Protein AF-0000000077177949 (afdb_homodimer)

Structure (mmCIF, N/CA/C/O backbone):
data_AF-0000000077177949-model_v1
#
loop_
_entity.id
_entity.type
_entity.pdbx_description
1 polymer GD13583
#
loop_
_atom_site.group_PDB
_atom_site.id
_atom_site.type_symbol
_atom_site.label_atom_id
_atom_site.label_alt_id
_atom_site.label_comp_id
_atom_site.label_asym_id
_atom_site.label_entity_id
_atom_site.label_seq_id
_atom_site.pdbx_PDB_ins_code
_atom_site.Cartn_x
_atom_site.Cartn_y
_atom_site.Cartn_z
_atom_site.occupancy
_atom_site.B_iso_or_equiv
_atom_site.auth_seq_id
_atom_site.auth_comp_id
_atom_site.auth_asym_id
_atom_site.auth_atom_id
_atom_site.pdbx_PDB_model_num
ATOM 1 N N . MET A 1 1 ? 4.441 17.047 -3.992 1 27.92 1 MET A N 1
ATOM 2 C CA . MET A 1 1 ? 3.73 18.125 -3.324 1 27.92 1 MET A CA 1
ATOM 3 C C . MET A 1 1 ? 2.355 17.672 -2.852 1 27.92 1 MET A C 1
ATOM 5 O O . MET A 1 1 ? 1.598 18.453 -2.277 1 27.92 1 MET A O 1
ATOM 9 N N . ARG A 1 2 ? 1.862 16.531 -3.568 1 35.38 2 ARG A N 1
ATOM 10 C CA . ARG A 1 2 ? 0.619 15.953 -3.061 1 35.38 2 ARG A CA 1
ATOM 11 C C . ARG A 1 2 ? 0.777 15.492 -1.616 1 35.38 2 ARG A C 1
ATOM 13 O O . ARG A 1 2 ? -0.204 15.398 -0.876 1 35.38 2 ARG A O 1
ATOM 20 N N . PHE A 1 3 ? 2.057 15.414 -1.321 1 33.28 3 PHE A N 1
ATOM 21 C CA . PHE A 1 3 ? 2.361 14.805 -0.029 1 33.28 3 PHE A CA 1
ATOM 22 C C . PHE A 1 3 ? 2.127 15.805 1.101 1 33.28 3 PHE A C 1
ATOM 24 O O . PHE A 1 3 ? 1.704 15.422 2.193 1 33.28 3 PHE A O 1
ATOM 31 N N . ILE A 1 4 ? 2.438 17.016 0.757 1 35.06 4 ILE A N 1
ATOM 32 C CA . ILE A 1 4 ? 2.32 17.953 1.869 1 35.06 4 ILE A CA 1
ATOM 33 C C . ILE A 1 4 ? 0.85 18.125 2.24 1 35.06 4 ILE A C 1
ATOM 35 O O . ILE A 1 4 ? 0.498 18.141 3.422 1 35.06 4 ILE A O 1
ATOM 39 N N . GLY A 1 5 ? 0.126 18.328 1.273 1 34.91 5 GLY A N 1
ATOM 40 C CA . GLY A 1 5 ? -1.297 18.484 1.533 1 34.91 5 GLY A CA 1
ATOM 41 C C . GLY A 1 5 ? -1.943 17.219 2.086 1 34.91 5 GLY A C 1
ATOM 42 O O . GLY A 1 5 ? -2.803 17.297 2.969 1 34.91 5 GLY A O 1
ATOM 43 N N . CYS A 1 6 ? -1.394 16.172 1.618 1 35.28 6 CYS A N 1
ATOM 44 C CA . CYS A 1 6 ? -1.957 14.891 2.021 1 35.28 6 CYS A CA 1
ATOM 45 C C . CYS A 1 6 ? -1.508 14.516 3.428 1 35.28 6 CYS A C 1
ATOM 47 O O . CYS A 1 6 ? -2.264 13.898 4.184 1 35.28 6 CYS A O 1
ATOM 49 N N . THR A 1 7 ? -0.32 14.898 3.73 1 36.38 7 THR A N 1
ATOM 50 C CA . THR A 1 7 ? 0.072 14.656 5.117 1 36.38 7 THR A CA 1
ATOM 51 C C . THR A 1 7 ? -0.87 15.375 6.078 1 36.38 7 THR A C 1
ATOM 53 O O . THR A 1 7 ? -1.229 14.836 7.125 1 36.38 7 THR A O 1
ATOM 56 N N . PHE A 1 8 ? -1.168 16.547 5.621 1 36.75 8 PHE A N 1
ATOM 57 C CA . PHE A 1 8 ? -2.094 17.266 6.484 1 36.75 8 PHE A CA 1
ATOM 58 C C . PHE A 1 8 ? -3.432 16.531 6.57 1 36.75 8 PHE A C 1
ATOM 60 O O . PHE A 1 8 ? -4.02 16.422 7.648 1 36.75 8 PHE A O 1
ATOM 67 N N . PHE A 1 9 ? -3.824 16.156 5.477 1 37.56 9 PHE A N 1
ATOM 68 C CA . PHE A 1 9 ? -5.145 15.539 5.484 1 37.56 9 PHE A CA 1
ATOM 69 C C . PHE A 1 9 ? -5.082 14.141 6.086 1 37.56 9 PHE A C 1
ATOM 71 O O . PHE A 1 9 ? -5.984 13.734 6.82 1 37.56 9 PHE A O 1
ATOM 78 N N . GLY A 1 10 ? -4.109 13.438 5.832 1 33.47 10 GLY A N 1
ATOM 79 C CA . GLY A 1 10 ? -3.998 12.109 6.418 1 33.47 10 GLY A CA 1
ATOM 80 C C . GLY A 1 10 ? -3.93 12.133 7.934 1 33.47 10 GLY A C 1
ATOM 81 O O . GLY A 1 10 ? -4.559 11.305 8.602 1 33.47 10 GLY A O 1
ATOM 82 N N . VAL A 1 11 ? -3.258 13.062 8.422 1 34.53 11 VAL A N 1
ATOM 83 C CA . VAL A 1 11 ? -3.146 13.172 9.875 1 34.53 11 VAL A CA 1
ATOM 84 C C . VAL A 1 11 ? -4.488 13.594 10.461 1 34.53 11 VAL A C 1
ATOM 86 O O . VAL A 1 11 ? -4.867 13.148 11.547 1 34.53 11 VAL A O 1
ATOM 89 N N . CYS A 1 12 ? -5.113 14.32 9.711 1 30.58 12 CYS A N 1
ATOM 90 C CA . CYS A 1 12 ? -6.328 14.891 10.281 1 30.58 12 CYS A CA 1
ATOM 91 C C . CYS A 1 12 ? -7.387 13.812 10.5 1 30.58 12 CYS A C 1
ATOM 93 O O . CYS A 1 12 ? -8.164 13.883 11.453 1 30.58 12 CYS A O 1
ATOM 95 N N . CYS A 1 13 ? -7.488 12.883 9.727 1 30.5 13 CYS A N 1
ATOM 96 C CA . CYS A 1 13 ? -8.625 11.984 9.875 1 30.5 13 CYS A CA 1
ATOM 97 C C . CYS A 1 13 ? -8.438 11.062 11.078 1 30.5 13 CYS A C 1
ATOM 99 O O . CYS A 1 13 ? -9.367 10.352 11.461 1 30.5 13 CYS A O 1
ATOM 101 N N . LEU A 1 14 ? -7.363 10.844 11.562 1 27.77 14 LEU A N 1
ATOM 102 C CA . LEU A 1 14 ? -7.164 9.773 12.531 1 27.77 14 LEU A CA 1
ATOM 103 C C . LEU A 1 14 ? -7.43 10.258 13.953 1 27.77 14 LEU A C 1
ATOM 105 O O . LEU A 1 14 ? -7.348 9.484 14.906 1 27.77 14 LEU A O 1
ATOM 109 N N . ALA A 1 15 ? -7.699 11.438 14.359 1 27.22 15 ALA A N 1
ATOM 110 C CA . ALA A 1 15 ? -7.535 11.891 15.742 1 27.22 15 ALA A CA 1
ATOM 111 C C . ALA A 1 15 ? -8.852 11.781 16.516 1 27.22 15 ALA A C 1
ATOM 113 O O . ALA A 1 15 ? -9.453 12.797 16.859 1 27.22 15 ALA A O 1
ATOM 114 N N . ALA A 1 16 ? -9.672 10.766 16.469 1 24.75 16 ALA A N 1
ATOM 115 C CA . ALA A 1 16 ? -10.883 10.945 17.25 1 24.75 16 ALA A CA 1
ATOM 116 C C . ALA A 1 16 ? -10.656 10.531 18.703 1 24.75 16 ALA A C 1
ATOM 118 O O . ALA A 1 16 ? -11.609 10.227 19.422 1 24.75 16 ALA A O 1
ATOM 119 N N . PHE A 1 17 ? -9.586 10.391 19.297 1 27.92 17 PHE A N 1
ATOM 120 C CA . PHE A 1 17 ? -9.766 9.703 20.562 1 27.92 17 PHE A CA 1
ATOM 121 C C . PHE A 1 17 ? -10.25 10.664 21.641 1 27.92 17 PHE A C 1
ATOM 123 O O . PHE A 1 17 ? -9.984 11.867 21.562 1 27.92 17 PHE A O 1
ATOM 130 N N . PRO A 1 18 ? -11.094 10.203 22.609 1 26.72 18 PRO A N 1
ATOM 131 C CA . PRO A 1 18 ? -11.531 10.93 23.812 1 26.72 18 PRO A CA 1
ATOM 132 C C . PRO A 1 18 ? -10.375 11.328 24.719 1 26.72 18 PRO A C 1
ATOM 134 O O . PRO A 1 18 ? -9.312 10.695 24.688 1 26.72 18 PRO A O 1
ATOM 137 N N . PRO A 1 19 ? -10.461 12.305 25.625 1 26.45 19 PRO A N 1
ATOM 138 C CA . PRO A 1 19 ? -9.555 13.156 26.406 1 26.45 19 PRO A CA 1
ATOM 139 C C . PRO A 1 19 ? -8.828 12.375 27.5 1 26.45 19 PRO A C 1
ATOM 141 O O . PRO A 1 19 ? -9.445 11.961 28.484 1 26.45 19 PRO A O 1
ATOM 144 N N . ALA A 1 20 ? -8.148 11.25 27.375 1 28.02 20 ALA A N 1
ATOM 145 C CA . A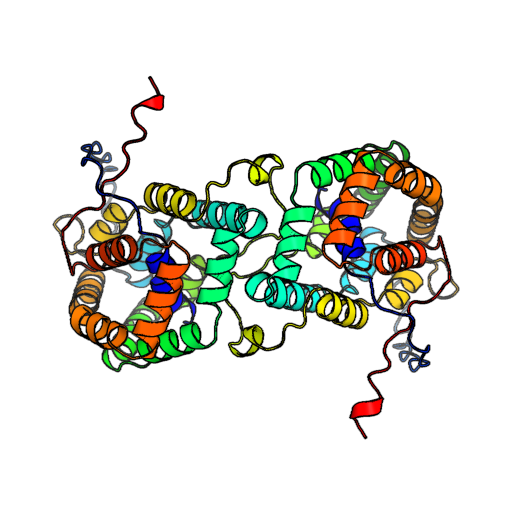LA A 1 20 ? -7.727 10.812 28.703 1 28.02 20 ALA A CA 1
ATOM 146 C C . ALA A 1 20 ? -6.605 11.703 29.234 1 28.02 20 ALA A C 1
ATOM 148 O O . ALA A 1 20 ? -5.953 12.414 28.469 1 28.02 20 ALA A O 1
ATOM 149 N N . THR A 1 21 ? -6.082 11.539 30.562 1 25.91 21 THR A N 1
ATOM 150 C CA . THR A 1 21 ? -5.352 12.32 31.547 1 25.91 21 THR A CA 1
ATOM 151 C C . THR A 1 21 ? -3.873 12.414 31.188 1 25.91 21 THR A C 1
ATOM 153 O O . THR A 1 21 ? -3.277 11.43 30.734 1 25.91 21 THR A O 1
ATOM 156 N N . PRO A 1 22 ? -3.143 13.547 31.25 1 25.78 22 PRO A N 1
ATOM 157 C CA . PRO A 1 22 ? -1.839 14.07 30.828 1 25.78 22 PRO A CA 1
ATOM 158 C C . PRO A 1 22 ? -0.674 13.391 31.547 1 25.78 22 PRO A C 1
ATOM 160 O O . PRO A 1 22 ? -0.585 13.438 32.781 1 25.78 22 PRO A O 1
ATOM 163 N N . ALA A 1 23 ? -0.347 12.07 31.391 1 26.81 23 ALA A N 1
ATOM 164 C CA . ALA A 1 23 ? 0.789 11.68 32.219 1 26.81 23 ALA A CA 1
ATOM 165 C C . ALA A 1 23 ? 2.039 12.477 31.844 1 26.81 23 ALA A C 1
ATOM 167 O O . ALA A 1 23 ? 2.268 12.766 30.672 1 26.81 23 ALA A O 1
ATOM 168 N N . PHE A 1 24 ? 2.857 12.945 32.75 1 26.55 24 PHE A N 1
ATOM 169 C CA . PHE A 1 24 ? 4.047 13.781 32.781 1 26.55 24 PHE A CA 1
ATOM 170 C C . PHE A 1 24 ? 5.258 13.039 32.219 1 26.55 24 PHE A C 1
ATOM 172 O O . PHE A 1 24 ? 5.648 12 32.75 1 26.55 24 PHE A O 1
ATOM 179 N N . LEU A 1 25 ? 5.402 12.867 30.922 1 26.36 25 LEU A N 1
ATOM 180 C CA . LEU A 1 25 ? 6.574 12.266 30.312 1 26.36 25 LEU A CA 1
ATOM 181 C C . LEU A 1 25 ? 7.855 12.875 30.859 1 26.36 25 LEU A C 1
ATOM 183 O O . LEU A 1 25 ? 7.91 14.078 31.125 1 26.36 25 LEU A O 1
ATOM 187 N N . ALA A 1 26 ? 8.789 12.023 31.391 1 27.5 26 ALA A N 1
ATOM 188 C CA . ALA A 1 26 ? 10.102 12.352 31.953 1 27.5 26 ALA A CA 1
ATOM 189 C C . ALA A 1 26 ? 10.945 13.141 30.953 1 27.5 26 ALA A C 1
ATOM 191 O O . ALA A 1 26 ? 10.781 12.984 29.734 1 27.5 26 ALA A O 1
ATOM 192 N N . PRO A 1 27 ? 11.758 14.07 31.438 1 28.88 27 PRO A N 1
ATOM 193 C CA . PRO A 1 27 ? 12.617 14.977 30.672 1 28.88 27 PRO A CA 1
ATOM 194 C C . PRO A 1 27 ? 13.68 14.234 29.859 1 28.88 27 PRO A C 1
ATOM 196 O O . PRO A 1 27 ? 14.234 13.234 30.328 1 28.88 27 PRO A O 1
ATOM 199 N N . ILE A 1 28 ? 13.57 14.117 28.578 1 28.7 28 ILE A N 1
ATOM 200 C CA . ILE A 1 28 ? 14.555 13.602 27.625 1 28.7 28 ILE A CA 1
ATOM 201 C C . ILE A 1 28 ? 15.938 14.156 27.969 1 28.7 28 ILE A C 1
ATOM 203 O O . ILE A 1 28 ? 16.109 15.367 28.156 1 28.7 28 ILE A O 1
ATOM 207 N N . ARG A 1 29 ? 16.844 13.305 28.297 1 31.5 29 ARG A N 1
ATOM 208 C CA . ARG A 1 29 ? 18.25 13.539 28.594 1 31.5 29 ARG A CA 1
ATOM 209 C C . ARG A 1 29 ? 18.906 14.391 27.516 1 31.5 29 ARG A C 1
ATOM 211 O O . ARG A 1 29 ? 18.719 14.148 26.312 1 31.5 29 ARG A O 1
ATOM 218 N N . SER A 1 30 ? 19.422 15.664 27.859 1 25.34 30 SER A N 1
ATOM 219 C CA . SER A 1 30 ? 20.172 16.609 27.062 1 25.34 30 SER A CA 1
ATOM 220 C C . SER A 1 30 ? 21.469 15.992 26.547 1 25.34 30 SER A C 1
ATOM 222 O O . SER A 1 30 ? 22.281 15.5 27.328 1 25.34 30 SER A O 1
ATOM 224 N N . TYR A 1 31 ? 21.578 15.211 25.5 1 28.7 31 TYR A N 1
ATOM 225 C CA . TYR A 1 31 ? 22.859 14.875 24.906 1 28.7 31 TYR A CA 1
ATOM 226 C C . TYR A 1 31 ? 23.812 16.062 24.953 1 28.7 31 TYR A C 1
ATOM 228 O O . TYR A 1 31 ? 23.422 17.203 24.688 1 28.7 31 TYR A O 1
ATOM 236 N N . GLY A 1 32 ? 24.938 16.078 25.734 1 28.12 32 GLY A N 1
ATOM 237 C CA . GLY A 1 32 ? 26.062 16.953 25.969 1 28.12 32 GLY A CA 1
ATOM 238 C C . GLY A 1 32 ? 26.578 17.625 24.719 1 28.12 32 GLY A C 1
ATOM 239 O O . GLY A 1 32 ? 26.281 17.172 23.609 1 28.12 32 GLY A O 1
ATOM 240 N N . GLN A 1 33 ? 27.266 18.938 24.938 1 29.88 33 GLN A N 1
ATOM 241 C CA . GLN A 1 33 ? 27.844 20.047 24.203 1 29.88 33 GLN A CA 1
ATOM 242 C C . GLN A 1 33 ? 29.031 19.594 23.359 1 29.88 33 GLN A C 1
ATOM 244 O O . GLN A 1 33 ? 30.188 19.844 23.719 1 29.88 33 GLN A O 1
ATOM 249 N N . ASN A 1 34 ? 29.422 18.469 23 1 30.06 34 ASN A N 1
ATOM 250 C CA . ASN A 1 34 ? 30.719 18.484 22.328 1 30.06 34 ASN A CA 1
ATOM 251 C C . ASN A 1 34 ? 30.859 19.688 21.406 1 30.06 34 ASN A C 1
ATOM 253 O O . ASN A 1 34 ? 29.859 20.297 21.016 1 30.06 34 ASN A O 1
ATOM 257 N N . GLY A 1 35 ? 32.219 20.156 20.875 1 31.92 35 GLY A N 1
ATOM 258 C CA . GLY A 1 35 ? 32.625 21.328 20.125 1 31.92 35 GLY A CA 1
ATOM 259 C C . GLY A 1 35 ? 31.594 21.797 19.141 1 31.92 35 GLY A C 1
ATOM 260 O O . GLY A 1 35 ? 30.797 21 18.641 1 31.92 35 GLY A O 1
ATOM 261 N N . THR A 1 36 ? 31.172 23.047 19.359 1 31.86 36 THR A N 1
ATOM 262 C CA . THR A 1 36 ? 30.188 23.938 18.734 1 31.86 36 THR A CA 1
ATOM 263 C C . THR A 1 36 ? 30.375 23.953 17.219 1 31.86 36 THR A C 1
ATOM 265 O O . THR A 1 36 ? 31.125 24.781 16.703 1 31.86 36 THR A O 1
ATOM 268 N N . LEU A 1 37 ? 31.172 23.125 16.516 1 32.66 37 LEU A N 1
ATOM 269 C CA . LEU A 1 37 ? 31.031 23.438 15.094 1 32.66 37 LEU A CA 1
ATOM 270 C C . LEU A 1 37 ? 29.641 23.984 14.789 1 32.66 37 LEU A C 1
ATOM 272 O O . LEU A 1 37 ? 28.641 23.359 15.125 1 32.66 37 LEU A O 1
ATOM 276 N N . ALA A 1 38 ? 29.516 25.234 15 1 36.56 38 ALA A N 1
ATOM 277 C CA . ALA A 1 38 ? 28.359 26.062 14.648 1 36.56 38 ALA A CA 1
ATOM 278 C C . ALA A 1 38 ? 27.469 25.344 13.641 1 36.56 38 ALA A C 1
ATOM 280 O O . ALA A 1 38 ? 27.875 25.125 12.492 1 36.56 38 ALA A O 1
ATOM 281 N N . LEU A 1 39 ? 26.922 24.344 13.836 1 43.44 39 LEU A N 1
ATOM 282 C CA . LEU A 1 39 ? 26.016 23.594 12.984 1 43.44 39 LEU A CA 1
ATOM 283 C C . LEU A 1 39 ? 25.234 24.531 12.062 1 43.44 39 LEU A C 1
ATOM 285 O O . LEU A 1 39 ? 24.547 25.438 12.531 1 43.44 39 LEU A O 1
ATOM 289 N N . GLN A 1 40 ? 25.922 25.156 11.094 1 48.38 40 GLN A N 1
ATOM 290 C CA . GLN A 1 40 ? 25.391 26 10.031 1 48.38 40 GLN A CA 1
ATOM 291 C C . GLN A 1 40 ? 23.891 25.766 9.844 1 48.38 40 GLN A C 1
ATOM 293 O O . GLN A 1 40 ? 23.453 24.609 9.75 1 48.38 40 GLN A O 1
ATOM 298 N N . ASN A 1 41 ? 22.938 26.75 10.508 1 66.69 41 ASN A N 1
ATOM 299 C CA . ASN A 1 41 ? 21.5 26.969 10.336 1 66.69 41 ASN A CA 1
ATOM 300 C C . ASN A 1 41 ? 21.047 26.625 8.914 1 66.69 41 ASN A C 1
ATOM 302 O O . ASN A 1 41 ? 21.047 27.484 8.039 1 66.69 41 ASN A O 1
ATOM 306 N N . ASN A 1 42 ? 21.219 25.5 8.594 1 89.56 42 ASN A N 1
ATOM 307 C CA . ASN A 1 42 ? 20.766 25.016 7.289 1 89.56 42 ASN A CA 1
ATOM 308 C C . ASN A 1 42 ? 19.328 24.531 7.34 1 89.56 42 ASN A C 1
ATOM 310 O O . ASN A 1 42 ? 19.031 23.5 7.945 1 89.56 42 ASN A O 1
ATOM 314 N N . PHE A 1 43 ? 18.516 25.281 6.766 1 95.12 43 PHE A N 1
ATOM 315 C CA . PHE A 1 43 ? 17.078 25.016 6.805 1 95.12 43 PHE A CA 1
ATOM 316 C C . PHE A 1 43 ? 16.781 23.594 6.355 1 95.12 43 PHE A C 1
ATOM 318 O O . PHE A 1 43 ? 15.969 22.906 6.977 1 95.12 43 PHE A O 1
ATOM 325 N N . ALA A 1 44 ? 17.438 23.188 5.277 1 94.69 44 ALA A N 1
ATOM 326 C CA . ALA A 1 44 ? 17.172 21.859 4.742 1 94.69 44 ALA A CA 1
ATOM 327 C C . ALA A 1 44 ? 17.5 20.766 5.766 1 94.69 44 ALA A C 1
ATOM 329 O O . ALA A 1 44 ? 16.734 19.828 5.957 1 94.69 44 ALA A O 1
ATOM 330 N N . LEU A 1 45 ? 18.562 20.922 6.426 1 94.06 45 LEU A N 1
ATOM 331 C CA . LEU A 1 45 ? 18.984 19.938 7.422 1 94.06 45 LEU A CA 1
ATOM 332 C C . LEU A 1 45 ? 18.078 20 8.648 1 94.06 45 LEU A C 1
ATOM 334 O O . LEU A 1 45 ? 17.719 18.953 9.211 1 94.06 45 LEU A O 1
ATOM 338 N N . GLU A 1 46 ? 17.734 21.172 9.047 1 94.5 46 GLU A N 1
ATOM 339 C CA . GLU A 1 46 ? 16.859 21.344 10.211 1 94.5 46 GLU A CA 1
ATOM 340 C C . GLU A 1 46 ? 15.477 20.75 9.961 1 94.5 46 GLU A C 1
ATOM 342 O O . GLU A 1 46 ? 14.953 20.031 10.805 1 94.5 46 GLU A O 1
ATOM 347 N N . LEU A 1 47 ? 14.984 21.062 8.844 1 95.06 47 LEU A N 1
ATOM 348 C CA . LEU A 1 47 ? 13.656 20.531 8.508 1 95.06 47 LEU A CA 1
ATOM 349 C C . LEU A 1 47 ? 13.695 19.016 8.367 1 95.06 47 LEU A C 1
ATOM 351 O O . LEU A 1 47 ? 12.773 18.328 8.812 1 95.06 47 LEU A O 1
ATOM 355 N N . LYS A 1 48 ? 14.711 18.547 7.75 1 94.69 48 LYS A N 1
ATOM 356 C CA . LYS A 1 48 ? 14.883 17.094 7.633 1 94.69 48 LYS A CA 1
ATOM 357 C C . LYS A 1 48 ? 14.93 16.438 9.008 1 94.69 48 LYS A C 1
ATOM 359 O O . LYS A 1 48 ? 14.359 15.359 9.203 1 94.69 48 LYS A O 1
ATOM 364 N N . ALA A 1 49 ? 15.578 17.078 9.93 1 93.19 49 ALA A N 1
ATOM 365 C CA . ALA A 1 49 ? 15.672 16.562 11.289 1 93.19 49 ALA A CA 1
ATOM 366 C C . ALA A 1 49 ? 14.305 16.5 11.953 1 93.19 49 ALA A C 1
ATOM 368 O O . ALA A 1 49 ? 14 15.555 12.688 1 93.19 49 ALA A O 1
ATOM 369 N N . VAL A 1 50 ? 13.508 17.469 11.703 1 93.56 50 VAL A N 1
ATOM 370 C CA . VAL A 1 50 ? 12.148 17.484 12.227 1 93.56 50 VAL A CA 1
ATOM 371 C C . VAL A 1 50 ? 11.336 16.359 11.609 1 93.56 50 VAL A C 1
ATOM 373 O O . VAL A 1 50 ? 10.68 15.594 12.328 1 93.56 50 VAL A O 1
ATOM 376 N N . ILE A 1 51 ? 11.453 16.203 10.312 1 94.5 51 ILE A N 1
ATOM 377 C CA . ILE A 1 51 ? 10.672 15.211 9.578 1 94.5 51 ILE A CA 1
ATOM 378 C C . ILE A 1 51 ? 11.07 13.805 10.016 1 94.5 51 ILE A C 1
ATOM 380 O O . ILE A 1 51 ? 10.219 12.914 10.117 1 94.5 51 ILE A O 1
ATOM 384 N N . ARG A 1 52 ? 12.242 13.648 10.305 1 94.69 52 ARG A N 1
ATOM 385 C CA . ARG A 1 52 ? 12.766 12.336 10.672 1 94.69 52 ARG A CA 1
ATOM 386 C C . ARG A 1 52 ? 12.25 11.906 12.039 1 94.69 52 ARG A C 1
ATOM 388 O O . ARG A 1 52 ? 12.367 10.734 12.406 1 94.69 52 ARG A O 1
ATOM 395 N N . GLN A 1 53 ? 11.727 12.852 12.75 1 93.88 53 GLN A N 1
ATOM 396 C CA . GLN A 1 53 ? 11.148 12.5 14.047 1 93.88 53 GLN A CA 1
ATOM 397 C C . GLN A 1 53 ? 9.812 11.789 13.883 1 93.88 53 GLN A C 1
ATOM 399 O O . GLN A 1 53 ? 9.297 11.195 14.828 1 93.88 53 GLN A O 1
ATOM 404 N N . ILE A 1 54 ? 9.211 11.891 12.75 1 93.94 54 ILE A N 1
ATOM 405 C CA . ILE A 1 54 ? 7.977 11.172 12.469 1 93.94 54 ILE A CA 1
ATOM 406 C C . ILE A 1 54 ? 8.281 9.695 12.211 1 93.94 54 ILE A C 1
ATOM 408 O O . ILE A 1 54 ? 9.047 9.367 11.305 1 93.94 54 ILE A O 1
ATOM 412 N N . PRO A 1 55 ? 7.719 8.805 13.031 1 96.12 55 PRO A N 1
ATOM 413 C CA . PRO A 1 55 ? 7.984 7.379 12.844 1 96.12 55 PRO A CA 1
ATOM 414 C C . PRO A 1 55 ? 7.203 6.781 11.68 1 96.12 55 PRO A C 1
ATOM 416 O O . PRO A 1 55 ? 6.289 5.977 11.891 1 96.12 55 PRO A O 1
ATOM 419 N N . VAL A 1 56 ? 7.656 7.012 10.539 1 95.06 56 VAL A N 1
ATOM 420 C CA . VAL A 1 56 ? 6.945 6.668 9.312 1 95.06 56 VAL A CA 1
ATOM 421 C C . VAL A 1 56 ? 6.809 5.148 9.211 1 95.06 56 VAL A C 1
ATOM 423 O O . VAL A 1 56 ? 5.766 4.645 8.781 1 95.06 56 VAL A O 1
ATOM 426 N N . ASP A 1 57 ? 7.801 4.434 9.617 1 94.56 57 ASP A N 1
ATOM 427 C CA . ASP A 1 57 ? 7.754 2.979 9.539 1 94.56 57 ASP A CA 1
ATOM 428 C C . ASP A 1 57 ? 6.625 2.42 10.406 1 94.56 57 ASP A C 1
ATOM 430 O O . ASP A 1 57 ? 5.906 1.514 9.977 1 94.56 57 ASP A O 1
ATOM 434 N N . ASN A 1 58 ? 6.562 2.955 11.602 1 95.69 58 ASN A N 1
ATOM 435 C CA . ASN A 1 58 ? 5.496 2.52 12.5 1 95.69 58 ASN A CA 1
ATOM 436 C C . ASN A 1 58 ? 4.121 2.883 11.953 1 95.69 58 ASN A C 1
ATOM 438 O O . ASN A 1 58 ? 3.18 2.09 12.047 1 95.69 58 ASN A O 1
ATOM 442 N N . ILE A 1 59 ? 4.039 4.035 11.367 1 95.75 59 ILE A N 1
ATOM 443 C CA . ILE A 1 59 ? 2.773 4.492 10.805 1 95.75 59 ILE A CA 1
ATOM 444 C C . ILE A 1 59 ? 2.402 3.623 9.602 1 95.75 59 ILE A C 1
ATOM 446 O O . ILE A 1 59 ? 1.244 3.232 9.445 1 95.75 59 ILE A O 1
ATOM 450 N N . GLU A 1 60 ? 3.354 3.354 8.836 1 95.75 60 GLU A N 1
ATOM 451 C CA . GLU A 1 60 ? 3.148 2.494 7.672 1 95.75 60 GLU A CA 1
ATOM 452 C C . GLU A 1 60 ? 2.623 1.122 8.086 1 95.75 60 GLU A C 1
ATOM 454 O O . GLU A 1 60 ? 1.687 0.602 7.477 1 95.75 60 GLU A O 1
ATOM 459 N N . LYS A 1 61 ? 3.207 0.571 9.062 1 95.75 61 LYS A N 1
ATOM 460 C CA . LYS A 1 61 ? 2.768 -0.732 9.555 1 95.75 61 LYS A CA 1
ATOM 461 C C . LYS A 1 61 ? 1.336 -0.668 10.078 1 95.75 61 LYS A C 1
ATOM 463 O O . LYS A 1 61 ? 0.54 -1.577 9.836 1 95.75 61 LYS A O 1
ATOM 468 N N . LEU A 1 62 ? 1.095 0.35 10.781 1 96.62 62 LEU A N 1
ATOM 469 C CA . LEU A 1 62 ? -0.252 0.537 11.312 1 96.62 62 LEU A CA 1
ATOM 470 C C . LEU A 1 62 ? -1.271 0.637 10.188 1 96.62 62 LEU A C 1
ATOM 472 O O . LEU A 1 62 ? -2.285 -0.065 10.195 1 96.62 62 LEU A O 1
ATOM 476 N N . VAL A 1 63 ? -0.975 1.479 9.195 1 97 63 VAL A N 1
ATOM 477 C CA . VAL A 1 63 ? -1.876 1.687 8.07 1 97 63 VAL A CA 1
ATOM 478 C C . VAL A 1 63 ? -2.035 0.385 7.289 1 97 63 VAL A C 1
ATOM 480 O O . VAL A 1 63 ? -3.146 0.018 6.898 1 97 63 VAL A O 1
ATOM 483 N N . GLN A 1 64 ? -0.967 -0.244 7.133 1 97.31 64 GLN A N 1
ATOM 484 C CA . GLN A 1 64 ? -1.003 -1.512 6.41 1 97.31 64 GLN A CA 1
ATOM 485 C C . GLN A 1 64 ? -1.893 -2.525 7.125 1 97.31 64 GLN A C 1
ATOM 487 O O . GLN A 1 64 ? -2.736 -3.17 6.496 1 97.31 64 GLN A O 1
ATOM 492 N N . THR A 1 65 ? -1.689 -2.672 8.406 1 97.81 65 THR A N 1
ATOM 493 C CA . THR A 1 65 ? -2.445 -3.631 9.203 1 97.81 65 THR A CA 1
ATOM 494 C C . THR A 1 65 ? -3.943 -3.369 9.086 1 97.81 65 THR A C 1
ATOM 496 O O . THR A 1 65 ? -4.723 -4.293 8.844 1 97.81 65 THR A O 1
ATOM 499 N N . TYR A 1 66 ? -4.285 -2.164 9.188 1 97.94 66 TYR A N 1
ATOM 500 C CA . TYR A 1 66 ? -5.707 -1.841 9.18 1 97.94 66 TYR A CA 1
ATOM 501 C C . TYR A 1 66 ? -6.266 -1.872 7.758 1 97.94 66 TYR A C 1
ATOM 503 O O . TYR A 1 66 ? -7.391 -2.324 7.535 1 97.94 66 TYR A O 1
ATOM 511 N N . LEU A 1 67 ? -5.531 -1.394 6.777 1 97.88 67 LEU A N 1
ATOM 512 C CA . LEU A 1 67 ? -6.012 -1.358 5.402 1 97.88 67 LEU A CA 1
ATOM 513 C C . LEU A 1 67 ? -6.27 -2.768 4.879 1 97.88 67 LEU A C 1
ATOM 515 O O . LEU A 1 67 ? -7.211 -2.99 4.117 1 97.88 67 LEU A O 1
ATOM 519 N N . LEU A 1 68 ? -5.465 -3.68 5.336 1 97.56 68 LEU A N 1
ATOM 520 C CA . LEU A 1 68 ? -5.559 -5.035 4.801 1 97.56 68 LEU A CA 1
ATOM 521 C C . LEU A 1 68 ? -6.605 -5.848 5.555 1 97.56 68 LEU A C 1
ATOM 523 O O . LEU A 1 68 ? -7.051 -6.891 5.078 1 97.56 68 LEU A O 1
ATOM 527 N N . ASN A 1 69 ? -7.035 -5.344 6.73 1 97.62 69 ASN A N 1
ATOM 528 C CA . ASN A 1 69 ? -7.75 -6.293 7.574 1 97.62 69 ASN A CA 1
ATOM 529 C C . ASN A 1 69 ? -9.023 -5.676 8.156 1 97.62 69 ASN A C 1
ATOM 531 O O . ASN A 1 69 ? -9.867 -6.387 8.703 1 97.62 69 ASN A O 1
ATOM 535 N N . ASP A 1 70 ? -9.211 -4.367 8.047 1 98 70 ASP A N 1
ATOM 536 C CA . ASP A 1 70 ? -10.305 -3.73 8.758 1 98 70 ASP A CA 1
ATOM 537 C C . ASP A 1 70 ? -11.297 -3.082 7.793 1 98 70 ASP A C 1
ATOM 539 O O . ASP A 1 70 ? -10.93 -2.176 7.039 1 98 70 ASP A O 1
ATOM 543 N N . ILE A 1 71 ? -12.492 -3.461 7.914 1 97.06 71 ILE A N 1
ATOM 544 C CA . ILE A 1 71 ? -13.516 -3.035 6.973 1 97.06 71 ILE A CA 1
ATOM 545 C C . ILE A 1 71 ? -13.812 -1.549 7.164 1 97.06 71 ILE A C 1
ATOM 547 O O . ILE A 1 71 ? -14.016 -0.818 6.191 1 97.06 71 ILE A O 1
ATOM 551 N N . GLU A 1 72 ? -13.883 -1.081 8.391 1 97.62 72 GLU A N 1
ATOM 552 C CA . GLU A 1 72 ? -14.18 0.326 8.648 1 97.62 72 GLU A CA 1
ATOM 553 C C . GLU A 1 72 ? -13.07 1.227 8.117 1 97.62 72 GLU A C 1
ATOM 555 O O . GLU A 1 72 ? -13.344 2.246 7.477 1 97.62 72 GLU A O 1
ATOM 560 N N . PHE A 1 73 ? -11.883 0.763 8.406 1 97.94 73 PHE A N 1
ATOM 561 C CA . PHE A 1 73 ? -10.742 1.547 7.941 1 97.94 73 PHE A CA 1
ATOM 562 C C . PHE A 1 73 ? -10.703 1.592 6.422 1 97.94 73 PHE A C 1
ATOM 564 O O . PHE A 1 73 ? -10.367 2.621 5.832 1 97.94 73 PHE A O 1
ATOM 571 N N . GLN A 1 74 ? -11.023 0.531 5.789 1 97.88 74 GLN A N 1
ATOM 572 C CA . GLN A 1 74 ? -11.102 0.5 4.332 1 97.88 74 GLN A CA 1
ATOM 573 C C . GLN A 1 74 ? -12.133 1.506 3.818 1 97.88 74 GLN A C 1
ATOM 575 O O . GLN A 1 74 ? -11.938 2.119 2.768 1 97.88 74 GLN A O 1
ATOM 580 N N . GLY A 1 75 ? -13.188 1.616 4.543 1 97.69 75 GLY A N 1
ATOM 581 C CA . GLY A 1 75 ? -14.164 2.635 4.195 1 97.69 75 GLY A CA 1
ATOM 582 C C . GLY A 1 75 ? -13.602 4.043 4.246 1 97.69 75 GLY A C 1
ATOM 583 O O . GLY A 1 75 ? -13.883 4.859 3.367 1 97.69 75 GLY A O 1
ATOM 584 N N . VAL A 1 76 ? -12.859 4.289 5.211 1 97.56 76 VAL A N 1
ATOM 585 C CA . VAL A 1 76 ? -12.227 5.594 5.355 1 97.56 76 VAL A CA 1
ATOM 586 C C . VAL A 1 76 ? -11.266 5.832 4.199 1 97.56 76 VAL A C 1
ATOM 588 O O . VAL A 1 76 ? -11.203 6.93 3.645 1 97.56 76 VAL A O 1
ATOM 591 N N . ILE A 1 77 ? -10.523 4.801 3.83 1 97.56 77 ILE A N 1
ATOM 592 C CA . ILE A 1 77 ? -9.57 4.91 2.729 1 97.56 77 ILE A CA 1
ATOM 593 C C . ILE A 1 77 ? -10.32 5.246 1.438 1 97.56 77 ILE A C 1
ATOM 595 O O . ILE A 1 77 ? -9.867 6.082 0.653 1 97.56 77 ILE A O 1
ATOM 599 N N . ARG A 1 78 ? -11.406 4.656 1.215 1 97 78 ARG A N 1
ATOM 600 C CA . ARG A 1 78 ? -12.203 4.98 0.032 1 97 78 ARG A CA 1
ATOM 601 C C . ARG A 1 78 ? -12.688 6.426 0.077 1 97 78 ARG A C 1
ATOM 603 O O . ARG A 1 78 ? -12.656 7.129 -0.936 1 97 78 ARG A O 1
ATOM 610 N N . ALA A 1 79 ? -13.07 6.852 1.23 1 96.31 79 ALA A N 1
ATOM 611 C CA . ALA A 1 79 ? -13.594 8.203 1.382 1 96.31 79 ALA A CA 1
ATOM 612 C C . ALA A 1 79 ? -12.516 9.25 1.104 1 96.31 79 ALA A C 1
ATOM 614 O O . ALA A 1 79 ? -12.758 10.234 0.41 1 96.31 79 ALA A O 1
ATOM 615 N N . ILE A 1 80 ? -11.367 8.977 1.565 1 95.62 80 ILE A N 1
ATOM 616 C CA . ILE A 1 80 ? -10.32 9.977 1.438 1 95.62 80 ILE A CA 1
ATOM 617 C C . ILE A 1 80 ? -9.766 9.969 0.015 1 95.62 80 ILE A C 1
ATOM 619 O O . ILE A 1 80 ? -9.078 10.906 -0.396 1 95.62 80 ILE A O 1
ATOM 623 N N . ASN A 1 81 ? -10 8.961 -0.691 1 96 81 ASN A N 1
ATOM 624 C CA . ASN A 1 81 ? -9.555 8.867 -2.078 1 96 81 ASN A CA 1
ATOM 625 C C . ASN A 1 81 ? -10.68 9.195 -3.051 1 96 81 ASN A C 1
ATOM 627 O O . ASN A 1 81 ? -10.508 9.102 -4.266 1 96 81 ASN A O 1
ATOM 631 N N . SER A 1 82 ? -11.773 9.641 -2.498 1 94.62 82 SER A N 1
ATOM 632 C CA . SER A 1 82 ? -12.945 9.938 -3.314 1 94.62 82 SER A CA 1
ATOM 633 C C . SER A 1 82 ? -12.797 11.281 -4.02 1 94.62 82 SER A C 1
ATOM 635 O O . SER A 1 82 ? -11.891 12.062 -3.709 1 94.62 82 SER A O 1
ATOM 637 N N . LEU A 1 83 ? -13.688 11.508 -4.969 1 92.81 83 LEU A N 1
ATOM 638 C CA . LEU A 1 83 ? -13.672 12.758 -5.727 1 92.81 83 LEU A CA 1
ATOM 639 C C . LEU A 1 83 ? -13.945 13.945 -4.816 1 92.81 83 LEU A C 1
ATOM 641 O O . LEU A 1 83 ? -13.266 14.969 -4.902 1 92.81 83 LEU A O 1
ATOM 645 N N . PRO A 1 84 ? -14.914 13.836 -3.938 1 92.06 84 PRO A N 1
ATOM 646 C CA . PRO A 1 84 ? -15.117 14.961 -3.014 1 92.06 84 PRO A CA 1
ATOM 647 C C . PRO A 1 84 ? -13.875 15.266 -2.182 1 92.06 84 PRO A C 1
ATOM 649 O O . PRO A 1 84 ? -13.555 16.438 -1.962 1 92.06 84 PRO A O 1
ATOM 652 N N . ALA A 1 85 ? -13.25 14.234 -1.787 1 94.06 85 ALA A N 1
ATOM 653 C CA . ALA A 1 85 ? -12.031 14.445 -1.015 1 94.06 85 ALA A CA 1
ATOM 654 C C . ALA A 1 85 ? -10.961 15.141 -1.855 1 94.06 85 ALA A C 1
ATOM 656 O O . ALA A 1 85 ? -10.25 16.016 -1.367 1 94.06 85 ALA A O 1
ATOM 657 N N . TYR A 1 86 ? -10.898 14.734 -3.049 1 93.62 86 TYR A N 1
ATOM 658 C CA . TYR A 1 86 ? -9.945 15.367 -3.965 1 93.62 86 TYR A CA 1
ATOM 659 C C . TYR A 1 86 ? -10.273 16.844 -4.156 1 93.62 86 TYR A C 1
ATOM 661 O O . TYR A 1 86 ? -9.375 17.688 -4.172 1 93.62 86 TYR A O 1
ATOM 669 N N . ARG A 1 87 ? -11.438 17.125 -4.32 1 92.81 87 ARG A N 1
ATOM 670 C CA . ARG A 1 87 ? -11.867 18.516 -4.484 1 92.81 87 ARG A CA 1
ATOM 671 C C . ARG A 1 87 ? -11.531 19.344 -3.246 1 92.81 87 ARG A C 1
ATOM 673 O O . ARG A 1 87 ? -11.07 20.484 -3.359 1 92.81 87 ARG A O 1
ATOM 680 N N . PHE A 1 88 ? -11.828 18.797 -2.203 1 93.88 88 PHE A N 1
ATOM 681 C CA . PHE A 1 88 ? -11.5 19.453 -0.943 1 93.88 88 PHE A CA 1
ATOM 682 C C . PHE A 1 88 ? -10.008 19.75 -0.861 1 93.88 88 PHE A C 1
ATOM 684 O O . PHE A 1 88 ? -9.602 20.859 -0.528 1 93.88 88 PHE A O 1
ATOM 691 N N . TYR A 1 89 ? -9.281 18.766 -1.22 1 93.19 89 TYR A N 1
ATOM 692 C CA . TYR A 1 89 ? -7.828 18.906 -1.214 1 93.19 89 TYR A CA 1
ATOM 693 C C . TYR A 1 89 ? -7.387 20.016 -2.17 1 93.19 89 TYR A C 1
ATOM 695 O O . TYR A 1 89 ? -6.531 20.828 -1.827 1 93.19 89 TYR A O 1
ATOM 703 N N . ARG A 1 90 ? -7.887 19.969 -3.256 1 92.81 90 ARG A N 1
ATOM 704 C CA . ARG A 1 90 ? -7.539 20.984 -4.258 1 92.81 90 ARG A CA 1
ATOM 705 C C . ARG A 1 90 ? -7.91 22.375 -3.781 1 92.81 90 ARG A C 1
ATOM 707 O O . ARG A 1 90 ? -7.172 23.344 -4.023 1 92.81 90 ARG A O 1
ATOM 714 N N . GLN A 1 91 ? -8.961 22.453 -3.18 1 94.12 91 GLN A N 1
ATOM 715 C CA . GLN A 1 91 ? -9.375 23.75 -2.643 1 94.12 91 GLN A CA 1
ATOM 716 C C . GLN A 1 91 ? -8.398 24.25 -1.588 1 94.12 91 GLN A C 1
ATOM 718 O O . GLN A 1 91 ? -8.078 25.438 -1.543 1 94.12 91 GLN A O 1
ATOM 723 N N . LEU A 1 92 ? -7.988 23.359 -0.812 1 93.69 92 LEU A N 1
ATOM 724 C CA . LEU A 1 92 ? -7.051 23.719 0.245 1 93.69 92 LEU A CA 1
ATOM 725 C C . LEU A 1 92 ? -5.719 24.188 -0.342 1 93.69 92 LEU A C 1
ATOM 727 O O . LEU A 1 92 ? -5.234 25.266 -0.019 1 93.69 92 LEU A O 1
ATOM 731 N N . ILE A 1 93 ? -5.203 23.422 -1.268 1 93.75 93 ILE A N 1
ATOM 732 C CA . ILE A 1 93 ? -3.85 23.672 -1.756 1 93.75 93 ILE A CA 1
ATOM 733 C C . ILE A 1 93 ? -3.846 24.875 -2.68 1 93.75 93 ILE A C 1
ATOM 735 O O . ILE A 1 93 ? -2.803 25.5 -2.891 1 93.75 93 ILE A O 1
ATOM 739 N N . ASN A 1 94 ? -4.973 25.25 -3.158 1 94.31 94 ASN A N 1
ATOM 740 C CA . ASN A 1 94 ? -5.047 26.375 -4.094 1 94.31 94 ASN A CA 1
ATOM 741 C C . ASN A 1 94 ? -5.324 27.688 -3.377 1 94.31 94 ASN A C 1
ATOM 743 O O . ASN A 1 94 ? -5.367 28.75 -4.008 1 94.31 94 ASN A O 1
ATOM 747 N N . GLN A 1 95 ? -5.457 27.625 -2.102 1 95.62 95 GLN A N 1
ATOM 748 C CA . GLN A 1 95 ? -5.543 28.875 -1.358 1 95.62 95 GLN A CA 1
ATOM 749 C C . GLN A 1 95 ? -4.258 29.688 -1.498 1 95.62 95 GLN A C 1
ATOM 751 O O . GLN A 1 95 ? -3.156 29.141 -1.404 1 95.62 95 GLN A O 1
ATOM 756 N N . PRO A 1 96 ? -4.398 30.953 -1.748 1 96.81 96 PRO A N 1
ATOM 757 C CA . PRO A 1 96 ? -3.201 31.766 -1.944 1 96.81 96 PRO A CA 1
ATOM 758 C C . PRO A 1 96 ? -2.211 31.656 -0.786 1 96.81 96 PRO A C 1
ATOM 760 O O . PRO A 1 96 ? -1 31.594 -1.009 1 96.81 96 PRO A O 1
ATOM 763 N N . GLU A 1 97 ? -2.742 31.672 0.436 1 96.94 97 GLU A N 1
ATOM 764 C CA . GLU A 1 97 ? -1.888 31.594 1.617 1 96.94 97 GLU A CA 1
ATOM 765 C C . GLU A 1 97 ? -1.105 30.281 1.642 1 96.94 97 GLU A C 1
ATOM 767 O O . GLU A 1 97 ? 0.074 30.266 2 1 96.94 97 GLU A O 1
ATOM 772 N N . VAL A 1 98 ? -1.748 29.297 1.213 1 95.69 98 VAL A N 1
ATOM 773 C CA . VAL A 1 98 ? -1.114 27.984 1.201 1 95.69 98 VAL A CA 1
ATOM 774 C C . VAL A 1 98 ? -0.069 27.922 0.089 1 95.69 98 VAL A C 1
ATOM 776 O O . VAL A 1 98 ? 1.034 27.406 0.293 1 95.69 98 VAL A O 1
ATOM 779 N N . ARG A 1 99 ? -0.34 28.406 -1.045 1 96.5 99 ARG A N 1
ATOM 780 C CA . ARG A 1 99 ? 0.602 28.438 -2.158 1 96.5 99 ARG A CA 1
ATOM 781 C C . ARG A 1 99 ? 1.85 29.234 -1.792 1 96.5 99 ARG A C 1
ATOM 783 O O . ARG A 1 99 ? 2.967 28.844 -2.135 1 96.5 99 ARG A O 1
ATOM 790 N N . GLN A 1 100 ? 1.61 30.281 -1.146 1 97.19 100 GLN A N 1
ATOM 791 C CA . GLN A 1 100 ? 2.729 31.109 -0.725 1 97.19 100 GLN A CA 1
ATOM 792 C C . GLN A 1 100 ? 3.629 30.375 0.262 1 97.19 100 GLN A C 1
ATOM 794 O O . GLN A 1 100 ? 4.855 30.484 0.196 1 97.19 100 GLN A O 1
ATOM 799 N N . LEU A 1 101 ? 3.004 29.719 1.155 1 96.38 101 LEU A N 1
ATOM 800 C CA . LEU A 1 101 ? 3.787 28.922 2.098 1 96.38 101 LEU A CA 1
ATOM 801 C C . LEU A 1 101 ? 4.613 27.859 1.367 1 96.38 101 LEU A C 1
ATOM 803 O O . LEU A 1 101 ? 5.805 27.703 1.637 1 96.38 101 LEU A O 1
ATOM 807 N N . GLN A 1 102 ? 3.996 27.188 0.467 1 95.69 102 GLN A N 1
ATOM 808 C CA . GLN A 1 102 ? 4.684 26.141 -0.287 1 95.69 102 GLN A CA 1
ATOM 809 C C . GLN A 1 102 ? 5.855 26.719 -1.077 1 95.69 102 GLN A C 1
ATOM 811 O O . GLN A 1 102 ? 6.934 26.109 -1.117 1 95.69 102 GLN A O 1
ATOM 816 N N . GLN A 1 103 ? 5.613 27.766 -1.649 1 95.88 103 GLN A N 1
ATOM 817 C CA . GLN A 1 103 ? 6.668 28.422 -2.412 1 95.88 103 GLN A CA 1
ATOM 818 C C . GLN A 1 103 ? 7.828 28.828 -1.51 1 95.88 103 GLN A C 1
ATOM 820 O O . GLN A 1 103 ? 8.992 28.625 -1.852 1 95.88 103 GLN A O 1
ATOM 825 N N . TRP A 1 104 ? 7.473 29.422 -0.466 1 97.12 104 TRP A N 1
ATOM 826 C CA . TRP A 1 104 ? 8.492 29.875 0.477 1 97.12 104 TRP A CA 1
ATOM 827 C C . TRP A 1 104 ? 9.328 28.688 0.967 1 97.12 104 TRP A C 1
ATOM 829 O O . TRP A 1 104 ? 10.562 28.75 0.98 1 97.12 104 TRP A O 1
ATOM 839 N N . VAL A 1 105 ? 8.711 27.641 1.361 1 96.38 105 VAL A N 1
ATOM 840 C CA . VAL A 1 105 ? 9.398 26.453 1.866 1 96.38 105 VAL A CA 1
ATOM 841 C C . VAL A 1 105 ? 10.328 25.906 0.791 1 96.38 105 VAL A C 1
ATOM 843 O O . VAL A 1 105 ? 11.492 25.594 1.064 1 96.38 105 VAL A O 1
ATOM 846 N N . THR A 1 106 ? 9.82 25.781 -0.387 1 95.75 106 THR A N 1
ATOM 847 C CA . THR A 1 106 ? 10.609 25.25 -1.489 1 95.75 106 THR A CA 1
ATOM 848 C C . THR A 1 106 ? 11.828 26.141 -1.757 1 95.75 106 THR A C 1
ATOM 850 O O . THR A 1 106 ? 12.938 25.625 -1.939 1 95.75 106 THR A O 1
ATOM 853 N N . GLN A 1 107 ? 11.578 27.344 -1.735 1 96.62 107 GLN A N 1
ATOM 854 C CA . GLN A 1 107 ? 12.664 28.297 -1.966 1 96.62 107 GLN A CA 1
ATOM 855 C C . GLN A 1 107 ? 13.734 28.188 -0.885 1 96.62 107 GLN A C 1
ATOM 857 O O . GLN A 1 107 ? 14.93 28.141 -1.189 1 96.62 107 GLN A O 1
ATOM 862 N N . GLN A 1 108 ? 13.312 28.125 0.322 1 95.94 108 GLN A N 1
ATOM 863 C CA . GLN A 1 108 ? 14.258 28.031 1.428 1 95.94 108 GLN A CA 1
ATOM 864 C C . GLN A 1 108 ? 15.031 26.719 1.377 1 95.94 108 GLN A C 1
ATOM 866 O O . GLN A 1 108 ? 16.219 26.672 1.72 1 95.94 108 GLN A O 1
ATOM 871 N N . LEU A 1 109 ? 14.375 25.703 0.977 1 95.38 109 LEU A N 1
ATOM 872 C CA . LEU A 1 109 ? 15.039 24.406 0.843 1 95.38 109 LEU A CA 1
ATOM 873 C C . LEU A 1 109 ? 16.109 24.453 -0.236 1 95.38 109 LEU A C 1
ATOM 875 O O . LEU A 1 109 ? 17.234 24 -0.017 1 95.38 109 LEU A O 1
ATOM 879 N N . ILE A 1 110 ? 15.75 24.984 -1.326 1 95.12 110 ILE A N 1
ATOM 880 C CA . ILE A 1 110 ? 16.688 25.078 -2.438 1 95.12 110 ILE A CA 1
ATOM 881 C C . ILE A 1 110 ? 17.891 25.938 -2.033 1 95.12 110 ILE A C 1
ATOM 883 O O . ILE A 1 110 ? 19.031 25.562 -2.258 1 95.12 110 ILE A O 1
ATOM 887 N N . LEU A 1 111 ? 17.641 27.047 -1.357 1 95 111 LEU A N 1
ATOM 888 C CA . LEU A 1 111 ? 18.688 27.969 -0.933 1 95 111 LEU A CA 1
ATOM 889 C C . LEU A 1 111 ? 19.609 27.312 0.072 1 95 111 LEU A C 1
ATOM 891 O O . LEU A 1 111 ? 20.797 27.656 0.143 1 95 111 LEU A O 1
ATOM 895 N N . SER A 1 112 ? 19.125 26.391 0.771 1 94.25 112 SER A N 1
ATOM 896 C CA . SER A 1 112 ? 19.922 25.734 1.803 1 94.25 112 SER A CA 1
ATOM 897 C C . SER A 1 112 ? 20.562 24.453 1.273 1 94.25 112 SER A C 1
ATOM 899 O O . SER A 1 112 ? 21.078 23.641 2.047 1 94.25 112 SER A O 1
ATOM 901 N N . GLY A 1 113 ? 20.453 24.172 -0 1 92.31 113 GLY A N 1
ATOM 902 C CA . GLY A 1 113 ? 21.125 23.047 -0.613 1 92.31 113 GLY A CA 1
ATOM 903 C C . GLY A 1 113 ? 20.281 21.781 -0.624 1 92.31 113 GLY A C 1
ATOM 904 O O . GLY A 1 113 ? 20.781 20.688 -0.892 1 92.31 113 GLY A O 1
ATOM 905 N N . GLY A 1 114 ? 19.094 21.953 -0.325 1 93.25 114 GLY A N 1
ATOM 906 C CA . GLY A 1 114 ? 18.188 20.828 -0.358 1 93.25 114 GLY A CA 1
ATOM 907 C C . GLY A 1 114 ? 17.109 20.938 -1.421 1 93.25 114 GLY A C 1
ATOM 908 O O . GLY A 1 114 ? 17.328 21.562 -2.465 1 93.25 114 GLY A O 1
ATOM 909 N N . GLY A 1 115 ? 16.109 20.141 -1.313 1 91.81 115 GLY A N 1
ATOM 910 C CA . GLY A 1 115 ? 14.984 20.156 -2.229 1 91.81 115 GLY A CA 1
ATOM 911 C C . GLY A 1 115 ? 13.75 19.469 -1.67 1 91.81 115 GLY A C 1
ATOM 912 O O . GLY A 1 115 ? 13.781 18.938 -0.562 1 91.81 115 GLY A O 1
ATOM 913 N N . PRO A 1 116 ? 12.727 19.562 -2.463 1 90.19 116 PRO A N 1
ATOM 914 C CA . PRO A 1 116 ? 11.445 19.031 -1.994 1 90.19 116 PRO A CA 1
ATOM 915 C C . PRO A 1 116 ? 11.484 17.516 -1.78 1 90.19 116 PRO A C 1
ATOM 917 O O . PRO A 1 116 ? 10.562 16.953 -1.194 1 90.19 116 PRO A O 1
ATOM 920 N N . LYS A 1 117 ? 12.531 16.875 -2.15 1 90.62 117 LYS A N 1
ATOM 921 C CA . LYS A 1 117 ? 12.664 15.43 -2.02 1 90.62 117 LYS A CA 1
ATOM 922 C C . LYS A 1 117 ? 12.672 15.008 -0.554 1 90.62 117 LYS A C 1
ATOM 924 O O . LYS A 1 117 ? 12.438 13.844 -0.237 1 90.62 117 LYS A O 1
ATOM 929 N N . ILE A 1 118 ? 12.93 15.945 0.321 1 89.56 118 ILE A N 1
ATOM 930 C CA . ILE A 1 118 ? 12.961 15.633 1.744 1 89.56 118 ILE A CA 1
ATOM 931 C C . ILE A 1 118 ? 11.594 15.141 2.197 1 89.56 118 ILE A C 1
ATOM 933 O O . ILE A 1 118 ? 11.484 14.375 3.16 1 89.56 118 ILE A O 1
ATOM 937 N N . PHE A 1 119 ? 10.562 15.523 1.468 1 90.38 119 PHE A N 1
ATOM 938 C CA . PHE A 1 119 ? 9.203 15.18 1.863 1 90.38 119 PHE A CA 1
ATOM 939 C C . PHE A 1 119 ? 8.852 13.773 1.414 1 90.38 119 PHE A C 1
ATOM 941 O O . PHE A 1 119 ? 7.859 13.195 1.874 1 90.38 119 PHE A O 1
ATOM 948 N N . GLU A 1 120 ? 9.641 13.164 0.55 1 87.94 120 GLU A N 1
ATOM 949 C CA . GLU A 1 120 ? 9.406 11.797 0.102 1 87.94 120 GLU A CA 1
ATOM 950 C C . GLU A 1 120 ? 9.477 10.812 1.267 1 87.94 120 GLU A C 1
ATOM 952 O O . GLU A 1 120 ? 8.859 9.742 1.225 1 87.94 120 GLU A O 1
ATOM 957 N N . TYR A 1 121 ? 10.156 11.25 2.23 1 88.44 121 TYR A N 1
ATOM 958 C CA . TYR A 1 121 ? 10.281 10.461 3.449 1 88.44 121 TYR A CA 1
ATOM 959 C C . TYR A 1 121 ? 8.914 10.195 4.07 1 88.44 121 TYR A C 1
ATOM 961 O O . TYR A 1 121 ? 8.711 9.18 4.738 1 88.44 121 TYR A O 1
ATOM 969 N N . LEU A 1 122 ? 7.961 11 3.85 1 90.88 122 LEU A N 1
ATOM 970 C CA . LEU A 1 122 ? 6.664 10.93 4.508 1 90.88 122 LEU A CA 1
ATOM 971 C C . LEU A 1 122 ? 5.68 10.102 3.688 1 90.88 122 LEU A C 1
ATOM 973 O O . LEU A 1 122 ? 4.562 9.836 4.133 1 90.88 122 LEU A O 1
ATOM 977 N N . GLU A 1 123 ? 6.07 9.672 2.555 1 89.06 123 GLU A N 1
ATOM 978 C CA . GLU A 1 123 ? 5.176 8.867 1.723 1 89.06 123 GLU A CA 1
ATOM 979 C C . GLU A 1 123 ? 5.023 7.453 2.279 1 89.06 123 GLU A C 1
ATOM 981 O O . GLU A 1 123 ? 6.008 6.828 2.678 1 89.06 123 GLU A O 1
ATOM 986 N N . LEU A 1 124 ? 3.785 7.066 2.314 1 91.75 124 LEU A N 1
ATOM 987 C CA . LEU A 1 124 ? 3.498 5.727 2.811 1 91.75 124 LEU A CA 1
ATOM 988 C C . LEU A 1 124 ? 3.373 4.734 1.658 1 91.75 124 LEU A C 1
ATOM 990 O O . LEU A 1 124 ? 2.639 4.984 0.698 1 91.75 124 LEU A O 1
ATOM 994 N N . GLU A 1 125 ? 4.121 3.732 1.806 1 92.19 125 GLU A N 1
ATOM 995 C CA . GLU A 1 125 ? 4.043 2.607 0.879 1 92.19 125 GLU A CA 1
ATOM 996 C C . GLU A 1 125 ? 3.801 1.296 1.621 1 92.19 125 GLU A C 1
ATOM 998 O O . GLU A 1 125 ? 4.559 0.938 2.527 1 92.19 125 GLU A O 1
ATOM 1003 N N . ILE A 1 126 ? 2.764 0.635 1.182 1 94.5 126 ILE A N 1
ATOM 1004 C CA . ILE A 1 126 ? 2.406 -0.557 1.943 1 94.5 126 ILE A CA 1
ATOM 1005 C C . ILE A 1 126 ? 2.436 -1.78 1.031 1 94.5 126 ILE A C 1
ATOM 1007 O O . ILE A 1 126 ? 2.205 -1.669 -0.175 1 94.5 126 ILE A O 1
ATOM 1011 N N . LYS A 1 127 ? 2.75 -2.859 1.707 1 93.19 127 LYS A N 1
ATOM 1012 C CA . LYS A 1 127 ? 2.633 -4.148 1.031 1 93.19 127 LYS A CA 1
ATOM 1013 C C . LYS A 1 127 ? 1.217 -4.703 1.145 1 93.19 127 LYS A C 1
ATOM 1015 O O . LYS A 1 127 ? 0.473 -4.34 2.059 1 93.19 127 LYS A O 1
ATOM 1020 N N . ILE A 1 128 ? 0.84 -5.555 0.26 1 93.88 128 ILE A N 1
ATOM 1021 C CA . ILE A 1 128 ? -0.557 -5.965 0.158 1 93.88 128 ILE A CA 1
ATOM 1022 C C . ILE A 1 128 ? -0.784 -7.238 0.967 1 93.88 128 ILE A C 1
ATOM 1024 O O . ILE A 1 128 ? -1.907 -7.742 1.041 1 93.88 128 ILE A O 1
ATOM 1028 N N . PHE A 1 129 ? 0.226 -7.773 1.548 1 93.44 129 PHE A N 1
ATOM 1029 C CA . PHE A 1 129 ? 0.094 -8.938 2.412 1 93.44 129 PHE A CA 1
ATOM 1030 C C . PHE A 1 129 ? 0.526 -8.609 3.836 1 93.44 129 PHE A C 1
ATOM 1032 O O . PHE A 1 129 ? 1.472 -7.848 4.043 1 93.44 129 PHE A O 1
ATOM 1039 N N . ASN A 1 130 ? -0.147 -9.32 4.684 1 93 130 ASN A N 1
ATOM 1040 C CA . ASN A 1 130 ? 0.237 -9.164 6.082 1 93 130 ASN A CA 1
ATOM 1041 C C . ASN A 1 130 ? 1.671 -9.625 6.328 1 93 130 ASN A C 1
ATOM 1043 O O . ASN A 1 130 ? 2.098 -10.648 5.789 1 93 130 ASN A O 1
ATOM 1047 N N . LYS A 1 131 ? 2.289 -8.82 7.105 1 87.38 131 LYS A N 1
ATOM 1048 C CA . LYS A 1 131 ? 3.609 -9.258 7.547 1 87.38 131 LYS A CA 1
ATOM 1049 C C . LYS A 1 131 ? 3.502 -10.438 8.508 1 87.38 131 LYS A C 1
ATOM 1051 O O . LYS A 1 131 ? 4.297 -11.375 8.438 1 87.38 131 LYS A O 1
ATOM 1056 N N . TYR A 1 132 ? 2.508 -10.289 9.328 1 88.56 132 TYR A N 1
ATOM 1057 C CA . TYR A 1 132 ? 2.242 -11.336 10.312 1 88.56 132 TYR A CA 1
ATOM 1058 C C . TYR A 1 132 ? 0.794 -11.805 10.234 1 88.56 132 TYR A C 1
ATOM 1060 O O . TYR A 1 132 ? -0.117 -10.992 10.047 1 88.56 132 TYR A O 1
ATOM 1068 N N . PRO A 1 133 ? 0.622 -13.055 10.508 1 87.06 133 PRO A N 1
ATOM 1069 C CA . PRO A 1 133 ? -0.737 -13.578 10.367 1 87.06 133 PRO A CA 1
ATOM 1070 C C . PRO A 1 133 ? -1.707 -12.992 11.391 1 87.06 133 PRO A C 1
ATOM 1072 O O . PRO A 1 133 ? -2.898 -12.852 11.102 1 87.06 133 PRO A O 1
ATOM 1075 N N . TYR A 1 134 ? -1.223 -12.688 12.469 1 88.19 134 TYR A N 1
ATOM 1076 C CA . TYR A 1 134 ? -2.113 -12.258 13.539 1 88.19 134 TYR A CA 1
ATOM 1077 C C . TYR A 1 134 ? -2.648 -10.859 13.281 1 88.19 134 TYR A C 1
ATOM 1079 O O . TYR A 1 134 ? -3.58 -10.406 13.953 1 88.19 134 TYR A O 1
ATOM 1087 N N . TRP A 1 135 ? -2.072 -10.156 12.32 1 88.06 135 TRP A N 1
ATOM 1088 C CA . TRP A 1 135 ? -2.547 -8.812 12 1 88.06 135 TRP A CA 1
ATOM 1089 C C . TRP A 1 135 ? -4.039 -8.828 11.688 1 88.06 135 TRP A C 1
ATOM 1091 O O . TRP A 1 135 ? -4.734 -7.832 11.906 1 88.06 135 TRP A O 1
ATOM 1101 N N . SER A 1 136 ? -4.523 -9.867 11.234 1 87.69 136 SER A N 1
ATOM 1102 C CA . SER A 1 136 ? -5.922 -9.977 10.844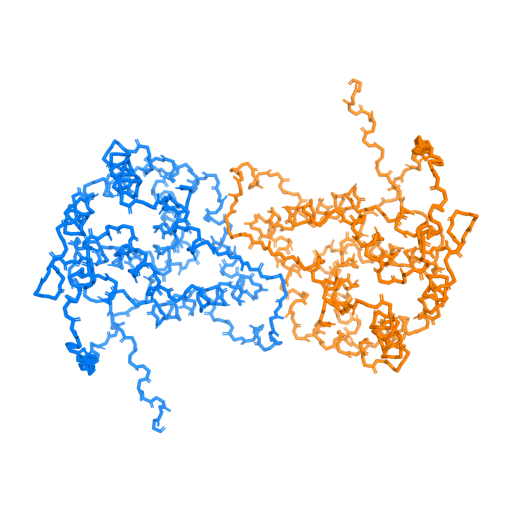 1 87.69 136 SER A CA 1
ATOM 1103 C C . SER A 1 136 ? -6.836 -10.055 12.062 1 87.69 136 SER A C 1
ATOM 1105 O O . SER A 1 136 ? -8.055 -9.898 11.945 1 87.69 136 SER A O 1
ATOM 1107 N N . GLN A 1 137 ? -6.188 -10.156 13.18 1 88.81 137 GLN A N 1
ATOM 1108 C CA . GLN A 1 137 ? -6.992 -10.406 14.375 1 88.81 137 GLN A CA 1
ATOM 1109 C C . GLN A 1 137 ? -6.871 -9.258 15.367 1 88.81 137 GLN A C 1
ATOM 1111 O O . GLN A 1 137 ? -7.559 -9.242 16.391 1 88.81 137 GLN A O 1
ATOM 1116 N N . ILE A 1 138 ? -6.094 -8.297 15.07 1 90.31 138 ILE A N 1
ATOM 1117 C CA . ILE A 1 138 ? -5.797 -7.324 16.109 1 90.31 138 ILE A CA 1
ATOM 1118 C C . ILE A 1 138 ? -6.371 -5.961 15.734 1 90.31 138 ILE A C 1
ATOM 1120 O O . ILE A 1 138 ? -6.199 -4.98 16.453 1 90.31 138 ILE A O 1
ATOM 1124 N N . VAL A 1 139 ? -6.988 -5.867 14.664 1 94.44 139 VAL A N 1
ATOM 1125 C CA . VAL A 1 139 ? -7.566 -4.598 14.242 1 94.44 139 VAL A CA 1
ATOM 1126 C C . VAL A 1 139 ? -8.883 -4.355 14.977 1 94.44 139 VAL A C 1
ATOM 1128 O O . VAL A 1 139 ? -9.648 -5.293 15.211 1 94.44 139 VAL A O 1
ATOM 1131 N N . SER A 1 140 ? -9.07 -3.129 15.43 1 94.81 140 SER A N 1
ATOM 1132 C CA . SER A 1 140 ? -10.203 -2.803 16.281 1 94.81 140 SER A CA 1
ATOM 1133 C C . SER A 1 140 ? -10.992 -1.617 15.727 1 94.81 140 SER A C 1
ATOM 1135 O O . SER A 1 140 ? -11.398 -0.73 16.484 1 94.81 140 SER A O 1
ATOM 1137 N N . GLY A 1 141 ? -11.211 -1.559 14.43 1 95.31 141 GLY A N 1
ATOM 1138 C CA . GLY A 1 141 ? -12.008 -0.502 13.82 1 95.31 141 GLY A CA 1
ATOM 1139 C C . GLY A 1 141 ? -11.281 0.828 13.758 1 95.31 141 GLY A C 1
ATOM 1140 O O . GLY A 1 141 ? -10.086 0.905 14.062 1 95.31 141 GLY A O 1
ATOM 1141 N N . ILE A 1 142 ? -12.039 1.772 13.328 1 95.62 142 ILE A N 1
ATOM 1142 C CA . ILE A 1 142 ? -11.469 3.1 13.125 1 95.62 142 ILE A CA 1
ATOM 1143 C C . ILE A 1 142 ? -11.039 3.693 14.461 1 95.62 142 ILE A C 1
ATOM 1145 O O . ILE A 1 142 ? -10.023 4.387 14.539 1 95.62 142 ILE A O 1
ATOM 1149 N N . GLN A 1 143 ? -11.812 3.416 15.445 1 93.25 143 GLN A N 1
ATOM 1150 C CA . GLN A 1 143 ? -11.469 3.918 16.781 1 93.25 143 GLN A CA 1
ATOM 1151 C C . GLN A 1 143 ? -10.156 3.316 17.266 1 93.25 143 GLN A C 1
ATOM 1153 O O . GLN A 1 143 ? -9.32 4.016 17.844 1 93.25 143 GLN A O 1
ATOM 1158 N N . GLY A 1 144 ? -10.016 2.014 17.031 1 95.5 144 GLY A N 1
ATOM 1159 C CA . GLY A 1 144 ? -8.75 1.383 17.359 1 95.5 144 GLY A CA 1
ATOM 1160 C C . GLY A 1 144 ? -7.574 1.978 16.594 1 95.5 144 GLY A C 1
ATOM 1161 O O . GLY A 1 144 ? -6.523 2.246 17.188 1 95.5 144 GLY A O 1
ATOM 1162 N N . PHE A 1 145 ? -7.754 2.211 15.383 1 96.94 145 PHE A N 1
ATOM 1163 C CA . PHE A 1 145 ? -6.711 2.809 14.562 1 96.94 145 PHE A CA 1
ATOM 1164 C C . PHE A 1 145 ? -6.309 4.176 15.109 1 96.94 145 PHE A C 1
ATOM 1166 O O . PHE A 1 145 ? -5.117 4.465 15.25 1 96.94 145 PHE A O 1
ATOM 1173 N N . GLN A 1 146 ? -7.34 5.02 15.336 1 94.06 146 GLN A N 1
ATOM 1174 C CA . GLN A 1 146 ? -7.074 6.371 15.812 1 94.06 146 GLN A CA 1
ATOM 1175 C C . GLN A 1 146 ? -6.332 6.352 17.141 1 94.06 146 GLN A C 1
ATOM 1177 O O . GLN A 1 146 ? -5.391 7.117 17.359 1 94.06 146 GLN A O 1
ATOM 1182 N N . ALA A 1 147 ? -6.699 5.449 17.984 1 92 147 ALA A N 1
ATOM 1183 C CA . ALA A 1 147 ? -6.047 5.328 19.281 1 92 147 ALA A CA 1
ATOM 1184 C C . ALA A 1 147 ? -4.586 4.918 19.141 1 92 147 ALA A C 1
ATOM 1186 O O . ALA A 1 147 ? -3.705 5.492 19.781 1 92 147 ALA A O 1
ATOM 1187 N N . GLU A 1 148 ? -4.359 3.979 18.297 1 95.19 148 GLU A N 1
ATOM 1188 C CA . GLU A 1 148 ? -2.994 3.512 18.078 1 95.19 148 GLU A CA 1
ATOM 1189 C C . GLU A 1 148 ? -2.152 4.574 17.375 1 95.19 148 GLU A C 1
ATOM 1191 O O . GLU A 1 148 ? -0.969 4.738 17.688 1 95.19 148 GLU A O 1
ATOM 1196 N N . PHE A 1 149 ? -2.746 5.262 16.547 1 95.25 149 PHE A N 1
ATOM 1197 C CA . PHE A 1 149 ? -2.029 6.305 15.812 1 95.25 149 PHE A CA 1
ATOM 1198 C C . PHE A 1 149 ? -1.545 7.391 16.766 1 95.25 149 PHE A C 1
ATOM 1200 O O . PHE A 1 149 ? -0.396 7.832 16.688 1 95.25 149 PHE A O 1
ATOM 1207 N N . VAL A 1 150 ? -2.41 7.805 17.562 1 91.31 150 VAL A N 1
ATOM 1208 C CA . VAL A 1 150 ? -2.086 8.891 18.484 1 91.31 150 VAL A CA 1
ATOM 1209 C C . VAL A 1 150 ? -0.951 8.461 19.422 1 91.31 150 VAL A C 1
ATOM 1211 O O . VAL A 1 150 ? -0.127 9.281 19.828 1 91.31 150 VAL A O 1
ATOM 1214 N N . GLN A 1 151 ? -0.852 7.195 19.625 1 91.5 151 GLN A N 1
ATOM 1215 C CA . GLN A 1 151 ? 0.218 6.68 20.469 1 91.5 151 GLN A CA 1
ATOM 1216 C C . GLN A 1 151 ? 1.553 6.676 19.734 1 91.5 151 GLN A C 1
ATOM 1218 O O . GLN A 1 151 ? 2.611 6.797 20.344 1 91.5 151 GLN A O 1
ATOM 1223 N N . ILE A 1 152 ? 1.425 6.641 18.484 1 94.56 152 ILE A N 1
ATOM 1224 C CA . ILE A 1 152 ? 2.627 6.504 17.672 1 94.56 152 ILE A CA 1
ATOM 1225 C C . ILE A 1 152 ? 3.127 7.883 17.25 1 94.56 152 ILE A C 1
ATOM 1227 O O . ILE A 1 152 ? 4.332 8.133 17.234 1 94.56 152 ILE A O 1
ATOM 1231 N N . TYR A 1 153 ? 2.203 8.727 16.953 1 93.38 153 TYR A N 1
ATOM 1232 C CA . TYR A 1 153 ? 2.562 10.023 16.406 1 93.38 153 TYR A CA 1
ATOM 1233 C C . TYR A 1 153 ? 2.98 10.984 17.516 1 93.38 153 TYR A C 1
ATOM 1235 O O . TYR A 1 153 ? 2.162 11.375 18.344 1 93.38 153 TYR A O 1
ATOM 1243 N N . PRO A 1 154 ? 4.191 11.453 17.422 1 93.38 154 PRO A N 1
ATOM 1244 C CA . PRO A 1 154 ? 4.695 12.312 18.484 1 93.38 154 PRO A CA 1
ATOM 1245 C C . PRO A 1 154 ? 4.379 13.789 18.266 1 93.38 154 PRO A C 1
ATOM 1247 O O . PRO A 1 154 ? 5.293 14.594 18.078 1 93.38 154 PRO A O 1
ATOM 1250 N N . VAL A 1 155 ? 3.221 14.156 18.484 1 91.19 155 VAL A N 1
ATOM 1251 C CA . VAL A 1 155 ? 2.721 15.484 18.125 1 91.19 155 VAL A CA 1
ATOM 1252 C C . VAL A 1 155 ? 3.398 16.547 18.984 1 91.19 155 VAL A C 1
ATOM 1254 O O . VAL A 1 155 ? 3.756 17.609 18.5 1 91.19 155 VAL A O 1
ATOM 1257 N N . GLN A 1 156 ? 3.592 16.312 20.203 1 90.06 156 GLN A N 1
ATOM 1258 C CA . GLN A 1 156 ? 4.211 17.281 21.094 1 90.06 156 GLN A CA 1
ATOM 1259 C C . GLN A 1 156 ? 5.672 17.531 20.734 1 90.06 156 GLN A C 1
ATOM 1261 O O . GLN A 1 156 ? 6.133 18.672 20.719 1 90.06 156 GLN A O 1
ATOM 1266 N N . LEU A 1 157 ? 6.27 16.438 20.453 1 91.75 157 LEU A N 1
ATOM 1267 C CA . LEU A 1 157 ? 7.672 16.547 20.062 1 91.75 157 LEU A CA 1
ATOM 1268 C C . LEU A 1 157 ? 7.816 17.359 18.781 1 91.75 157 LEU A C 1
ATOM 1270 O O . LEU A 1 157 ? 8.641 18.281 18.703 1 91.75 157 LEU A O 1
ATOM 1274 N N . ILE A 1 158 ? 7.02 17.047 17.797 1 92.19 158 ILE A N 1
ATOM 1275 C CA . ILE A 1 158 ? 7.105 17.719 16.516 1 92.19 158 ILE A CA 1
ATOM 1276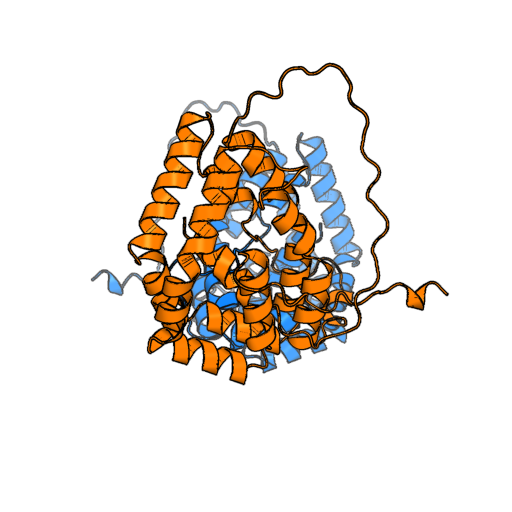 C C . ILE A 1 158 ? 6.816 19.219 16.703 1 92.19 158 ILE A C 1
ATOM 1278 O O . ILE A 1 158 ? 7.531 20.062 16.156 1 92.19 158 ILE A O 1
ATOM 1282 N N . ARG A 1 159 ? 5.828 19.484 17.422 1 91.69 159 ARG A N 1
ATOM 1283 C CA . ARG A 1 159 ? 5.504 20.875 17.688 1 91.69 159 ARG A CA 1
ATOM 1284 C C . ARG A 1 159 ? 6.664 21.594 18.375 1 91.69 159 ARG A C 1
ATOM 1286 O O . ARG A 1 159 ? 7.02 22.719 18.016 1 91.69 159 ARG A O 1
ATOM 1293 N N . SER A 1 160 ? 7.246 20.984 19.359 1 91.31 160 SER A N 1
ATOM 1294 C CA . SER A 1 160 ? 8.328 21.594 20.141 1 91.31 160 SER A CA 1
ATOM 1295 C C . SER A 1 160 ? 9.539 21.875 19.25 1 91.31 160 SER A C 1
ATOM 1297 O O . SER A 1 160 ? 10.297 22.812 19.516 1 91.31 160 SER A O 1
ATOM 1299 N N . LEU A 1 161 ? 9.695 21.109 18.203 1 92.69 161 LEU A N 1
ATOM 1300 C CA . LEU A 1 161 ? 10.828 21.297 17.312 1 92.69 161 LEU A CA 1
ATOM 1301 C C . LEU A 1 161 ? 10.578 22.438 16.328 1 92.69 161 LEU A C 1
ATOM 1303 O O . LEU A 1 161 ? 11.516 22.984 15.75 1 92.69 161 LEU A O 1
ATOM 1307 N N . LEU A 1 162 ? 9.336 22.75 16.172 1 93 162 LEU A N 1
ATOM 1308 C CA . LEU A 1 162 ? 8.984 23.797 15.227 1 93 162 LEU A CA 1
ATOM 1309 C C . LEU A 1 162 ? 8.742 25.125 15.938 1 93 162 LEU A C 1
ATOM 1311 O O . LEU A 1 162 ? 9.125 26.172 15.438 1 93 162 LEU A O 1
ATOM 1315 N N . GLU A 1 163 ? 8.141 25.031 17.031 1 92.75 163 GLU A N 1
ATOM 1316 C CA . GLU A 1 163 ? 7.77 26.219 17.797 1 92.75 163 GLU A CA 1
ATOM 1317 C C . GLU A 1 163 ? 8.992 26.906 18.406 1 92.75 163 GLU A C 1
ATOM 1319 O O . GLU A 1 163 ? 9.812 26.25 19.047 1 92.75 163 GLU A O 1
ATOM 1324 N N . PRO A 1 164 ? 9.023 28.172 18.094 1 88.44 164 PRO A N 1
ATOM 1325 C CA . PRO A 1 164 ? 10.133 28.891 18.734 1 88.44 164 PRO A CA 1
ATOM 1326 C C . PRO A 1 164 ? 10.117 28.781 20.25 1 88.44 164 PRO A C 1
ATOM 1328 O O . PRO A 1 164 ? 9.062 28.938 20.875 1 88.44 164 PRO A O 1
ATOM 1331 N N . SER A 1 165 ? 11.234 28.391 20.688 1 87.06 165 SER A N 1
ATOM 1332 C CA . SER A 1 165 ? 11.438 28.25 22.125 1 87.06 165 SER A CA 1
ATOM 1333 C C . SER A 1 165 ? 12.898 28.453 22.5 1 87.06 165 SER A C 1
ATOM 1335 O O . SER A 1 165 ? 13.703 28.891 21.672 1 87.06 165 SER A O 1
ATOM 1337 N N . ALA A 1 166 ? 13.055 28.188 23.797 1 77.25 166 ALA A N 1
ATOM 1338 C CA . ALA A 1 166 ? 14.43 28.297 24.266 1 77.25 166 ALA A CA 1
ATOM 1339 C C . ALA A 1 166 ? 15.328 27.266 23.594 1 77.25 166 ALA A C 1
ATOM 1341 O O . ALA A 1 166 ? 16.516 27.531 23.359 1 77.25 166 ALA A O 1
ATOM 1342 N N . THR A 1 167 ? 14.734 26.234 23.203 1 79.62 167 THR A N 1
ATOM 1343 C CA . THR A 1 167 ? 15.508 25.141 22.625 1 79.62 167 THR A CA 1
ATOM 1344 C C . THR A 1 167 ? 15.484 25.219 21.094 1 79.62 167 THR A C 1
ATOM 1346 O O . THR A 1 167 ? 16.438 24.812 20.438 1 79.62 167 THR A O 1
ATOM 1349 N N . GLN A 1 168 ? 14.484 25.75 20.625 1 83.75 168 GLN A N 1
ATOM 1350 C CA . GLN A 1 168 ? 14.375 25.953 19.188 1 83.75 168 GLN A CA 1
ATOM 1351 C C . GLN A 1 168 ? 14.602 27.406 18.812 1 83.75 168 GLN A C 1
ATOM 1353 O O . GLN A 1 168 ? 13.703 28.234 18.953 1 83.75 168 GLN A O 1
ATOM 1358 N N . THR A 1 169 ? 15.797 27.578 18.203 1 84.5 169 THR A N 1
ATOM 1359 C CA . THR A 1 169 ? 16.156 28.969 17.984 1 84.5 169 THR A CA 1
ATOM 1360 C C . THR A 1 169 ? 16.438 29.219 16.5 1 84.5 169 THR A C 1
ATOM 1362 O O . THR A 1 169 ? 16.922 30.297 16.125 1 84.5 169 THR A O 1
ATOM 1365 N N . SER A 1 170 ? 16.156 28.312 15.656 1 90.31 170 SER A N 1
ATOM 1366 C CA . SER A 1 170 ? 16.391 28.484 14.234 1 90.31 170 SER A CA 1
ATOM 1367 C C . SER A 1 170 ? 15.477 29.562 13.648 1 90.31 170 SER A C 1
ATOM 1369 O O . SER A 1 170 ? 14.25 29.453 13.727 1 90.31 170 SER A O 1
ATOM 1371 N N . PRO A 1 171 ? 16.094 30.562 13.047 1 92.5 171 PRO A N 1
ATOM 1372 C CA . PRO A 1 171 ? 15.258 31.641 12.5 1 92.5 171 PRO A CA 1
ATOM 1373 C C . PRO A 1 171 ? 14.32 31.156 11.398 1 92.5 171 PRO A C 1
ATOM 1375 O O . PRO A 1 171 ? 13.172 31.594 11.32 1 92.5 171 PRO A O 1
ATOM 1378 N N . LEU A 1 172 ? 14.797 30.328 10.562 1 94.44 172 LEU A N 1
ATOM 1379 C CA . LEU A 1 172 ? 13.984 29.875 9.445 1 94.44 172 LEU A CA 1
ATOM 1380 C C . LEU A 1 172 ? 12.891 28.922 9.906 1 94.44 172 LEU A C 1
ATOM 1382 O O . LEU A 1 172 ? 11.789 28.922 9.367 1 94.44 172 LEU A O 1
ATOM 1386 N N . LEU A 1 173 ? 13.18 28.156 10.914 1 95.25 173 LEU A N 1
ATOM 1387 C CA . LEU A 1 173 ? 12.133 27.312 11.477 1 95.25 173 LEU A CA 1
ATOM 1388 C C . LEU A 1 173 ? 11.094 28.156 12.203 1 95.25 173 LEU A C 1
ATOM 1390 O O . LEU A 1 173 ? 9.898 27.859 12.156 1 95.25 173 LEU A O 1
ATOM 1394 N N . SER A 1 174 ? 11.594 29.141 12.836 1 94.94 174 SER A N 1
ATOM 1395 C CA . SER A 1 174 ? 10.664 30.062 13.484 1 94.94 174 SER A CA 1
ATOM 1396 C C . SER A 1 174 ? 9.758 30.75 12.477 1 94.94 174 SER A C 1
ATOM 1398 O O . SER A 1 174 ? 8.57 30.953 12.734 1 94.94 174 SER A O 1
ATOM 1400 N N . GLU A 1 175 ? 10.367 31.141 11.383 1 96.19 175 GLU A N 1
ATOM 1401 C CA . GLU A 1 175 ? 9.57 31.75 10.32 1 96.19 175 GLU A CA 1
ATOM 1402 C C . GLU A 1 175 ? 8.555 30.75 9.766 1 96.19 175 GLU A C 1
ATOM 1404 O O . GLU A 1 175 ? 7.41 31.109 9.477 1 96.19 175 GLU A O 1
ATOM 1409 N N . LEU A 1 176 ? 8.961 29.516 9.586 1 96.06 176 LEU A N 1
ATOM 1410 C CA . LEU A 1 176 ? 8.031 28.484 9.164 1 96.06 176 LEU A CA 1
ATOM 1411 C C . LEU A 1 176 ? 6.863 28.375 10.141 1 96.06 176 LEU A C 1
ATOM 1413 O O . LEU A 1 176 ? 5.703 28.312 9.719 1 96.06 176 LEU A O 1
ATOM 1417 N N . TRP A 1 177 ? 7.238 28.344 11.398 1 95.94 177 TRP A N 1
ATOM 1418 C CA . TRP A 1 177 ? 6.215 28.25 12.43 1 95.94 177 TRP A CA 1
ATOM 1419 C C . TRP A 1 177 ? 5.227 29.406 12.336 1 95.94 177 TRP A C 1
ATOM 1421 O O . TRP A 1 177 ? 4.012 29.203 12.352 1 95.94 177 TRP A O 1
ATOM 1431 N N . ARG A 1 178 ? 5.691 30.562 12.156 1 97 178 ARG A N 1
ATOM 1432 C CA . ARG A 1 178 ? 4.848 31.75 12.047 1 97 178 ARG A CA 1
ATOM 1433 C C . ARG A 1 178 ? 3.898 31.641 10.859 1 97 178 ARG A C 1
ATOM 1435 O O . ARG A 1 178 ? 2.717 31.969 10.961 1 97 178 ARG A O 1
ATOM 1442 N N . ARG A 1 179 ? 4.375 31.203 9.797 1 96.62 179 ARG A N 1
ATOM 1443 C CA . ARG A 1 179 ? 3.568 31.062 8.594 1 96.62 179 ARG A CA 1
ATOM 1444 C C . ARG A 1 179 ? 2.512 29.969 8.766 1 96.62 179 ARG A C 1
ATOM 1446 O O . ARG A 1 179 ? 1.396 30.094 8.25 1 96.62 179 ARG A O 1
ATOM 1453 N N . LEU A 1 180 ? 2.881 28.906 9.461 1 96 180 LEU A N 1
ATOM 1454 C CA . LEU A 1 180 ? 1.924 27.844 9.727 1 96 180 LEU A CA 1
ATOM 1455 C C . LEU A 1 180 ? 0.8 28.328 10.633 1 96 180 LEU A C 1
ATOM 1457 O O . LEU A 1 180 ? -0.374 28.047 10.383 1 96 180 LEU A O 1
ATOM 1461 N N . VAL A 1 181 ? 1.195 29.031 11.656 1 96 181 VAL A N 1
ATOM 1462 C CA . VAL A 1 181 ? 0.209 29.578 12.586 1 96 181 VAL A CA 1
ATOM 1463 C C . VAL A 1 181 ? -0.74 30.516 11.844 1 96 181 VAL A C 1
ATOM 1465 O O . VAL A 1 181 ? -1.944 30.516 12.109 1 96 181 VAL A O 1
ATOM 1468 N N . ALA A 1 182 ? -0.287 31.172 10.859 1 97.19 182 ALA A N 1
ATOM 1469 C CA . ALA A 1 182 ? -1.054 32.188 10.125 1 97.19 182 ALA A CA 1
ATOM 1470 C C . ALA A 1 182 ? -2.07 31.516 9.195 1 97.19 182 ALA A C 1
ATOM 1472 O O . ALA A 1 182 ? -2.963 32.188 8.672 1 97.19 182 ALA A O 1
ATOM 1473 N N . LEU A 1 183 ? -2.051 30.219 9.07 1 96.88 183 LEU A N 1
ATOM 1474 C CA . LEU A 1 183 ? -2.932 29.531 8.141 1 96.88 183 LEU A CA 1
ATOM 1475 C C . LEU A 1 183 ? -4.266 29.188 8.797 1 96.88 183 LEU A C 1
ATOM 1477 O O . LEU A 1 183 ? -5.164 28.656 8.148 1 96.88 183 LEU A O 1
ATOM 1481 N N . ARG A 1 184 ? -4.453 29.5 10.055 1 96.06 184 ARG A N 1
ATOM 1482 C CA . ARG A 1 184 ? -5.664 29.141 10.781 1 96.06 184 ARG A CA 1
ATOM 1483 C C . ARG A 1 184 ? -6.91 29.625 10.055 1 96.06 184 ARG A C 1
ATOM 1485 O O . ARG A 1 184 ? -7.848 28.859 9.828 1 96.06 184 ARG A O 1
ATOM 1492 N N . PRO A 1 185 ? -6.93 30.859 9.57 1 97 185 PRO A N 1
ATOM 1493 C CA . PRO A 1 185 ? -8.133 31.312 8.875 1 97 185 PRO A CA 1
ATOM 1494 C C . PRO A 1 185 ? -8.406 30.531 7.59 1 97 185 PRO A C 1
ATOM 1496 O O . PRO A 1 185 ? -9.562 30.312 7.223 1 97 185 PRO A O 1
ATOM 1499 N N . VAL A 1 186 ? -7.41 30.172 6.891 1 96.44 186 VAL A N 1
ATOM 1500 C CA . VAL A 1 186 ? -7.562 29.391 5.672 1 96.44 186 VAL A CA 1
ATOM 1501 C C . VAL A 1 186 ? -8.188 28.031 6 1 96.44 186 VAL A C 1
ATOM 1503 O O . VAL A 1 186 ? -9.094 27.578 5.297 1 96.44 186 VAL A O 1
ATOM 1506 N N . TYR A 1 187 ? -7.699 27.453 7.059 1 94.69 187 TYR A N 1
ATOM 1507 C CA . TYR A 1 187 ? -8.211 26.156 7.508 1 94.69 187 TYR A CA 1
ATOM 1508 C C . TYR A 1 187 ? -9.703 26.25 7.82 1 94.69 187 TYR A C 1
ATOM 1510 O O . TYR A 1 187 ? -10.484 25.422 7.355 1 94.69 187 TYR A O 1
ATOM 1518 N N . GLU A 1 188 ? -10.031 27.234 8.492 1 95.81 188 GLU A N 1
ATOM 1519 C CA . GLU A 1 188 ? -11.43 27.422 8.867 1 95.81 188 GLU A CA 1
ATOM 1520 C C . GLU A 1 188 ? -12.297 27.719 7.641 1 95.81 188 GLU A C 1
ATOM 1522 O O . GLU A 1 188 ? -13.398 27.188 7.516 1 95.81 188 GLU A O 1
ATOM 1527 N N . ARG A 1 189 ? -11.773 28.453 6.762 1 96.44 189 ARG A N 1
ATOM 1528 C CA . ARG A 1 189 ? -12.492 28.812 5.543 1 96.44 189 ARG A CA 1
ATOM 1529 C C . ARG A 1 189 ? -12.734 27.578 4.676 1 96.44 189 ARG A C 1
ATOM 1531 O O . ARG A 1 189 ? -13.844 27.375 4.176 1 96.44 189 ARG A O 1
ATOM 1538 N N . VAL A 1 190 ? -11.75 26.797 4.543 1 94.62 190 VAL A N 1
ATOM 1539 C CA . VAL A 1 190 ? -11.844 25.641 3.654 1 94.62 190 VAL A CA 1
ATOM 1540 C C . VAL A 1 190 ? -12.789 24.594 4.258 1 94.62 190 VAL A C 1
ATOM 1542 O O . VAL A 1 190 ? -13.562 23.953 3.541 1 94.62 190 VAL A O 1
ATOM 1545 N N . LEU A 1 191 ? -12.758 24.422 5.578 1 94.31 191 LEU A N 1
ATOM 1546 C CA . LEU A 1 191 ? -13.633 23.469 6.254 1 94.31 191 LEU A CA 1
ATOM 1547 C C . LEU A 1 191 ? -15.094 23.875 6.105 1 94.31 191 LEU A C 1
ATOM 1549 O O . LEU A 1 191 ? -15.984 23.031 6.094 1 94.31 191 LEU A O 1
ATOM 1553 N N . ALA A 1 192 ? -15.266 25.109 5.91 1 95.19 192 ALA A N 1
ATOM 1554 C CA . ALA A 1 192 ? -16.625 25.641 5.844 1 95.19 192 ALA A CA 1
ATOM 1555 C C . ALA A 1 192 ? -17.188 25.547 4.422 1 95.19 192 ALA A C 1
ATOM 1557 O O . ALA A 1 192 ? -18.375 25.719 4.207 1 95.19 192 ALA A O 1
ATOM 1558 N N . THR A 1 193 ? -16.391 25.266 3.439 1 94.5 193 THR A N 1
ATOM 1559 C CA . THR A 1 193 ? -16.859 25.125 2.066 1 94.5 193 THR A CA 1
ATOM 1560 C C . THR A 1 193 ? -17.734 23.891 1.917 1 94.5 193 THR A C 1
ATOM 1562 O O . THR A 1 193 ? -17.672 22.969 2.74 1 94.5 193 THR A O 1
ATOM 1565 N N . PRO A 1 194 ? -18.484 23.812 0.86 1 94.62 194 PRO A N 1
ATOM 1566 C CA . PRO A 1 194 ? -19.328 22.656 0.641 1 94.62 194 PRO A CA 1
ATOM 1567 C C . PRO A 1 194 ? -18.531 21.344 0.552 1 94.62 194 PRO A C 1
ATOM 1569 O O . PRO A 1 194 ? -18.859 20.375 1.235 1 94.62 194 PRO A O 1
ATOM 1572 N N . PRO A 1 195 ? -17.422 21.328 -0.163 1 93.5 195 PRO A N 1
ATOM 1573 C CA . PRO A 1 195 ? -16.641 20.094 -0.17 1 93.5 195 PRO A CA 1
ATOM 1574 C C . PRO A 1 195 ? -16.094 19.734 1.21 1 93.5 195 PRO A C 1
ATOM 1576 O O . PRO A 1 195 ? -16.047 18.562 1.567 1 93.5 195 PRO A O 1
ATOM 1579 N N . GLY A 1 196 ? -15.711 20.766 1.89 1 94.12 196 GLY A N 1
ATOM 1580 C CA . GLY A 1 196 ? -15.234 20.531 3.246 1 94.12 196 GLY A CA 1
ATOM 1581 C C . GLY A 1 196 ? -16.297 19.922 4.148 1 94.12 196 GLY A C 1
ATOM 1582 O O . GLY A 1 196 ? -16.016 18.953 4.871 1 94.12 196 GLY A O 1
ATOM 1583 N N . LYS A 1 197 ? -17.422 20.359 4.027 1 95.44 197 LYS A N 1
ATOM 1584 C CA . LYS A 1 197 ? -18.516 19.844 4.836 1 95.44 197 LYS A CA 1
ATOM 1585 C C . LYS A 1 197 ? -18.891 18.422 4.422 1 95.44 197 LYS A C 1
ATOM 1587 O O . LYS A 1 197 ? -19.172 17.578 5.273 1 95.44 197 LYS A O 1
ATOM 1592 N N . VAL A 1 198 ? -18.828 18.203 3.186 1 95.5 198 VAL A N 1
ATOM 1593 C CA . VAL A 1 198 ? -19.203 16.891 2.66 1 95.5 198 VAL A CA 1
ATOM 1594 C C . VAL A 1 198 ? -18.219 15.844 3.162 1 95.5 198 VAL A C 1
ATOM 1596 O O . VAL A 1 198 ? -18.625 14.789 3.654 1 95.5 198 VAL A O 1
ATOM 1599 N N . ILE A 1 199 ? -16.984 16.141 3.053 1 94.44 199 ILE A N 1
ATOM 1600 C CA . ILE A 1 199 ? -15.984 15.148 3.432 1 94.44 199 ILE A CA 1
ATOM 1601 C C . ILE A 1 199 ? -15.992 14.961 4.945 1 94.44 199 ILE A C 1
ATOM 1603 O O . ILE A 1 199 ? -15.812 13.844 5.441 1 94.44 199 ILE A O 1
ATOM 1607 N N . THR A 1 200 ? -16.188 16.031 5.684 1 95.44 200 THR A N 1
ATOM 1608 C CA . THR A 1 200 ? -16.266 15.938 7.137 1 95.44 200 THR A CA 1
ATOM 1609 C C . THR A 1 200 ? -17.453 15.086 7.559 1 95.44 200 THR A C 1
ATOM 1611 O O . THR A 1 200 ? -17.344 14.234 8.445 1 95.44 200 THR A O 1
ATOM 1614 N N . ALA A 1 201 ? -18.531 15.258 6.941 1 96.75 201 ALA A N 1
ATOM 1615 C CA . ALA A 1 201 ? -19.734 14.492 7.246 1 96.75 201 ALA A CA 1
ATOM 1616 C C . ALA A 1 201 ? -19.547 13.016 6.895 1 96.75 201 ALA A C 1
ATOM 1618 O O . ALA A 1 201 ? -19.984 12.133 7.641 1 96.75 201 ALA A O 1
ATOM 1619 N N . GLU A 1 202 ? -18.938 12.828 5.812 1 96.81 202 GLU A N 1
ATOM 1620 C CA . GLU A 1 202 ? -18.703 11.453 5.375 1 96.81 202 GLU A CA 1
ATOM 1621 C C . GLU A 1 202 ? -17.781 10.719 6.34 1 96.81 202 GLU A C 1
ATOM 1623 O O . GLU A 1 202 ? -18.031 9.562 6.688 1 96.81 202 GLU A O 1
ATOM 1628 N N . LEU A 1 203 ? -16.766 11.359 6.742 1 96.25 203 LEU A N 1
ATOM 1629 C CA . LEU A 1 203 ? -15.836 10.75 7.688 1 96.25 203 LEU A CA 1
ATOM 1630 C C . LEU A 1 203 ? -16.516 10.484 9.023 1 96.25 203 LEU A C 1
ATOM 1632 O O . LEU A 1 203 ? -16.297 9.438 9.641 1 96.25 203 LEU A O 1
ATOM 1636 N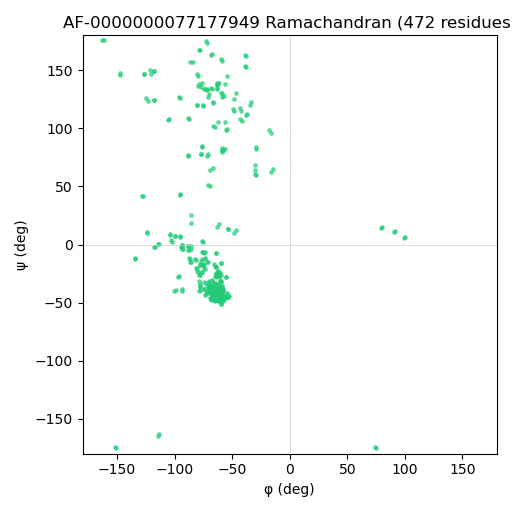 N . GLN A 1 204 ? -17.312 11.391 9.398 1 96.38 204 GLN A N 1
ATOM 1637 C CA . GLN A 1 204 ? -18.078 11.195 10.625 1 96.38 204 GLN A CA 1
ATOM 1638 C C . GLN A 1 204 ? -19.031 10.008 10.508 1 96.38 204 GLN A C 1
ATOM 1640 O O . GLN A 1 204 ? -19.156 9.211 11.445 1 96.38 204 GLN A O 1
ATOM 1645 N N . ARG A 1 205 ? -19.625 9.945 9.461 1 97.06 205 ARG A N 1
ATOM 1646 C CA . ARG A 1 205 ? -20.531 8.836 9.211 1 97.06 205 ARG A CA 1
ATOM 1647 C C . ARG A 1 205 ? -19.797 7.5 9.281 1 97.06 205 ARG A C 1
ATOM 1649 O O . ARG A 1 205 ? -20.359 6.504 9.742 1 97.06 205 ARG A O 1
ATOM 1656 N N . LEU A 1 206 ? -18.562 7.559 8.914 1 96.25 206 LEU A N 1
ATOM 1657 C CA . LEU A 1 206 ? -17.766 6.34 8.891 1 96.25 206 LEU A CA 1
ATOM 1658 C C . LEU A 1 206 ? -17.156 6.055 10.258 1 96.25 206 LEU A C 1
ATOM 1660 O O . LEU A 1 206 ? -16.422 5.086 10.422 1 96.25 206 LEU A O 1
ATOM 1664 N N . GLY A 1 207 ? -17.375 6.895 11.219 1 95.38 207 GLY A N 1
ATOM 1665 C CA . GLY A 1 207 ? -16.953 6.641 12.594 1 95.38 207 GLY A CA 1
ATOM 1666 C C . GLY A 1 207 ? -15.656 7.344 12.961 1 95.38 207 GLY A C 1
ATOM 1667 O O . GLY A 1 207 ? -15.109 7.129 14.039 1 95.38 207 GLY A O 1
ATOM 1668 N N . VAL A 1 208 ? -15.219 8.102 12.102 1 94.62 208 VAL A N 1
ATOM 1669 C CA . VAL A 1 208 ? -14 8.844 12.391 1 94.62 208 VAL A CA 1
ATOM 1670 C C . VAL A 1 208 ? -14.281 9.938 13.414 1 94.62 208 VAL A C 1
ATOM 1672 O O . VAL A 1 208 ? -15.297 10.641 13.32 1 94.62 208 VAL A O 1
ATOM 1675 N N . ASP A 1 209 ? -13.406 10.016 14.398 1 93.94 209 ASP A N 1
ATOM 1676 C CA . ASP A 1 209 ? -13.461 11.133 15.336 1 93.94 209 ASP A CA 1
ATOM 1677 C C . ASP A 1 209 ? -12.891 12.406 14.711 1 93.94 209 ASP A C 1
ATOM 1679 O O . ASP A 1 209 ? -11.758 12.789 14.992 1 93.94 209 ASP A O 1
ATOM 1683 N N . VAL A 1 210 ? -13.75 13.055 13.992 1 92.75 210 VAL A N 1
ATOM 1684 C CA . VAL A 1 210 ? -13.328 14.242 13.25 1 92.75 210 VAL A CA 1
ATOM 1685 C C . VAL A 1 210 ? -12.93 15.344 14.234 1 92.75 210 VAL A C 1
ATOM 1687 O O . VAL A 1 210 ? -11.992 16.109 13.969 1 92.75 210 VAL A O 1
ATOM 1690 N N . GLY A 1 211 ? -13.641 15.469 15.32 1 90.56 211 GLY A N 1
ATOM 1691 C CA . GLY A 1 211 ? -13.266 16.422 16.344 1 90.56 211 GLY A CA 1
ATOM 1692 C C . GLY A 1 211 ? -11.867 16.203 16.891 1 90.56 211 GLY A C 1
ATOM 1693 O O . GLY A 1 211 ? -11.102 17.141 17.062 1 90.56 211 GLY A O 1
ATOM 1694 N N . GLY A 1 212 ? -11.57 14.922 17.125 1 89.62 212 GLY A N 1
ATOM 1695 C CA . GLY A 1 212 ? -10.242 14.578 17.594 1 89.62 212 GLY A CA 1
ATOM 1696 C C . GLY A 1 212 ? -9.156 14.891 16.578 1 89.62 212 GLY A C 1
ATOM 1697 O O . GLY A 1 212 ? -8.094 15.398 16.938 1 89.62 212 GLY A O 1
ATOM 1698 N N . VAL A 1 213 ? -9.461 14.594 15.367 1 91.25 213 VAL A N 1
ATOM 1699 C CA . VAL A 1 213 ? -8.516 14.883 14.297 1 91.25 213 VAL A CA 1
ATOM 1700 C C . VAL A 1 213 ? -8.305 16.391 14.18 1 91.25 213 VAL A C 1
ATOM 1702 O O . VAL A 1 213 ? -7.176 16.859 14.047 1 91.25 213 VAL A O 1
ATOM 1705 N N . ASP A 1 214 ? -9.336 17.109 14.227 1 91.62 214 ASP A N 1
ATOM 1706 C CA . ASP A 1 214 ? -9.281 18.562 14.195 1 91.62 214 ASP A CA 1
ATOM 1707 C C . ASP A 1 214 ? -8.453 19.109 15.352 1 91.62 214 ASP A C 1
ATOM 1709 O O . ASP A 1 214 ? -7.613 19.984 15.156 1 91.62 214 ASP A O 1
ATOM 1713 N N . ALA A 1 215 ? -8.641 18.609 16.469 1 91.19 215 ALA A N 1
ATOM 1714 C CA . ALA A 1 215 ? -7.906 19.047 17.656 1 91.19 215 ALA A CA 1
ATOM 1715 C C . ALA A 1 215 ? -6.41 18.797 17.5 1 91.19 215 ALA A C 1
ATOM 1717 O O . ALA A 1 215 ? -5.586 19.641 17.891 1 91.19 215 ALA A O 1
ATOM 1718 N N . LEU A 1 216 ? -6.105 17.688 16.969 1 90.19 216 LEU A N 1
ATOM 1719 C CA . LEU A 1 216 ? -4.707 17.344 16.719 1 90.19 216 LEU A CA 1
ATOM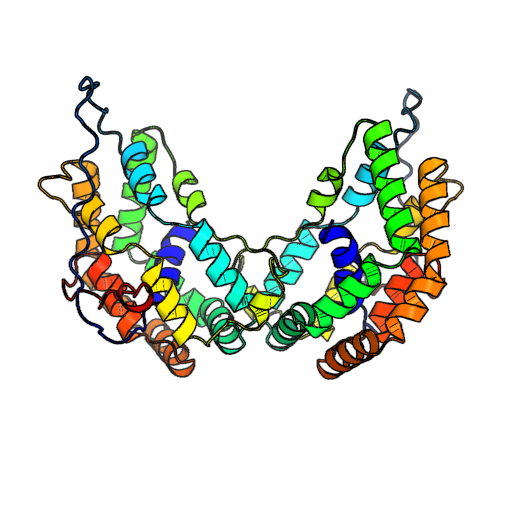 1720 C C . LEU A 1 216 ? -4.062 18.344 15.766 1 90.19 216 LEU A C 1
ATOM 1722 O O . LEU A 1 216 ? -2.939 18.797 15.992 1 90.19 216 LEU A O 1
ATOM 1726 N N . ILE A 1 217 ? -4.809 18.641 14.742 1 92.25 217 ILE A N 1
ATOM 1727 C CA . ILE A 1 217 ? -4.305 19.578 13.734 1 92.25 217 ILE A CA 1
ATOM 1728 C C . ILE A 1 217 ? -4.109 20.953 14.359 1 92.25 217 ILE A C 1
ATOM 1730 O O . ILE A 1 217 ? -3.057 21.578 14.195 1 92.25 217 ILE A O 1
ATOM 1734 N N . ARG A 1 218 ? -5.039 21.359 15.047 1 93.19 218 ARG A N 1
ATOM 1735 C CA . ARG A 1 218 ? -4.977 22.672 15.68 1 93.19 218 ARG A CA 1
ATOM 1736 C C . ARG A 1 218 ? -3.846 22.734 16.703 1 93.19 218 ARG A C 1
ATOM 1738 O O . ARG A 1 218 ? -3.17 23.766 16.828 1 93.19 218 ARG A O 1
ATOM 1745 N N . TYR A 1 219 ? -3.648 21.688 17.359 1 92.19 219 TYR A N 1
ATOM 1746 C CA . TYR A 1 219 ? -2.545 21.641 18.312 1 92.19 219 TYR A CA 1
ATOM 1747 C C . TYR A 1 219 ? -1.201 21.656 17.594 1 92.19 219 TYR A C 1
ATOM 1749 O O . TYR A 1 219 ? -0.305 22.422 17.969 1 92.19 219 TYR A O 1
ATOM 1757 N N . GLN A 1 220 ? -1.08 20.875 16.594 1 91.88 220 GLN A N 1
ATOM 1758 C CA . GLN A 1 220 ? 0.17 20.719 15.852 1 91.88 220 GLN A CA 1
ATOM 1759 C C . GLN A 1 220 ? 0.628 22.062 15.273 1 91.88 220 GLN A C 1
ATOM 1761 O O . GLN A 1 220 ? 1.825 22.344 15.25 1 91.88 220 GLN A O 1
ATOM 1766 N N . PHE A 1 221 ? -0.318 22.859 14.867 1 92.94 221 PHE A N 1
ATOM 1767 C CA . PHE A 1 221 ? 0.044 24.078 14.156 1 92.94 221 PHE A CA 1
ATOM 1768 C C . PHE A 1 221 ? -0.092 25.297 15.062 1 92.94 221 PHE A C 1
ATOM 1770 O O . PHE A 1 221 ? -0.091 26.438 14.586 1 92.94 221 PHE A O 1
ATOM 1777 N N . GLY A 1 222 ? -0.316 25.016 16.312 1 92 222 GLY A N 1
ATOM 1778 C CA . GLY A 1 222 ? -0.31 26.094 17.281 1 92 222 GLY A CA 1
ATOM 1779 C C . GLY A 1 222 ? -1.597 26.891 17.297 1 92 222 GLY A C 1
ATOM 1780 O O . GLY A 1 222 ? -1.62 28.031 17.766 1 92 222 GLY A O 1
ATOM 1781 N N . TRP A 1 223 ? -2.654 26.438 16.719 1 94 223 TRP A N 1
ATOM 1782 C CA . TRP A 1 223 ? -3.938 27.125 16.672 1 94 223 TRP A CA 1
ATOM 1783 C C . TRP A 1 223 ? -4.711 26.938 17.984 1 94 223 TRP A C 1
ATOM 1785 O O . TRP A 1 223 ? -5.641 27.688 18.281 1 94 223 TRP A O 1
ATOM 1795 N N . SER A 1 224 ? -4.332 25.859 18.641 1 91.44 224 SER A N 1
ATOM 1796 C CA . SER A 1 224 ? -4.918 25.547 19.938 1 91.44 224 SER A CA 1
ATOM 1797 C C . SER A 1 224 ? -3.914 24.844 20.844 1 91.44 224 SER A C 1
ATOM 1799 O O . SER A 1 224 ? -3.047 24.109 20.359 1 91.44 224 SER A O 1
ATOM 1801 N N . ASN A 1 225 ? -3.959 25.078 22.125 1 87.19 225 ASN A N 1
ATOM 1802 C CA . ASN A 1 225 ? -3.084 24.422 23.078 1 87.19 225 ASN A CA 1
ATOM 1803 C C . ASN A 1 225 ? -3.809 23.297 23.828 1 87.19 225 ASN A C 1
ATOM 1805 O O . ASN A 1 225 ? -3.242 22.672 24.719 1 87.19 225 ASN A O 1
ATOM 1809 N N . VAL A 1 226 ? -5.012 23.078 23.484 1 70.62 226 VAL A N 1
ATOM 1810 C CA . VAL A 1 226 ? -5.754 22 24.141 1 70.62 226 VAL A CA 1
ATOM 1811 C C . VAL A 1 226 ? -5.117 20.656 23.812 1 70.62 226 VAL A C 1
ATOM 1813 O O . VAL A 1 226 ? -4.875 20.344 22.641 1 70.62 226 VAL A O 1
ATOM 1816 N N . THR A 1 227 ? -4.258 20.016 24.797 1 59.03 227 THR A N 1
ATOM 1817 C CA . THR A 1 227 ? -3.445 18.812 24.625 1 59.03 227 THR A CA 1
ATOM 1818 C C . THR A 1 227 ? -4.332 17.578 24.453 1 59.03 227 THR A C 1
ATOM 1820 O O . THR A 1 227 ? -5.465 17.562 24.938 1 59.03 227 THR A O 1
ATOM 1823 N N . PHE A 1 228 ? -3.994 16.672 23.406 1 54.38 228 PHE A N 1
ATOM 1824 C CA . PHE A 1 228 ? -4.586 15.344 23.266 1 54.38 228 PHE A CA 1
ATOM 1825 C C . PHE A 1 228 ? -4.332 14.5 24.516 1 54.38 228 PHE A C 1
ATOM 1827 O O . PHE A 1 228 ? -3.279 14.617 25.141 1 54.38 228 PHE A O 1
ATOM 1834 N N . PRO A 1 229 ? -5.238 13.898 25.078 1 44.03 229 PRO A N 1
ATOM 1835 C CA . PRO A 1 229 ? -4.934 13.008 26.203 1 44.03 229 PRO A CA 1
ATOM 1836 C C . PRO A 1 229 ? -3.957 11.898 25.828 1 44.03 229 PRO A C 1
ATOM 1838 O O . PRO A 1 229 ? -4.141 11.227 24.812 1 44.03 229 PRO A O 1
ATOM 1841 N N . SER A 1 230 ? -2.68 12.031 25.766 1 40.66 230 SER A N 1
ATOM 1842 C CA . SER A 1 230 ? -1.724 10.945 25.609 1 40.66 230 SER A CA 1
ATO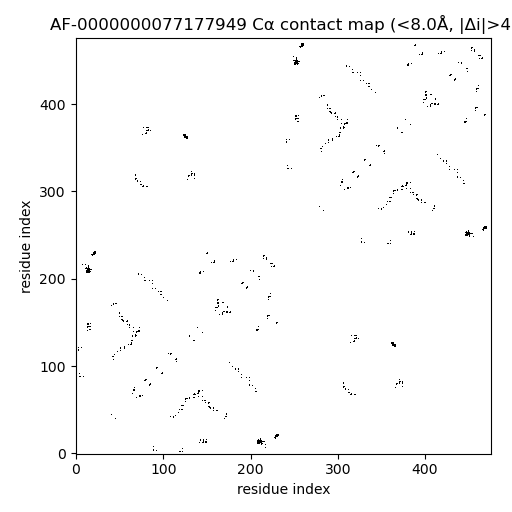M 1843 C C . SER A 1 230 ? -2.104 9.742 26.469 1 40.66 230 SER A C 1
ATOM 1845 O O . SER A 1 230 ? -2.443 9.891 27.641 1 40.66 230 SER A O 1
ATOM 1847 N N . TYR A 1 231 ? -2.619 8.633 25.859 1 34.97 231 TYR A N 1
ATOM 1848 C CA . TYR A 1 231 ? -2.787 7.406 26.641 1 34.97 231 TYR A CA 1
ATOM 1849 C C . TYR A 1 231 ? -1.472 6.98 27.281 1 34.97 231 TYR A C 1
ATOM 1851 O O . TYR A 1 231 ? -0.454 6.848 26.594 1 34.97 231 TYR A O 1
ATOM 1859 N N . ASP A 1 232 ? -1.138 7.188 28.422 1 32.03 232 ASP A N 1
ATOM 1860 C CA . ASP A 1 232 ? -0.031 6.637 29.188 1 32.03 232 ASP A CA 1
ATOM 1861 C C . ASP A 1 232 ? -0.117 5.113 29.266 1 32.03 232 ASP A C 1
ATOM 1863 O O . ASP A 1 232 ? -1.005 4.566 29.922 1 32.03 232 ASP A O 1
ATOM 1867 N N . TYR A 1 233 ? 0.282 4.332 28.25 1 30.98 233 TYR A N 1
ATOM 1868 C CA . TYR A 1 233 ? 0.469 2.893 28.375 1 30.98 233 TYR A CA 1
ATOM 1869 C C . TYR A 1 233 ? 1.405 2.561 29.531 1 30.98 233 TYR A C 1
ATOM 1871 O O . TYR A 1 233 ? 2.432 1.902 29.328 1 30.98 233 TYR A O 1
ATOM 1879 N N . THR A 1 234 ? 1.73 3.395 30.406 1 31.03 234 THR A N 1
ATOM 1880 C CA . THR A 1 234 ? 2.623 2.938 31.453 1 31.03 234 THR A CA 1
ATOM 1881 C C . THR A 1 234 ? 1.958 1.847 32.281 1 31.03 234 THR A C 1
ATOM 1883 O O . THR A 1 234 ? 2.607 1.218 33.125 1 31.03 234 THR A O 1
ATOM 1886 N N . ASP A 1 235 ? 0.627 1.672 32.281 1 30.67 235 ASP A N 1
ATOM 1887 C CA . ASP A 1 235 ? 0.213 0.763 33.344 1 30.67 235 ASP A CA 1
ATOM 1888 C C . ASP A 1 235 ? 0.483 -0.69 32.969 1 30.67 235 ASP A C 1
ATOM 1890 O O . ASP A 1 235 ? 0.251 -1.601 33.75 1 30.67 235 ASP A O 1
ATOM 1894 N N . TYR A 1 236 ? 0.526 -1.092 31.719 1 28.67 236 TYR A N 1
ATOM 1895 C CA . TYR A 1 236 ? 0.576 -2.547 31.625 1 28.67 236 TYR A CA 1
ATOM 1896 C C . TYR A 1 236 ? 1.975 -3.064 31.938 1 28.67 236 TYR A C 1
ATOM 1898 O O . TYR A 1 236 ? 2.25 -4.258 31.797 1 28.67 236 TYR A O 1
ATOM 1906 N N . LEU A 1 237 ? 2.986 -2.209 31.969 1 25.08 237 LEU A N 1
ATOM 1907 C CA . LEU A 1 237 ? 4.223 -2.885 32.344 1 25.08 237 LEU A CA 1
ATOM 1908 C C . LEU A 1 237 ? 4.242 -3.188 33.844 1 25.08 237 LEU A C 1
ATOM 1910 O O . LEU A 1 237 ? 5.25 -3.658 34.375 1 25.08 237 LEU A O 1
ATOM 1914 N N . TYR A 1 238 ? 3.137 -2.869 34.656 1 24.28 238 TYR A N 1
ATOM 1915 C CA . TYR A 1 238 ? 3.338 -3.566 35.906 1 24.28 238 TYR A CA 1
ATOM 1916 C C . TYR A 1 238 ? 2.91 -5.027 35.812 1 24.28 238 TYR A C 1
ATOM 1918 O O . TYR A 1 238 ? 1.93 -5.344 35.125 1 24.28 238 TYR A O 1
ATOM 1926 N N . MET B 1 1 ? 10.672 -15.078 0.874 1 27.95 1 MET B N 1
ATOM 1927 C CA . MET B 1 1 ? 10.156 -16.375 0.481 1 27.95 1 MET B CA 1
ATOM 1928 C C . MET B 1 1 ? 8.633 -16.406 0.544 1 27.95 1 MET B C 1
ATOM 1930 O O . MET B 1 1 ? 8.008 -17.422 0.232 1 27.95 1 MET B O 1
ATOM 1934 N N . ARG B 1 2 ? 8.086 -15.43 1.464 1 35 2 ARG B N 1
ATOM 1935 C CA . ARG B 1 2 ? 6.633 -15.305 1.442 1 35 2 ARG B CA 1
ATOM 1936 C C . ARG B 1 2 ? 6.137 -14.906 0.056 1 35 2 ARG B C 1
ATOM 1938 O O . ARG B 1 2 ? 4.992 -15.195 -0.306 1 35 2 ARG B O 1
ATOM 1945 N N . PHE B 1 3 ? 7.129 -14.445 -0.669 1 33.19 3 PHE B N 1
ATOM 1946 C CA . PHE B 1 3 ? 6.77 -13.867 -1.958 1 33.19 3 PHE B CA 1
ATOM 1947 C C . PHE B 1 3 ? 6.484 -14.953 -2.982 1 33.19 3 PHE B C 1
ATOM 1949 O O . PHE B 1 3 ? 5.609 -14.797 -3.838 1 33.19 3 PHE B O 1
ATOM 1956 N N . ILE B 1 4 ? 7.27 -15.977 -2.846 1 34.91 4 ILE B N 1
ATOM 1957 C CA . ILE B 1 4 ? 7.086 -16.969 -3.891 1 34.91 4 ILE B CA 1
ATOM 1958 C C . ILE B 1 4 ? 5.719 -17.641 -3.732 1 34.91 4 ILE B C 1
ATOM 1960 O O . ILE B 1 4 ? 5 -17.844 -4.715 1 34.91 4 ILE B O 1
ATOM 1964 N N . GLY B 1 5 ? 5.477 -17.984 -2.596 1 34.88 5 GLY B N 1
ATOM 1965 C CA . GLY B 1 5 ? 4.188 -18.609 -2.352 1 34.88 5 GLY B CA 1
ATOM 1966 C C . GLY B 1 5 ? 3.018 -17.672 -2.59 1 34.88 5 GLY B C 1
ATOM 1967 O O . GLY B 1 5 ? 1.983 -18.078 -3.121 1 34.88 5 GLY B O 1
ATOM 1968 N N . CYS B 1 6 ? 3.297 -16.469 -2.285 1 35.12 6 CYS B N 1
ATOM 1969 C CA . CYS B 1 6 ? 2.244 -15.469 -2.402 1 35.12 6 CYS B CA 1
ATOM 1970 C C . CYS B 1 6 ? 2.045 -15.047 -3.855 1 35.12 6 CYS B C 1
ATOM 1972 O O . CYS B 1 6 ? 0.924 -14.758 -4.273 1 35.12 6 CYS B O 1
ATOM 1974 N N . THR B 1 7 ? 3.117 -15.078 -4.57 1 36.5 7 THR B N 1
ATOM 1975 C CA . THR B 1 7 ? 2.912 -14.812 -5.988 1 36.5 7 THR B CA 1
ATOM 1976 C C . THR B 1 7 ? 1.966 -15.844 -6.598 1 36.5 7 THR B C 1
ATOM 1978 O O . THR B 1 7 ? 1.118 -15.5 -7.426 1 36.5 7 THR B O 1
ATOM 1981 N N . PHE B 1 8 ? 2.215 -17.016 -6.129 1 37 8 PHE B N 1
ATOM 1982 C CA . PHE B 1 8 ? 1.308 -18.031 -6.656 1 37 8 PHE B CA 1
ATOM 1983 C C . PHE B 1 8 ? -0.129 -17.734 -6.238 1 37 8 PHE B C 1
ATOM 1985 O O . PHE B 1 8 ? -1.054 -17.875 -7.043 1 37 8 PHE B O 1
ATOM 1992 N N . PHE B 1 9 ? -0.214 -17.438 -5.047 1 37.53 9 PHE B N 1
ATOM 1993 C CA . PHE B 1 9 ? -1.579 -17.25 -4.57 1 37.53 9 PHE B CA 1
ATOM 1994 C C . PHE B 1 9 ? -2.148 -15.93 -5.059 1 37.53 9 PHE B C 1
ATOM 1996 O O . PHE B 1 9 ? -3.33 -15.844 -5.398 1 37.53 9 PHE B O 1
ATOM 2003 N N . GLY B 1 10 ? -1.398 -14.945 -5.094 1 33.62 10 GLY B N 1
ATOM 2004 C CA . GLY B 1 10 ? -1.901 -13.68 -5.594 1 33.62 10 GLY B CA 1
ATOM 2005 C C . GLY B 1 10 ? -2.365 -13.75 -7.035 1 33.62 10 GLY B C 1
ATOM 2006 O O . GLY B 1 10 ? -3.396 -13.172 -7.391 1 33.62 10 GLY B O 1
ATOM 2007 N N . VAL B 1 11 ? -1.663 -14.453 -7.785 1 34.44 11 VAL B N 1
ATOM 2008 C CA . VAL B 1 11 ? -2.049 -14.602 -9.188 1 34.44 11 VAL B CA 1
ATOM 2009 C C . VAL B 1 11 ? -3.318 -15.445 -9.281 1 34.44 11 VAL B C 1
ATOM 2011 O O . VAL B 1 11 ? -4.176 -15.188 -10.133 1 34.44 11 VAL B O 1
ATOM 2014 N N . CYS B 1 12 ? -3.383 -16.266 -8.383 1 30.64 12 CYS B N 1
ATOM 2015 C CA . CYS B 1 12 ? -4.496 -17.188 -8.516 1 30.64 12 CYS B CA 1
ATOM 2016 C C . CYS B 1 12 ? -5.828 -16.5 -8.266 1 30.64 12 CYS B C 1
ATOM 2018 O O . CYS B 1 12 ? -6.836 -16.828 -8.891 1 30.64 12 CYS B O 1
ATOM 2020 N N . CYS B 1 13 ? -5.895 -15.609 -7.43 1 30.66 13 CYS B N 1
ATOM 2021 C CA . CYS B 1 13 ? -7.223 -15.102 -7.09 1 30.66 13 CYS B CA 1
ATOM 2022 C C . CYS B 1 13 ? -7.773 -14.227 -8.211 1 30.66 13 CYS B C 1
ATOM 2024 O O . CYS B 1 13 ? -8.945 -13.859 -8.188 1 30.66 13 CYS B O 1
ATOM 2026 N N . LEU B 1 14 ? -7.059 -13.703 -9.031 1 27.88 14 LEU B N 1
ATOM 2027 C CA . LEU B 1 14 ? -7.57 -12.672 -9.93 1 27.88 14 LEU B CA 1
ATOM 2028 C C . LEU B 1 14 ? -8.164 -13.297 -11.188 1 27.88 14 LEU B C 1
ATOM 2030 O O . LEU B 1 14 ? -8.672 -12.586 -12.055 1 27.88 14 LEU B O 1
ATOM 2034 N N . ALA B 1 15 ? -8.172 -14.516 -11.539 1 27.09 15 ALA B N 1
ATOM 2035 C CA . ALA B 1 15 ? -8.398 -14.961 -12.914 1 27.09 15 ALA B CA 1
ATOM 2036 C C . ALA B 1 15 ? -9.859 -15.312 -13.141 1 27.09 15 ALA B C 1
ATOM 2038 O O . ALA B 1 15 ? -10.188 -16.438 -13.531 1 27.09 15 ALA B O 1
ATOM 2039 N N . ALA B 1 16 ? -10.883 -14.625 -12.703 1 24.8 16 ALA B N 1
ATOM 2040 C CA . ALA B 1 16 ? -12.172 -15.227 -13.023 1 24.8 16 ALA B CA 1
ATOM 2041 C C . ALA B 1 16 ? -12.648 -14.812 -14.414 1 24.8 16 ALA B C 1
ATOM 2043 O O . ALA B 1 16 ? -13.836 -14.555 -14.617 1 24.8 16 ALA B O 1
ATOM 2044 N N . PHE B 1 17 ? -11.984 -14.453 -15.398 1 27.34 17 PHE B N 1
ATOM 2045 C CA . PHE B 1 17 ? -12.797 -13.922 -16.484 1 27.34 17 PHE B CA 1
ATOM 2046 C C . PHE B 1 17 ? -13.422 -15.047 -17.297 1 27.34 17 PHE B C 1
ATOM 2048 O O . PHE B 1 17 ? -12.875 -16.141 -17.359 1 27.34 17 PHE B O 1
ATOM 2055 N N . PRO B 1 18 ? -14.68 -14.867 -17.812 1 26.36 18 PRO B N 1
ATOM 2056 C CA . PRO B 1 18 ? -15.336 -15.742 -18.797 1 26.36 18 PRO B CA 1
ATOM 2057 C C . PRO B 1 18 ? -14.547 -15.859 -20.094 1 26.36 18 PRO B C 1
ATOM 2059 O O . PRO B 1 18 ? -13.773 -14.961 -20.438 1 26.36 18 PRO B O 1
ATOM 2062 N N . PRO B 1 19 ? -14.695 -16.875 -20.938 1 26.23 19 PRO B N 1
ATOM 2063 C CA . PRO B 1 19 ? -13.961 -17.469 -22.062 1 26.23 19 PRO B CA 1
ATOM 2064 C C . PRO B 1 19 ? -13.961 -16.578 -23.297 1 26.23 19 PRO B C 1
ATOM 2066 O O . PRO B 1 19 ? -14.992 -16.406 -23.953 1 26.23 19 PRO B O 1
ATOM 2069 N N . ALA B 1 20 ? -13.641 -15.281 -23.359 1 27.12 20 ALA B N 1
ATOM 2070 C CA . ALA B 1 20 ? -13.859 -14.789 -24.719 1 27.12 20 ALA B CA 1
ATOM 2071 C C . ALA B 1 20 ? -12.805 -15.328 -25.688 1 27.12 20 ALA B C 1
ATOM 2073 O O . ALA B 1 20 ? -11.75 -15.805 -25.25 1 27.12 20 ALA B O 1
ATOM 2074 N N . THR B 1 21 ? -12.891 -15.086 -27.125 1 26.02 21 THR B N 1
ATOM 2075 C CA . THR B 1 21 ? -12.375 -15.672 -28.359 1 26.02 21 THR B CA 1
ATOM 2076 C C . THR B 1 21 ? -10.906 -15.297 -28.562 1 26.02 21 THR B C 1
ATOM 2078 O O . THR B 1 21 ? -10.5 -14.172 -28.266 1 26.02 21 THR B O 1
ATOM 2081 N N . PRO B 1 22 ? -9.969 -16.156 -29.016 1 25.73 22 PRO B N 1
ATOM 2082 C CA . PRO B 1 22 ? -8.516 -16.281 -29.141 1 25.73 22 PRO B CA 1
ATOM 2083 C C . PRO B 1 22 ? -7.941 -15.297 -30.172 1 25.73 22 PRO B C 1
ATOM 2085 O O . PRO B 1 22 ? -8.281 -15.359 -31.344 1 25.73 22 PRO B O 1
ATOM 2088 N N . ALA B 1 23 ? -7.988 -13.906 -30.047 1 25.5 23 ALA B N 1
ATOM 2089 C CA . ALA B 1 23 ? -7.395 -13.242 -31.203 1 25.5 23 ALA B CA 1
ATOM 2090 C C . ALA B 1 23 ? -5.91 -13.578 -31.328 1 25.5 23 ALA B C 1
ATOM 2092 O O . ALA B 1 23 ? -5.211 -13.711 -30.312 1 25.5 23 ALA B O 1
ATOM 2093 N N . PHE B 1 24 ? -5.406 -13.859 -32.5 1 26.38 24 PHE B N 1
ATOM 2094 C CA . PHE B 1 24 ? -4.102 -14.273 -33 1 26.38 24 PHE B CA 1
ATOM 2095 C C . PHE B 1 24 ? -3.102 -13.125 -32.906 1 26.38 24 PHE B C 1
ATOM 2097 O O . PHE B 1 24 ? -3.314 -12.062 -33.5 1 26.38 24 PHE B O 1
ATOM 2104 N N . LEU B 1 25 ? -2.549 -12.812 -31.781 1 27.5 25 LEU B N 1
ATOM 2105 C CA . LEU B 1 25 ? -1.496 -11.812 -31.609 1 27.5 25 LEU B CA 1
ATOM 2106 C C . LEU B 1 25 ? -0.404 -11.992 -32.656 1 27.5 25 LEU B C 1
ATOM 2108 O O . LEU B 1 25 ? -0.088 -13.117 -33.031 1 27.5 25 LEU B O 1
ATOM 2112 N N . ALA B 1 26 ? -0.036 -10.82 -33.344 1 27.33 26 ALA B N 1
ATOM 2113 C CA . ALA B 1 26 ? 1.016 -10.703 -34.344 1 27.33 26 ALA B CA 1
ATOM 2114 C C . ALA B 1 26 ? 2.355 -11.18 -33.781 1 27.33 26 ALA B C 1
ATOM 2116 O O . ALA B 1 26 ? 2.615 -11.078 -32.594 1 27.33 26 ALA B O 1
ATOM 2117 N N . PRO B 1 27 ? 3.146 -11.953 -34.625 1 26.38 27 PRO B N 1
ATOM 2118 C CA . PRO B 1 27 ? 4.461 -12.5 -34.281 1 26.38 27 PRO B CA 1
ATOM 2119 C C . PRO B 1 27 ? 5.453 -11.422 -33.844 1 26.38 27 PRO B C 1
ATOM 2121 O O . PRO B 1 27 ? 5.457 -10.32 -34.375 1 26.38 27 PRO B O 1
ATOM 2124 N N . ILE B 1 28 ? 5.785 -11.281 -32.562 1 28.67 28 ILE B N 1
ATOM 2125 C CA . ILE B 1 28 ? 6.855 -10.445 -32.031 1 28.67 28 ILE B CA 1
ATOM 2126 C C . ILE B 1 28 ? 8.102 -10.57 -32.906 1 28.67 28 ILE B C 1
ATOM 2128 O O . ILE B 1 28 ? 8.531 -11.68 -33.219 1 28.67 28 ILE B O 1
ATOM 2132 N N . ARG B 1 29 ? 8.477 -9.492 -33.531 1 30.3 29 ARG B N 1
ATOM 2133 C CA . ARG B 1 29 ? 9.68 -9.32 -34.344 1 30.3 29 ARG B CA 1
ATOM 2134 C C . ARG B 1 29 ? 10.914 -9.836 -33.625 1 30.3 29 ARG B C 1
ATOM 2136 O O . ARG B 1 29 ? 11.102 -9.57 -32.438 1 30.3 29 ARG B O 1
ATOM 2143 N N . SER B 1 30 ? 11.617 -10.945 -34.156 1 25.67 30 SER B N 1
ATOM 2144 C CA . SER B 1 30 ? 12.883 -11.547 -33.75 1 25.67 30 SER B CA 1
ATOM 2145 C C . SER B 1 30 ? 14.008 -10.523 -33.75 1 25.67 30 SER B C 1
ATOM 2147 O O . SER B 1 30 ? 14.281 -9.883 -34.75 1 25.67 30 SER B O 1
ATOM 2149 N N . TYR B 1 31 ? 14.25 -9.656 -32.75 1 28.67 31 TYR B N 1
ATOM 2150 C CA . TYR B 1 31 ? 15.492 -8.898 -32.656 1 28.67 31 TYR B CA 1
ATOM 2151 C C . TYR B 1 31 ? 16.688 -9.75 -33.094 1 28.67 31 TYR B C 1
ATOM 2153 O O . TYR B 1 31 ? 16.781 -10.922 -32.719 1 28.67 31 TYR B O 1
ATOM 2161 N N . GLY B 1 32 ? 17.375 -9.492 -34.219 1 28.58 32 GLY B N 1
ATOM 2162 C CA . GLY B 1 32 ? 18.562 -10.023 -34.875 1 28.58 32 GLY B CA 1
ATOM 2163 C C . GLY B 1 32 ? 19.672 -10.406 -33.906 1 28.58 32 GLY B C 1
ATOM 2164 O O . GLY B 1 32 ? 19.656 -9.977 -32.75 1 28.58 32 GLY B O 1
ATOM 2165 N N . GLN B 1 33 ? 20.562 -11.484 -34.406 1 30.25 33 GLN B N 1
ATOM 2166 C CA . GLN B 1 33 ? 21.688 -12.32 -33.969 1 30.25 33 GLN B CA 1
ATOM 2167 C C . GLN B 1 33 ? 22.906 -11.477 -33.625 1 30.25 33 GLN B C 1
ATOM 2169 O O . GLN B 1 33 ? 23.844 -11.391 -34.438 1 30.25 33 GLN B O 1
ATOM 2174 N N . ASN B 1 34 ? 23.062 -10.266 -33.375 1 30.12 34 ASN B N 1
ATOM 2175 C CA . ASN B 1 34 ? 24.453 -9.836 -33.219 1 30.12 34 ASN B CA 1
ATOM 2176 C C . ASN B 1 34 ? 25.297 -10.898 -32.5 1 30.12 34 ASN B C 1
ATOM 2178 O O . ASN B 1 34 ? 24.75 -11.789 -31.844 1 30.12 34 ASN B O 1
ATOM 2182 N N . GLY B 1 35 ? 26.828 -10.875 -32.562 1 32.09 35 GLY B N 1
ATOM 2183 C CA . GLY B 1 35 ? 27.844 -11.82 -32.125 1 32.09 35 GLY B CA 1
ATOM 2184 C C . GLY B 1 35 ? 27.438 -12.586 -30.859 1 32.09 35 GLY B C 1
ATOM 2185 O O . GLY B 1 35 ? 26.625 -12.117 -30.078 1 32.09 35 GLY B O 1
ATOM 2186 N N . THR B 1 36 ? 27.438 -13.93 -31.031 1 31.91 36 THR B N 1
ATOM 2187 C CA . THR B 1 36 ? 27.109 -15.047 -30.141 1 31.91 36 THR B CA 1
ATOM 2188 C C . THR B 1 36 ? 27.766 -14.875 -28.781 1 31.91 36 THR B C 1
ATOM 2190 O O . THR B 1 36 ? 28.938 -15.25 -28.594 1 31.91 36 THR B O 1
ATOM 2193 N N . LEU B 1 37 ? 28.344 -13.766 -28.328 1 32.34 37 LEU B N 1
ATOM 2194 C CA . LEU B 1 37 ? 28.781 -13.984 -26.953 1 32.34 37 LEU B CA 1
ATOM 2195 C C . LEU B 1 37 ? 27.875 -15.008 -26.25 1 32.34 37 LEU B C 1
ATOM 2197 O O . LEU B 1 37 ? 26.656 -14.852 -26.234 1 32.34 37 LEU B O 1
ATOM 2201 N N . ALA B 1 38 ? 28.203 -16.25 -26.516 1 35.75 38 ALA B N 1
ATOM 2202 C CA . ALA B 1 38 ? 27.625 -17.391 -25.828 1 35.75 38 ALA B CA 1
ATOM 2203 C C . ALA B 1 38 ? 26.906 -16.969 -24.562 1 35.75 38 ALA B C 1
ATOM 2205 O O . ALA B 1 38 ? 27.531 -16.469 -23.625 1 35.75 38 ALA B O 1
ATOM 2206 N N . LEU B 1 39 ? 25.938 -16.281 -24.562 1 43.47 39 LEU B N 1
ATOM 2207 C CA . LEU B 1 39 ? 25.125 -15.867 -23.422 1 43.47 39 LEU B CA 1
ATOM 2208 C C . LEU B 1 39 ? 25.141 -16.922 -22.328 1 43.47 39 LEU B C 1
ATOM 2210 O O . LEU B 1 39 ? 24.75 -18.062 -22.547 1 43.47 39 LEU B O 1
ATOM 2214 N N . GLN B 1 40 ? 26.344 -17.172 -21.734 1 48.25 40 GLN B N 1
ATOM 2215 C CA . GLN B 1 40 ? 26.547 -18.016 -20.562 1 48.25 40 GLN B CA 1
ATOM 2216 C C . GLN B 1 40 ? 25.25 -18.281 -19.828 1 48.25 40 GLN B C 1
ATOM 2218 O O . GLN B 1 40 ? 24.5 -17.344 -19.516 1 48.25 40 GLN B O 1
ATOM 2223 N N . ASN B 1 41 ? 24.516 -19.578 -20.141 1 67.12 41 ASN B N 1
ATOM 2224 C CA . ASN B 1 41 ? 23.422 -20.25 -19.453 1 67.12 41 ASN B CA 1
ATOM 2225 C C . ASN B 1 41 ? 23.438 -19.953 -17.953 1 67.12 41 ASN B C 1
ATOM 2227 O O . ASN B 1 41 ? 24 -20.734 -17.172 1 67.12 41 ASN B O 1
ATOM 2231 N N . ASN B 1 42 ? 23.344 -18.812 -17.688 1 89.94 42 ASN B N 1
ATOM 2232 C CA . ASN B 1 42 ? 23.281 -18.406 -16.281 1 89.94 42 ASN B CA 1
ATOM 2233 C C . ASN B 1 42 ? 21.844 -18.391 -15.773 1 89.94 42 ASN B C 1
ATOM 2235 O O . ASN B 1 42 ? 21.047 -17.531 -16.172 1 89.94 42 ASN B O 1
ATOM 2239 N N . PHE B 1 43 ? 21.578 -19.297 -14.984 1 95.19 43 PHE B N 1
ATOM 2240 C CA . PHE B 1 43 ? 20.219 -19.5 -14.477 1 95.19 43 PHE B CA 1
ATOM 2241 C C . PHE B 1 43 ? 19.688 -18.203 -13.867 1 95.19 43 PHE B C 1
ATOM 2243 O O . PHE B 1 43 ? 18.531 -17.844 -14.102 1 95.19 43 PHE B O 1
ATOM 2250 N N . ALA B 1 44 ? 20.516 -17.547 -13.078 1 94.69 44 ALA B N 1
ATOM 2251 C CA . ALA B 1 44 ? 20.078 -16.312 -12.406 1 94.69 44 ALA B CA 1
ATOM 2252 C C . ALA B 1 44 ? 19.672 -15.258 -13.422 1 94.69 44 ALA B C 1
ATOM 2254 O O . ALA B 1 44 ? 18.625 -14.609 -13.266 1 94.69 44 ALA B O 1
ATOM 2255 N N . LEU B 1 45 ? 20.406 -15.133 -14.43 1 94.06 45 LEU B N 1
ATOM 2256 C CA . LEU B 1 45 ? 20.109 -14.133 -15.453 1 94.06 45 LEU B CA 1
ATOM 2257 C C . LEU B 1 45 ? 18.875 -14.547 -16.266 1 94.06 45 LEU B C 1
ATOM 2259 O O . LEU B 1 45 ? 18.047 -13.703 -16.594 1 94.06 45 LEU B O 1
ATOM 2263 N N . GLU B 1 46 ? 18.781 -15.797 -16.578 1 94.5 46 GLU B N 1
ATOM 2264 C CA . GLU B 1 46 ? 17.656 -16.297 -17.359 1 94.5 46 GLU B CA 1
ATOM 2265 C C . GLU B 1 46 ? 16.344 -16.141 -16.578 1 94.5 46 GLU B C 1
ATOM 2267 O O . GLU B 1 46 ? 15.344 -15.672 -17.125 1 94.5 46 GLU B O 1
ATOM 2272 N N . LEU B 1 47 ? 16.422 -16.516 -15.375 1 95 47 LEU B N 1
ATOM 2273 C CA . LEU B 1 47 ? 15.227 -16.406 -14.547 1 95 47 LEU B CA 1
ATOM 2274 C C . LEU B 1 47 ? 14.836 -14.945 -14.344 1 95 47 LEU B C 1
ATOM 2276 O O . LEU B 1 47 ? 13.656 -14.602 -14.383 1 95 47 LEU B O 1
ATOM 2280 N N . LYS B 1 48 ? 15.812 -14.133 -14.117 1 94.62 48 LYS B N 1
ATOM 2281 C CA . LYS B 1 48 ? 15.555 -12.703 -13.992 1 94.62 48 LYS B CA 1
ATOM 2282 C C . LYS B 1 48 ? 14.891 -12.148 -15.25 1 94.62 48 LYS B C 1
ATOM 2284 O O . LYS B 1 48 ? 13.984 -11.312 -15.164 1 94.62 48 LYS B O 1
ATOM 2289 N N . ALA B 1 49 ? 15.312 -12.625 -16.375 1 93.06 49 ALA B N 1
ATOM 2290 C CA . ALA B 1 49 ? 14.742 -12.188 -17.656 1 93.06 49 ALA B CA 1
ATOM 2291 C C . ALA B 1 49 ? 13.273 -12.594 -17.766 1 93.06 49 ALA B C 1
ATOM 2293 O O . ALA B 1 49 ? 12.445 -11.836 -18.266 1 93.06 49 ALA B O 1
ATOM 2294 N N . VAL B 1 50 ? 12.969 -13.742 -17.281 1 93.56 50 VAL B N 1
ATOM 2295 C CA . VAL B 1 50 ? 11.586 -14.211 -17.281 1 93.56 50 VAL B CA 1
ATOM 2296 C C . VAL B 1 50 ? 10.75 -13.344 -16.344 1 93.56 50 VAL B C 1
ATOM 2298 O O . VAL B 1 50 ? 9.68 -12.859 -16.719 1 93.56 50 VAL B O 1
ATOM 2301 N N . ILE B 1 51 ? 11.281 -13.078 -15.172 1 94.44 51 ILE B N 1
ATOM 2302 C CA . ILE B 1 51 ? 10.562 -12.328 -14.141 1 94.44 51 ILE B CA 1
ATOM 2303 C C . ILE B 1 51 ? 10.32 -10.898 -14.609 1 94.44 51 ILE B C 1
ATOM 2305 O O . ILE B 1 51 ? 9.266 -10.328 -14.344 1 94.44 51 ILE B O 1
ATOM 2309 N N . ARG B 1 52 ? 11.195 -10.406 -15.32 1 94.38 52 ARG B N 1
ATOM 2310 C CA . ARG B 1 52 ? 11.117 -9.023 -15.773 1 94.38 52 ARG B CA 1
ATOM 2311 C C . ARG B 1 52 ? 10.023 -8.852 -16.828 1 94.38 52 ARG B C 1
ATOM 2313 O O . ARG B 1 52 ? 9.633 -7.73 -17.141 1 94.38 52 ARG B O 1
ATOM 2320 N N . GLN B 1 53 ? 9.594 -9.969 -17.344 1 93.69 53 GLN B N 1
ATOM 2321 C CA . GLN B 1 53 ? 8.508 -9.891 -18.312 1 93.69 53 GLN B CA 1
ATOM 2322 C C . GLN B 1 53 ? 7.176 -9.625 -17.625 1 93.69 53 GLN B C 1
ATOM 2324 O O . GLN B 1 53 ? 6.191 -9.266 -18.281 1 93.69 53 GLN B O 1
ATOM 2329 N N . ILE B 1 54 ? 7.102 -9.836 -16.359 1 93.75 54 ILE B N 1
ATOM 2330 C CA . ILE B 1 54 ? 5.898 -9.516 -15.602 1 93.75 54 ILE B CA 1
ATOM 2331 C C . ILE B 1 54 ? 5.809 -8.008 -15.391 1 93.75 54 ILE B C 1
ATOM 2333 O O . ILE B 1 54 ? 6.715 -7.402 -14.812 1 93.75 54 ILE B O 1
ATOM 2337 N N . PRO B 1 55 ? 4.73 -7.383 -15.891 1 96.12 55 PRO B N 1
ATOM 2338 C CA . PRO B 1 55 ? 4.59 -5.934 -15.727 1 96.12 55 PRO B CA 1
ATOM 2339 C C . PRO B 1 55 ? 4.148 -5.535 -14.32 1 96.12 55 PRO B C 1
ATOM 2341 O O . PRO B 1 55 ? 3.025 -5.059 -14.133 1 96.12 55 PRO B O 1
ATOM 2344 N N . VAL B 1 56 ? 5.039 -5.559 -13.445 1 94.81 56 VAL B N 1
ATOM 2345 C CA . VAL B 1 56 ? 4.762 -5.371 -12.023 1 94.81 56 VAL B CA 1
ATOM 2346 C C . VAL B 1 56 ? 4.211 -3.969 -11.781 1 94.81 56 VAL B C 1
ATOM 2348 O O . VAL B 1 56 ? 3.299 -3.781 -10.977 1 94.81 56 VAL B O 1
ATOM 2351 N N . ASP B 1 57 ? 4.727 -3.004 -12.492 1 94.5 57 ASP B N 1
ATOM 2352 C CA . ASP B 1 57 ? 4.266 -1.629 -12.32 1 94.5 57 ASP B CA 1
ATOM 2353 C C . ASP B 1 57 ? 2.787 -1.496 -12.672 1 94.5 57 ASP B C 1
ATOM 2355 O O . ASP B 1 57 ? 2.031 -0.826 -11.969 1 94.5 57 ASP B O 1
ATOM 2359 N N . ASN B 1 58 ? 2.443 -2.107 -13.789 1 95.56 58 ASN B N 1
ATOM 2360 C CA . ASN B 1 58 ? 1.046 -2.074 -14.203 1 95.56 58 ASN B CA 1
ATOM 2361 C C . ASN B 1 58 ? 0.147 -2.809 -13.211 1 95.56 58 ASN B C 1
ATOM 2363 O O . ASN B 1 58 ? -0.956 -2.35 -12.914 1 95.56 58 ASN B O 1
ATOM 2367 N N . ILE B 1 59 ? 0.646 -3.887 -12.711 1 95.69 59 ILE B N 1
ATOM 2368 C CA . ILE B 1 59 ? -0.119 -4.672 -11.75 1 95.69 59 ILE B CA 1
ATOM 2369 C C . ILE B 1 59 ? -0.269 -3.885 -10.445 1 95.69 59 ILE B C 1
ATOM 2371 O O . ILE B 1 59 ? -1.349 -3.861 -9.852 1 95.69 59 ILE B O 1
ATOM 2375 N N . GLU B 1 60 ? 0.764 -3.295 -10.07 1 95.75 60 GLU B N 1
ATOM 2376 C CA . GLU B 1 60 ? 0.75 -2.471 -8.867 1 95.75 60 GLU B CA 1
ATOM 2377 C C . GLU B 1 60 ? -0.284 -1.353 -8.977 1 95.75 60 GLU B C 1
ATOM 2379 O O . GLU B 1 60 ? -1.043 -1.107 -8.039 1 95.75 60 GLU B O 1
ATOM 2384 N N . LYS B 1 61 ? -0.306 -0.705 -10.055 1 95.81 61 LYS B N 1
ATOM 2385 C CA . LYS B 1 61 ? -1.272 0.367 -10.281 1 95.81 61 LYS B CA 1
ATOM 2386 C C . LYS B 1 61 ? -2.701 -0.165 -10.234 1 95.81 61 LYS B C 1
ATOM 2388 O O . LYS B 1 61 ? -3.59 0.467 -9.656 1 95.81 61 LYS B O 1
ATOM 2393 N N . LEU B 1 62 ? -2.861 -1.252 -10.867 1 96.62 62 LEU B N 1
ATOM 2394 C CA . LEU B 1 62 ? -4.18 -1.875 -10.875 1 96.62 62 LEU B CA 1
ATOM 2395 C C . LEU B 1 62 ? -4.629 -2.215 -9.461 1 96.62 62 LEU B C 1
ATOM 2397 O O . LEU B 1 62 ? -5.734 -1.859 -9.047 1 96.62 62 LEU B O 1
ATOM 2401 N N . VAL B 1 63 ? -3.738 -2.859 -8.703 1 97 63 VAL B N 1
ATOM 2402 C CA . VAL B 1 63 ? -4.051 -3.27 -7.34 1 97 63 VAL B CA 1
ATOM 2403 C C . VAL B 1 63 ? -4.301 -2.035 -6.477 1 97 63 VAL B C 1
ATOM 2405 O O . VAL B 1 63 ? -5.246 -2.008 -5.684 1 97 63 VAL B O 1
ATOM 2408 N N . GLN B 1 64 ? -3.502 -1.094 -6.684 1 97.44 64 GLN B N 1
ATOM 2409 C CA . GLN B 1 64 ? -3.662 0.142 -5.922 1 97.44 64 GLN B CA 1
ATOM 2410 C C . GLN B 1 64 ? -5.016 0.79 -6.199 1 97.44 64 GLN B C 1
ATOM 2412 O O . GLN B 1 64 ? -5.723 1.185 -5.273 1 97.44 64 GLN B O 1
ATOM 2417 N N . THR B 1 65 ? -5.352 0.914 -7.457 1 97.88 65 THR B N 1
ATOM 2418 C CA . THR B 1 65 ? -6.605 1.542 -7.867 1 97.88 65 THR B CA 1
ATOM 2419 C C . THR B 1 65 ? -7.797 0.842 -7.219 1 97.88 65 THR B C 1
ATOM 2421 O O . THR B 1 65 ? -8.672 1.496 -6.656 1 97.88 65 THR B O 1
ATOM 2424 N N . TYR B 1 66 ? -7.762 -0.42 -7.254 1 97.94 66 TYR B N 1
ATOM 2425 C CA . TYR B 1 66 ? -8.906 -1.163 -6.742 1 97.94 66 TYR B CA 1
ATOM 2426 C C . TYR B 1 66 ? -8.883 -1.218 -5.219 1 97.94 66 TYR B C 1
ATOM 2428 O O . TYR B 1 66 ? -9.93 -1.12 -4.57 1 97.94 66 TYR B O 1
ATOM 2436 N N . LEU B 1 67 ? -7.734 -1.39 -4.613 1 97.94 67 LEU B N 1
ATOM 2437 C CA . LEU B 1 67 ? -7.637 -1.487 -3.162 1 97.94 67 LEU B CA 1
ATOM 2438 C C . LEU B 1 67 ? -8.117 -0.2 -2.498 1 97.94 67 LEU B C 1
ATOM 2440 O O . LEU B 1 67 ? -8.742 -0.239 -1.437 1 97.94 67 LEU B O 1
ATOM 2444 N N . LEU B 1 68 ? -7.855 0.893 -3.154 1 97.62 68 LEU B N 1
ATOM 2445 C CA . LEU B 1 68 ? -8.164 2.18 -2.541 1 97.62 68 LEU B CA 1
ATOM 2446 C C . LEU B 1 68 ? -9.609 2.582 -2.811 1 97.62 68 LEU B C 1
ATOM 2448 O O . LEU B 1 68 ? -10.148 3.465 -2.139 1 97.62 68 LEU B O 1
ATOM 2452 N N . ASN B 1 69 ? -10.258 1.904 -3.783 1 97.69 69 ASN B N 1
ATOM 2453 C CA . ASN B 1 69 ? -11.484 2.531 -4.258 1 97.69 69 ASN B CA 1
ATOM 2454 C C . ASN B 1 69 ? -12.625 1.521 -4.367 1 97.69 69 ASN B C 1
ATOM 2456 O O . ASN B 1 69 ? -13.781 1.902 -4.527 1 97.69 69 ASN B O 1
ATOM 2460 N N . ASP B 1 70 ? -12.344 0.222 -4.277 1 98 70 ASP B N 1
ATOM 2461 C CA . ASP B 1 70 ? -13.375 -0.767 -4.578 1 98 70 ASP B CA 1
ATOM 2462 C C . ASP B 1 70 ? -13.688 -1.625 -3.354 1 98 70 ASP B C 1
ATOM 2464 O O . ASP B 1 70 ? -12.812 -2.32 -2.836 1 98 70 ASP B O 1
ATOM 2468 N N . ILE B 1 71 ? -14.898 -1.647 -3.01 1 97.19 71 ILE B N 1
ATOM 2469 C CA . ILE B 1 71 ? -15.336 -2.311 -1.783 1 97.19 71 ILE B CA 1
ATOM 2470 C C . ILE B 1 71 ? -15.203 -3.824 -1.94 1 97.19 71 ILE B C 1
ATOM 2472 O O . ILE B 1 71 ? -14.789 -4.516 -1.007 1 97.19 71 ILE B O 1
ATOM 2476 N N . GLU B 1 72 ? -15.562 -4.367 -3.086 1 97.62 72 GLU B N 1
ATOM 2477 C CA . GLU B 1 72 ? -15.477 -5.809 -3.301 1 97.62 72 GLU B CA 1
ATOM 2478 C C . GLU B 1 72 ? -14.031 -6.285 -3.262 1 97.62 72 GLU B C 1
ATOM 2480 O O . GLU B 1 72 ? -13.719 -7.297 -2.625 1 97.62 72 GLU B O 1
ATOM 2485 N N . PHE B 1 73 ? -13.242 -5.504 -3.945 1 97.88 73 PHE B N 1
ATOM 2486 C CA . PHE B 1 73 ? -11.836 -5.871 -3.977 1 97.88 73 PHE B CA 1
ATOM 2487 C C . PHE B 1 73 ? -11.227 -5.805 -2.58 1 97.88 73 PHE B C 1
ATOM 2489 O O . PHE B 1 73 ? -10.398 -6.645 -2.219 1 97.88 73 PHE B O 1
ATOM 2496 N N . GLN B 1 74 ? -11.594 -4.852 -1.812 1 97.88 74 GLN B N 1
ATOM 2497 C CA . GLN B 1 74 ? -11.148 -4.758 -0.426 1 97.88 74 GLN B CA 1
ATOM 2498 C C . GLN B 1 74 ? -11.547 -6 0.366 1 97.88 74 GLN B C 1
ATOM 2500 O O . GLN B 1 74 ? -10.805 -6.457 1.236 1 97.88 74 GLN B O 1
ATOM 2505 N N . GLY B 1 75 ? -12.703 -6.465 0.072 1 97.69 75 GLY B N 1
ATOM 2506 C CA . GLY B 1 75 ? -13.125 -7.715 0.689 1 97.69 75 GLY B CA 1
ATOM 2507 C C . GLY B 1 75 ? -12.211 -8.883 0.359 1 97.69 75 GLY B C 1
ATOM 2508 O O . GLY B 1 75 ? -11.891 -9.688 1.232 1 97.69 75 GLY B O 1
ATOM 2509 N N . VAL B 1 76 ? -11.852 -8.945 -0.819 1 97.44 76 VAL B N 1
ATOM 2510 C CA . VAL B 1 76 ? -10.945 -10.008 -1.258 1 97.44 76 VAL B CA 1
ATOM 2511 C C . VAL B 1 76 ? -9.602 -9.859 -0.546 1 97.44 76 VAL B C 1
ATOM 2513 O O . VAL B 1 76 ? -9.008 -10.852 -0.113 1 97.44 76 VAL B O 1
ATOM 2516 N N . ILE B 1 77 ? -9.125 -8.633 -0.415 1 97.5 77 ILE B N 1
ATOM 2517 C CA . ILE B 1 77 ? -7.855 -8.383 0.255 1 97.5 77 ILE B CA 1
ATOM 2518 C C . ILE B 1 77 ? -7.938 -8.844 1.708 1 97.5 77 ILE B C 1
ATOM 2520 O O . ILE B 1 77 ? -7 -9.453 2.227 1 97.5 77 ILE B O 1
ATOM 2524 N N . ARG B 1 78 ? -9 -8.609 2.346 1 96.94 78 ARG B N 1
ATOM 2525 C CA . ARG B 1 78 ? -9.164 -9.086 3.715 1 96.94 78 ARG B CA 1
ATOM 2526 C C . ARG B 1 78 ? -9.164 -10.609 3.768 1 96.94 78 ARG B C 1
ATOM 2528 O O . ARG B 1 78 ? -8.555 -11.203 4.656 1 96.94 78 ARG B O 1
ATOM 2535 N N . ALA B 1 79 ? -9.797 -11.195 2.807 1 96.12 79 ALA B N 1
ATOM 2536 C CA . ALA B 1 79 ? -9.891 -12.648 2.779 1 96.12 79 ALA B CA 1
ATOM 2537 C C . ALA B 1 79 ? -8.523 -13.289 2.584 1 96.12 79 ALA B C 1
ATOM 2539 O O . ALA B 1 79 ? -8.18 -14.266 3.262 1 96.12 79 ALA B O 1
ATOM 2540 N N . ILE B 1 80 ? -7.773 -12.711 1.752 1 95.38 80 ILE B N 1
ATOM 2541 C CA . ILE B 1 80 ? -6.496 -13.336 1.43 1 95.38 80 ILE B CA 1
ATOM 2542 C C . ILE B 1 80 ? -5.492 -13.07 2.549 1 95.38 80 ILE B C 1
ATOM 2544 O O . ILE B 1 80 ? -4.445 -13.727 2.621 1 95.38 80 ILE B O 1
ATOM 2548 N N . ASN B 1 81 ? -5.754 -12.148 3.352 1 95.81 81 ASN B N 1
ATOM 2549 C CA . ASN B 1 81 ? -4.887 -11.844 4.484 1 95.81 81 ASN B CA 1
ATOM 2550 C C . ASN B 1 81 ? -5.422 -12.445 5.777 1 95.81 81 ASN B C 1
ATOM 2552 O O . ASN B 1 81 ? -4.852 -12.227 6.852 1 95.81 81 ASN B O 1
ATOM 2556 N N . SER B 1 82 ? -6.445 -13.227 5.633 1 94.5 82 SER B N 1
ATOM 2557 C CA . SER B 1 82 ? -7.086 -13.82 6.801 1 94.5 82 SER B CA 1
ATOM 2558 C C . SER B 1 82 ? -6.285 -15.008 7.324 1 94.5 82 SER B C 1
ATOM 2560 O O . SER B 1 82 ? -5.363 -15.484 6.66 1 94.5 82 SER B O 1
ATOM 2562 N N . LEU B 1 83 ? -6.652 -15.438 8.523 1 92.69 83 LEU B N 1
ATOM 2563 C CA . LEU B 1 83 ? -5.98 -16.578 9.148 1 92.69 83 LEU B CA 1
ATOM 2564 C C . LEU B 1 83 ? -6.184 -17.844 8.328 1 92.69 83 LEU B C 1
ATOM 2566 O O . LEU B 1 83 ? -5.23 -18.594 8.102 1 92.69 83 LEU B O 1
ATOM 2570 N N . PRO B 1 84 ? -7.387 -18.094 7.863 1 91.94 84 PRO B N 1
ATOM 2571 C CA . PRO B 1 84 ? -7.551 -19.266 7.012 1 91.94 84 PRO B CA 1
ATOM 2572 C C . PRO B 1 84 ? -6.668 -19.234 5.766 1 91.94 84 PRO B C 1
ATOM 2574 O O . PRO B 1 84 ? -6.105 -20.25 5.371 1 91.94 84 PRO B O 1
ATOM 2577 N N . ALA B 1 85 ? -6.586 -18.078 5.23 1 93.81 85 ALA B N 1
ATOM 2578 C CA . ALA B 1 85 ? -5.73 -17.953 4.055 1 93.81 85 ALA B CA 1
ATOM 2579 C C . ALA B 1 85 ? -4.27 -18.219 4.406 1 93.81 85 ALA B C 1
ATOM 2581 O O . ALA B 1 85 ? -3.553 -18.875 3.643 1 93.81 85 ALA B O 1
ATOM 2582 N N . TYR B 1 86 ? -3.896 -17.75 5.516 1 93.5 86 TYR B N 1
ATOM 2583 C CA . TYR B 1 86 ? -2.537 -18 5.984 1 93.5 86 TYR B CA 1
ATOM 2584 C C . TYR B 1 86 ? -2.293 -19.484 6.191 1 93.5 86 TYR B C 1
ATOM 2586 O O . TYR B 1 86 ? -1.235 -20.016 5.828 1 93.5 86 TYR B O 1
ATOM 2594 N N . ARG B 1 87 ? -3.17 -20.109 6.75 1 92.81 87 ARG B N 1
ATOM 2595 C CA . ARG B 1 87 ? -3.055 -21.547 6.977 1 92.81 87 ARG B CA 1
ATOM 2596 C C . ARG B 1 87 ? -2.955 -22.297 5.652 1 92.81 87 ARG B C 1
ATOM 2598 O O . ARG B 1 87 ? -2.154 -23.234 5.523 1 92.81 87 ARG B O 1
ATOM 2605 N N . PHE B 1 88 ? -3.781 -21.953 4.82 1 93.56 88 PHE B N 1
ATOM 2606 C CA . PHE B 1 88 ? -3.744 -22.547 3.492 1 93.56 88 PHE B CA 1
ATOM 2607 C C . PHE B 1 88 ? -2.371 -22.359 2.855 1 93.56 88 PHE B C 1
ATOM 2609 O O . PHE B 1 88 ? -1.795 -23.328 2.332 1 93.56 88 PHE B O 1
ATOM 2616 N N . TYR B 1 89 ? -1.905 -21.188 2.988 1 93 89 TYR B N 1
ATOM 2617 C CA . TYR B 1 89 ? -0.589 -20.875 2.441 1 93 89 TYR B CA 1
ATOM 2618 C C . TYR B 1 89 ? 0.491 -21.719 3.105 1 93 89 TYR B C 1
ATOM 2620 O O . TYR B 1 89 ? 1.371 -22.25 2.428 1 93 89 TYR B O 1
ATOM 2628 N N . ARG B 1 90 ? 0.438 -21.781 4.301 1 92.69 90 ARG B N 1
ATOM 2629 C CA . ARG B 1 90 ? 1.421 -22.562 5.043 1 92.69 90 ARG B CA 1
ATOM 2630 C C . ARG B 1 90 ? 1.359 -24.031 4.652 1 92.69 90 ARG B C 1
ATOM 2632 O O . ARG B 1 90 ? 2.393 -24.703 4.547 1 92.69 90 ARG B O 1
ATOM 2639 N N . GLN B 1 91 ? 0.235 -24.469 4.477 1 94.12 91 GLN B N 1
ATOM 2640 C CA . GLN B 1 91 ? 0.075 -25.859 4.059 1 94.12 91 GLN B CA 1
ATOM 2641 C C . GLN B 1 91 ? 0.704 -26.094 2.689 1 94.12 91 GLN B C 1
ATOM 2643 O O . GLN B 1 91 ? 1.337 -27.125 2.461 1 94.12 91 GLN B O 1
ATOM 2648 N N . LEU B 1 92 ? 0.511 -25.188 1.87 1 93.69 92 LEU B N 1
ATOM 2649 C CA . LEU B 1 92 ? 1.059 -25.297 0.523 1 93.69 92 LEU B CA 1
ATOM 2650 C C . LEU B 1 92 ? 2.584 -25.281 0.553 1 93.69 92 LEU B C 1
ATOM 2652 O O . LEU B 1 92 ? 3.229 -26.188 0.011 1 93.69 92 LEU B O 1
ATOM 2656 N N . ILE B 1 93 ? 3.139 -24.359 1.269 1 93.44 93 ILE B N 1
ATOM 2657 C CA . ILE B 1 93 ? 4.582 -24.141 1.213 1 93.44 93 ILE B CA 1
ATOM 2658 C C . ILE B 1 93 ? 5.297 -25.234 2 1 93.44 93 ILE B C 1
ATOM 2660 O O . ILE B 1 93 ? 6.484 -25.484 1.778 1 93.44 93 ILE B O 1
ATOM 2664 N N . ASN B 1 94 ? 4.598 -25.906 2.838 1 94.19 94 ASN B N 1
ATOM 2665 C CA . ASN B 1 94 ? 5.223 -26.922 3.672 1 94.19 94 ASN B CA 1
ATOM 2666 C C . ASN B 1 94 ? 5.125 -28.312 3.031 1 94.19 94 ASN B C 1
ATOM 2668 O O . ASN B 1 94 ? 5.648 -29.281 3.57 1 94.19 94 ASN B O 1
ATOM 2672 N N . GLN B 1 95 ? 4.52 -28.375 1.888 1 95.69 95 GLN B N 1
ATOM 2673 C CA . GLN B 1 95 ? 4.562 -29.625 1.157 1 95.69 95 GLN B CA 1
ATOM 2674 C C . GLN B 1 95 ? 5.996 -29.984 0.769 1 95.69 95 GLN B C 1
ATOM 2676 O O . GLN B 1 95 ? 6.754 -29.125 0.315 1 95.69 95 GLN B O 1
ATOM 2681 N N . PRO B 1 96 ? 6.359 -31.203 0.981 1 96.81 96 PRO B N 1
ATOM 2682 C CA . PRO B 1 96 ? 7.734 -31.594 0.677 1 96.81 96 PRO B CA 1
ATOM 2683 C C . PRO B 1 96 ? 8.141 -31.266 -0.755 1 96.81 96 PRO B C 1
ATOM 2685 O O . PRO B 1 96 ? 9.266 -30.812 -0.991 1 96.81 96 PRO B O 1
ATOM 2688 N N . GLU B 1 97 ? 7.234 -31.516 -1.693 1 96.94 97 GLU B N 1
ATOM 2689 C CA . GLU B 1 97 ? 7.527 -31.25 -3.098 1 96.94 97 GLU B CA 1
ATOM 2690 C C . GLU B 1 97 ? 7.801 -29.766 -3.332 1 96.94 97 GLU B C 1
ATOM 2692 O O . GLU B 1 97 ? 8.703 -29.406 -4.09 1 96.94 97 GLU B O 1
ATOM 2697 N N . VAL B 1 98 ? 7.078 -29 -2.656 1 95.56 98 VAL B N 1
ATOM 2698 C CA . VAL B 1 98 ? 7.234 -27.547 -2.801 1 95.56 98 VAL B CA 1
ATOM 2699 C C . VAL B 1 98 ? 8.539 -27.094 -2.146 1 95.56 98 VAL B C 1
ATOM 2701 O O . VAL B 1 98 ? 9.281 -26.297 -2.711 1 95.56 98 VAL B O 1
ATOM 2704 N N . ARG B 1 99 ? 8.867 -27.578 -1.02 1 96.38 99 ARG B N 1
ATOM 2705 C CA . ARG B 1 99 ? 10.109 -27.25 -0.331 1 96.38 99 ARG B CA 1
ATOM 2706 C C . ARG B 1 99 ? 11.32 -27.641 -1.174 1 96.38 99 ARG B C 1
ATOM 2708 O O . ARG B 1 99 ? 12.305 -26.906 -1.242 1 96.38 99 ARG B O 1
ATOM 2715 N N . GLN B 1 100 ? 11.188 -28.75 -1.742 1 97.12 100 GLN B N 1
ATOM 2716 C CA . GLN B 1 100 ? 12.273 -29.234 -2.59 1 97.12 100 GLN B CA 1
ATOM 2717 C C . GLN B 1 100 ? 12.477 -28.312 -3.791 1 97.12 100 GLN B C 1
ATOM 2719 O O . GLN B 1 100 ? 13.609 -28.031 -4.18 1 97.12 100 GLN B O 1
ATOM 2724 N N . LEU B 1 101 ? 11.398 -27.938 -4.359 1 96.25 101 LEU B N 1
ATOM 2725 C CA . LEU B 1 101 ? 11.5 -27 -5.477 1 96.25 101 LEU B CA 1
ATOM 2726 C C . LEU B 1 101 ? 12.156 -25.703 -5.043 1 96.25 101 LEU B C 1
ATOM 2728 O O . LEU B 1 101 ? 13.062 -25.203 -5.719 1 96.25 101 LEU B O 1
ATOM 2732 N N . GLN B 1 102 ? 11.734 -25.172 -3.949 1 95.62 102 GLN B N 1
ATOM 2733 C CA . GLN B 1 102 ? 12.289 -23.922 -3.443 1 95.62 102 GLN B CA 1
ATOM 2734 C C . GLN B 1 102 ? 13.789 -24.062 -3.168 1 95.62 102 GLN B C 1
ATOM 2736 O O . GLN B 1 102 ? 14.562 -23.156 -3.498 1 95.62 102 GLN B O 1
ATOM 2741 N N . GLN B 1 103 ? 14.117 -25.094 -2.605 1 95.69 103 GLN B N 1
ATOM 2742 C CA . GLN B 1 103 ? 15.523 -25.344 -2.318 1 95.69 103 GLN B CA 1
ATOM 2743 C C . GLN B 1 103 ? 16.344 -25.438 -3.604 1 95.69 103 GLN B C 1
ATOM 2745 O O . GLN B 1 103 ? 17.422 -24.859 -3.703 1 95.69 103 GLN B O 1
ATOM 2750 N N . TRP B 1 104 ? 15.828 -26.188 -4.477 1 97.19 104 TRP B N 1
ATOM 2751 C CA . TRP B 1 104 ? 16.516 -26.344 -5.75 1 97.19 104 TRP B CA 1
ATOM 2752 C C . TRP B 1 104 ? 16.719 -25 -6.445 1 97.19 104 TRP B C 1
ATOM 2754 O O . TRP B 1 104 ? 17.812 -24.688 -6.906 1 97.19 104 TRP B O 1
ATOM 2764 N N . VAL B 1 105 ? 15.695 -24.219 -6.531 1 96.38 105 VAL B N 1
ATOM 2765 C CA . VAL B 1 105 ? 15.75 -22.922 -7.188 1 96.38 105 VAL B CA 1
ATOM 2766 C C . VAL B 1 105 ? 16.781 -22.031 -6.496 1 96.38 105 VAL B C 1
ATOM 2768 O O . VAL B 1 105 ? 17.609 -21.406 -7.16 1 96.38 105 VAL B O 1
ATOM 2771 N N . THR B 1 106 ? 16.719 -22 -5.203 1 95.56 106 THR B N 1
ATOM 2772 C CA . THR B 1 106 ? 17.656 -21.188 -4.438 1 95.56 106 THR B CA 1
ATOM 2773 C C . THR B 1 106 ? 19.094 -21.625 -4.684 1 95.56 106 THR B C 1
ATOM 2775 O O . THR B 1 106 ? 19.969 -20.781 -4.891 1 95.56 106 THR B O 1
ATOM 2778 N N . GLN B 1 107 ? 19.234 -22.859 -4.68 1 96.69 107 GLN B N 1
ATOM 2779 C CA . GLN B 1 107 ? 20.562 -23.406 -4.914 1 96.69 107 GLN B CA 1
ATOM 2780 C C . GLN B 1 107 ? 21.078 -23.031 -6.301 1 96.69 107 GLN B C 1
ATOM 2782 O O . GLN B 1 107 ? 22.219 -22.594 -6.449 1 96.69 107 GLN B O 1
ATOM 2787 N N . GLN B 1 108 ? 20.25 -23.188 -7.258 1 95.94 108 GLN B N 1
ATOM 2788 C CA . GLN B 1 108 ? 20.656 -22.875 -8.625 1 95.94 108 GLN B CA 1
ATOM 2789 C C . GLN B 1 108 ? 20.938 -21.391 -8.789 1 95.94 108 GLN B C 1
ATOM 2791 O O . GLN B 1 108 ? 21.844 -21 -9.539 1 95.94 108 GLN B O 1
ATOM 2796 N N . LEU B 1 109 ? 20.203 -20.594 -8.117 1 95.5 109 LEU B N 1
ATOM 2797 C CA . LEU B 1 109 ? 20.438 -19.156 -8.164 1 95.5 109 LEU B CA 1
ATOM 2798 C C . LEU B 1 109 ? 21.781 -18.797 -7.555 1 95.5 109 LEU B C 1
ATOM 2800 O O . LEU B 1 109 ? 22.547 -18.031 -8.141 1 95.5 109 LEU B O 1
ATOM 2804 N N . ILE B 1 110 ? 22.016 -19.344 -6.441 1 95.12 110 ILE B N 1
ATOM 2805 C CA . ILE B 1 110 ? 23.281 -19.062 -5.758 1 95.12 110 ILE B CA 1
ATOM 2806 C C . ILE B 1 110 ? 24.453 -19.547 -6.613 1 95.12 110 ILE B C 1
ATOM 2808 O O . ILE B 1 110 ? 25.422 -18.812 -6.805 1 95.12 110 ILE B O 1
ATOM 2812 N N . LEU B 1 111 ? 24.328 -20.719 -7.199 1 95.06 111 LEU B N 1
ATOM 2813 C CA . LEU B 1 111 ? 25.375 -21.312 -8.031 1 95.06 111 LEU B CA 1
ATOM 2814 C C . LEU B 1 111 ? 25.625 -20.453 -9.266 1 95.06 111 LEU B C 1
ATOM 2816 O O . LEU B 1 111 ? 26.75 -20.406 -9.781 1 95.06 111 LEU B O 1
ATOM 2820 N N . SER B 1 112 ? 24.656 -19.766 -9.695 1 94.31 112 SER B N 1
ATOM 2821 C CA . SER B 1 112 ? 24.781 -18.953 -10.906 1 94.31 112 SER B CA 1
ATOM 2822 C C . SER B 1 112 ? 25.141 -17.516 -10.578 1 94.31 112 SER B C 1
ATOM 2824 O O . SER B 1 112 ? 25.062 -16.641 -11.438 1 94.31 112 SER B O 1
ATOM 2826 N N . GLY B 1 113 ? 25.438 -17.219 -9.336 1 92.38 113 GLY B N 1
ATOM 2827 C CA . GLY B 1 113 ? 25.891 -15.898 -8.945 1 92.38 113 GLY B CA 1
ATOM 2828 C C . GLY B 1 113 ? 24.766 -14.961 -8.555 1 92.38 113 GLY B C 1
ATOM 2829 O O . GLY B 1 113 ? 24.969 -13.75 -8.422 1 92.38 113 GLY B O 1
ATOM 2830 N N . GLY B 1 114 ? 23.656 -15.5 -8.422 1 93.25 114 GLY B N 1
ATOM 2831 C CA . GLY B 1 114 ? 22.531 -14.703 -7.992 1 93.25 114 GLY B CA 1
ATOM 2832 C C . GLY B 1 114 ? 22.016 -15.086 -6.617 1 93.25 114 GLY B C 1
ATOM 2833 O O . GLY B 1 114 ? 22.781 -15.516 -5.758 1 93.25 114 GLY B O 1
ATOM 2834 N N . GLY B 1 115 ? 20.844 -14.664 -6.316 1 91.81 115 GLY B N 1
ATOM 2835 C CA . GLY B 1 115 ? 20.203 -14.969 -5.051 1 91.81 115 GLY B CA 1
ATOM 2836 C C . GLY B 1 115 ? 18.703 -14.734 -5.074 1 91.81 115 GLY B C 1
ATOM 2837 O O . GLY B 1 115 ? 18.156 -14.273 -6.082 1 91.81 115 GLY B O 1
ATOM 2838 N N . PRO B 1 116 ? 18.109 -15.078 -3.965 1 90.12 116 PRO B N 1
ATOM 2839 C CA . PRO B 1 116 ? 16.656 -14.984 -3.898 1 90.12 116 PRO B CA 1
ATOM 2840 C C . PRO B 1 116 ? 16.141 -13.555 -4.023 1 90.12 116 PRO B C 1
ATOM 2842 O O . PRO B 1 116 ? 14.945 -13.336 -4.191 1 90.12 116 PRO B O 1
ATOM 2845 N N . LYS B 1 117 ? 17 -12.609 -4.023 1 90.44 117 LYS B N 1
ATOM 2846 C CA . LYS B 1 117 ? 16.625 -11.195 -4.113 1 90.44 117 LYS B CA 1
ATOM 2847 C C . LYS B 1 117 ? 15.961 -10.891 -5.449 1 90.44 117 LYS B C 1
ATOM 2849 O O . LYS B 1 117 ? 15.273 -9.875 -5.59 1 90.44 117 LYS B O 1
ATOM 2854 N N . ILE B 1 118 ? 16.172 -11.758 -6.41 1 89.5 118 ILE B N 1
ATOM 2855 C CA . ILE B 1 118 ? 15.578 -11.539 -7.727 1 89.5 118 ILE B CA 1
ATOM 2856 C C . ILE B 1 118 ? 14.055 -11.523 -7.613 1 89.5 118 ILE B C 1
ATOM 2858 O O . ILE B 1 118 ? 13.375 -10.891 -8.422 1 89.5 118 ILE B O 1
ATOM 2862 N N . PHE B 1 119 ? 13.539 -12.172 -6.594 1 90 119 PHE B N 1
ATOM 2863 C CA . PHE B 1 119 ? 12.094 -12.289 -6.441 1 90 119 PHE B CA 1
ATOM 2864 C C . PHE B 1 119 ? 11.516 -11.031 -5.812 1 90 119 PHE B C 1
ATOM 2866 O O . PHE B 1 119 ? 10.297 -10.82 -5.844 1 90 119 PHE B O 1
ATOM 2873 N N . GLU B 1 120 ? 12.344 -10.156 -5.262 1 87.69 120 GLU B N 1
ATOM 2874 C CA . GLU B 1 120 ? 11.883 -8.898 -4.676 1 87.69 120 GLU B CA 1
ATOM 2875 C C . GLU B 1 120 ? 11.219 -8.008 -5.727 1 87.69 120 GLU B C 1
ATOM 2877 O O . GLU B 1 120 ? 10.375 -7.18 -5.395 1 87.69 120 GLU B O 1
ATOM 2882 N N . TYR B 1 121 ? 11.594 -8.297 -6.902 1 88.12 121 TYR B N 1
ATOM 2883 C CA . TYR B 1 121 ? 11.016 -7.57 -8.031 1 88.12 121 TYR B CA 1
ATOM 2884 C C . TYR B 1 121 ? 9.5 -7.777 -8.094 1 88.12 121 TYR B C 1
ATOM 2886 O O . TYR B 1 121 ? 8.773 -6.91 -8.578 1 88.12 121 TYR B O 1
ATOM 2894 N N . LEU B 1 122 ? 8.992 -8.812 -7.566 1 90.5 122 LEU B N 1
ATOM 2895 C CA . LEU B 1 122 ? 7.59 -9.18 -7.695 1 90.5 122 LEU B CA 1
ATOM 2896 C C . LEU B 1 122 ? 6.773 -8.641 -6.523 1 90.5 122 LEU B C 1
ATOM 2898 O O . LEU B 1 122 ? 5.547 -8.766 -6.508 1 90.5 122 LEU B O 1
ATOM 2902 N N . GLU B 1 123 ? 7.402 -8.039 -5.594 1 88.75 123 GLU B N 1
ATOM 2903 C CA . GLU B 1 123 ? 6.68 -7.5 -4.445 1 88.75 123 GLU B CA 1
ATOM 2904 C C . GLU B 1 123 ? 5.91 -6.234 -4.816 1 88.75 123 GLU B C 1
ATOM 2906 O O . GLU B 1 123 ? 6.438 -5.363 -5.512 1 88.75 123 GLU B O 1
ATOM 2911 N N . LEU B 1 124 ? 4.691 -6.238 -4.371 1 91.62 124 LEU B N 1
ATOM 2912 C CA . LEU B 1 124 ? 3.848 -5.078 -4.637 1 91.62 124 LEU B CA 1
ATOM 2913 C C . LEU B 1 124 ? 3.869 -4.109 -3.463 1 91.62 124 LEU B C 1
ATOM 2915 O O . LEU B 1 124 ? 3.66 -4.512 -2.316 1 91.62 124 LEU B O 1
ATOM 2919 N N . GLU B 1 125 ? 4.188 -2.936 -3.816 1 92 125 GLU B N 1
ATOM 2920 C CA . GLU B 1 125 ? 4.121 -1.838 -2.855 1 92 125 GLU B CA 1
ATOM 2921 C C . GLU B 1 125 ? 3.215 -0.718 -3.357 1 92 125 GLU B C 1
ATOM 2923 O O . GLU B 1 125 ? 3.438 -0.168 -4.438 1 92 125 GLU B O 1
ATOM 2928 N N . ILE B 1 126 ? 2.244 -0.415 -2.537 1 94.62 126 ILE B N 1
ATOM 2929 C CA . ILE B 1 126 ? 1.252 0.534 -3.031 1 94.62 126 ILE B CA 1
ATOM 2930 C C . ILE B 1 126 ? 1.219 1.765 -2.129 1 94.62 126 ILE B C 1
ATOM 2932 O O . ILE B 1 126 ? 1.443 1.661 -0.92 1 94.62 126 ILE B O 1
ATOM 2936 N N . LYS B 1 127 ? 0.94 2.842 -2.814 1 93.38 127 LYS B N 1
ATOM 2937 C CA . LYS B 1 127 ? 0.687 4.074 -2.076 1 93.38 127 LYS B CA 1
ATOM 2938 C C . LYS B 1 127 ? -0.768 4.152 -1.62 1 93.38 127 LYS B C 1
ATOM 2940 O O . LYS B 1 127 ? -1.645 3.52 -2.211 1 93.38 127 LYS B O 1
ATOM 2945 N N . ILE B 1 128 ? -1.036 4.902 -0.622 1 94 128 ILE B N 1
ATOM 2946 C CA . ILE B 1 128 ? -2.348 4.863 0.017 1 94 128 ILE B CA 1
ATOM 2947 C C . ILE B 1 128 ? -3.242 5.949 -0.571 1 94 128 ILE B C 1
ATOM 2949 O O . ILE B 1 128 ? -4.41 6.078 -0.192 1 94 128 ILE B O 1
ATOM 2953 N N . PHE B 1 129 ? -2.732 6.734 -1.455 1 93.75 129 PHE B N 1
ATOM 2954 C CA . PHE B 1 129 ? -3.527 7.75 -2.139 1 93.75 129 PHE B CA 1
ATOM 2955 C C . PHE B 1 129 ? -3.57 7.48 -3.639 1 93.75 129 PHE B C 1
ATOM 2957 O O . PHE B 1 129 ? -2.578 7.039 -4.223 1 93.75 129 PHE B O 1
ATOM 2964 N N . ASN B 1 130 ? -4.691 7.902 -4.137 1 93.31 130 ASN B N 1
ATOM 2965 C CA . ASN B 1 130 ? -4.812 7.789 -5.586 1 93.31 130 ASN B CA 1
ATOM 2966 C C . ASN B 1 130 ? -3.783 8.656 -6.301 1 93.31 130 ASN B C 1
ATOM 2968 O O . ASN B 1 130 ? -3.523 9.789 -5.887 1 93.31 130 ASN B O 1
ATOM 2972 N N . LYS B 1 131 ? -3.285 8.047 -7.312 1 87.81 131 LYS B N 1
ATOM 2973 C CA . LYS B 1 131 ? -2.426 8.852 -8.172 1 87.81 131 LYS B CA 1
ATOM 2974 C C . LYS B 1 131 ? -3.236 9.883 -8.953 1 87.81 131 LYS B C 1
ATOM 2976 O O . LYS B 1 131 ? -2.803 11.023 -9.125 1 87.81 131 LYS B O 1
ATOM 2981 N N . TYR B 1 132 ? -4.367 9.383 -9.367 1 89.25 132 TYR B N 1
ATOM 2982 C CA . TYR B 1 132 ? -5.285 10.234 -10.117 1 89.25 132 TYR B CA 1
ATOM 2983 C C . TYR B 1 132 ? -6.672 10.234 -9.484 1 89.25 132 TYR B C 1
ATOM 2985 O O . TYR B 1 132 ? -7.152 9.188 -9.031 1 89.25 132 TYR B O 1
ATOM 2993 N N . PRO B 1 133 ? -7.305 11.352 -9.586 1 87.69 133 PRO B N 1
ATOM 2994 C CA . PRO B 1 133 ? -8.602 11.438 -8.922 1 87.69 133 PRO B CA 1
ATOM 2995 C C . PRO B 1 133 ? -9.656 10.531 -9.562 1 87.69 133 PRO B C 1
ATOM 2997 O O . PRO B 1 133 ? -10.547 10.031 -8.867 1 87.69 133 PRO B O 1
ATOM 3000 N N . TYR B 1 134 ? -9.547 10.336 -10.766 1 88.69 134 TYR B N 1
ATOM 3001 C CA . TYR B 1 134 ? -10.594 9.602 -11.469 1 88.69 134 TYR B CA 1
ATOM 3002 C C . TYR B 1 134 ? -10.531 8.109 -11.133 1 88.69 134 TYR B C 1
ATOM 3004 O O . TYR B 1 134 ? -11.461 7.363 -11.445 1 88.69 134 TYR B O 1
ATOM 3012 N N . TRP B 1 135 ? -9.461 7.672 -10.5 1 88.69 135 TRP B N 1
ATOM 3013 C CA . TRP B 1 135 ? -9.344 6.27 -10.117 1 88.69 135 TRP B CA 1
ATOM 3014 C C . TRP B 1 135 ? -10.539 5.832 -9.273 1 88.69 135 TRP B C 1
ATOM 3016 O O . TRP B 1 135 ? -10.93 4.664 -9.305 1 88.69 135 TRP B O 1
ATOM 3026 N N . SER B 1 136 ? -11.109 6.691 -8.594 1 88.19 136 SER B N 1
ATOM 3027 C CA . SER B 1 136 ? -12.227 6.379 -7.707 1 88.19 136 SER B CA 1
ATOM 3028 C C . SER B 1 136 ? -13.5 6.102 -8.5 1 88.19 136 SER B C 1
ATOM 3030 O O . SER B 1 136 ? -14.477 5.582 -7.957 1 88.19 136 SER B O 1
ATOM 3032 N N . GLN B 1 137 ? -13.367 6.332 -9.781 1 89.12 137 GLN B N 1
ATOM 3033 C CA . GLN B 1 137 ? -14.586 6.246 -10.578 1 89.12 137 GLN B CA 1
ATOM 3034 C C . GLN B 1 137 ? -14.484 5.133 -11.617 1 89.12 137 GLN B C 1
ATOM 3036 O O . GLN B 1 137 ? -15.461 4.836 -12.312 1 89.12 137 GLN B O 1
ATOM 3041 N N . ILE B 1 138 ? -13.406 4.492 -11.695 1 90.75 138 ILE B N 1
ATOM 3042 C CA . ILE B 1 138 ? -13.227 3.602 -12.828 1 90.75 138 ILE B CA 1
ATOM 3043 C C . ILE B 1 138 ? -13.172 2.152 -12.352 1 90.75 138 ILE B C 1
ATOM 3045 O O . ILE B 1 138 ? -13 1.231 -13.148 1 90.75 138 ILE B O 1
ATOM 3049 N N . VAL B 1 139 ? -13.281 1.934 -11.141 1 94.62 139 VAL B N 1
ATOM 3050 C CA . VAL B 1 139 ? -13.242 0.572 -10.617 1 94.62 139 VAL B CA 1
ATOM 3051 C C . VAL B 1 139 ? -14.602 -0.103 -10.828 1 94.62 139 VAL B C 1
ATOM 3053 O O . VAL B 1 139 ? -15.641 0.539 -10.711 1 94.62 139 VAL B O 1
ATOM 3056 N N . SER B 1 140 ? -14.562 -1.366 -11.242 1 95.12 140 SER B N 1
ATOM 3057 C CA . SER B 1 140 ? -15.773 -2.074 -11.641 1 95.12 140 SER B CA 1
ATOM 3058 C C . SER B 1 140 ? -15.898 -3.41 -10.914 1 95.12 140 SER B C 1
ATOM 3060 O O . SER B 1 140 ? -16.266 -4.418 -11.516 1 95.12 140 SER B O 1
ATOM 3062 N N . GLY B 1 141 ? -15.594 -3.465 -9.633 1 95.56 141 GLY B N 1
ATOM 3063 C CA . GLY B 1 141 ? -15.742 -4.68 -8.852 1 95.56 141 GLY B CA 1
ATOM 3064 C C . GLY B 1 141 ? -14.664 -5.711 -9.133 1 95.56 141 GLY B C 1
ATOM 3065 O O . GLY B 1 141 ? -13.719 -5.441 -9.875 1 95.56 141 GLY B O 1
ATOM 3066 N N . ILE B 1 142 ? -14.867 -6.82 -8.508 1 95.56 142 ILE B N 1
ATOM 3067 C CA . ILE B 1 142 ? -13.875 -7.887 -8.602 1 95.56 142 ILE B CA 1
ATOM 3068 C C . ILE B 1 142 ? -13.805 -8.398 -10.039 1 95.56 142 ILE B C 1
ATOM 3070 O O . ILE B 1 142 ? -12.734 -8.75 -10.531 1 95.56 142 ILE B O 1
ATOM 3074 N N . GLN B 1 143 ? -14.945 -8.43 -10.656 1 93.19 143 GLN B N 1
ATOM 3075 C CA . GLN B 1 143 ? -14.969 -8.883 -12.039 1 93.19 143 GLN B CA 1
ATOM 3076 C C . GLN B 1 143 ? -14.18 -7.934 -12.945 1 93.19 143 GLN B C 1
ATOM 3078 O O . GLN B 1 143 ? -13.453 -8.375 -13.828 1 93.19 143 GLN B O 1
ATOM 3083 N N . GLY B 1 144 ? -14.383 -6.641 -12.703 1 95.62 144 GLY B N 1
ATOM 3084 C CA . GLY B 1 144 ? -13.578 -5.672 -13.43 1 95.62 144 GLY B CA 1
ATOM 3085 C C . GLY B 1 144 ? -12.086 -5.824 -13.188 1 95.62 144 GLY B C 1
ATOM 3086 O O . GLY B 1 144 ? -11.297 -5.789 -14.133 1 95.62 144 GLY B O 1
ATOM 3087 N N . PHE B 1 145 ? -11.727 -6.035 -12.016 1 96.94 145 PHE B N 1
ATOM 3088 C CA . PHE B 1 145 ? -10.328 -6.23 -11.672 1 96.94 145 PHE B CA 1
ATOM 3089 C C . PHE B 1 145 ? -9.75 -7.434 -12.406 1 96.94 145 PHE B C 1
ATOM 3091 O O . PHE B 1 145 ? -8.672 -7.348 -13 1 96.94 145 PHE B O 1
ATOM 3098 N N . GLN B 1 146 ? -10.484 -8.562 -12.273 1 94.06 146 GLN B N 1
ATOM 3099 C CA . GLN B 1 146 ? -10.008 -9.797 -12.898 1 94.06 146 GLN B CA 1
ATOM 3100 C C . GLN B 1 146 ? -9.852 -9.625 -14.406 1 94.06 146 GLN B C 1
ATOM 3102 O O . GLN B 1 146 ? -8.867 -10.078 -14.992 1 94.06 146 GLN B O 1
ATOM 3107 N N . ALA B 1 147 ? -10.758 -8.945 -15 1 92.06 147 ALA B N 1
ATOM 3108 C CA . ALA B 1 147 ? -10.711 -8.703 -16.438 1 92.06 147 ALA B CA 1
ATOM 3109 C C . ALA B 1 147 ? -9.492 -7.859 -16.812 1 92.06 147 ALA B C 1
ATOM 3111 O O . ALA B 1 147 ? -8.789 -8.164 -17.781 1 92.06 147 ALA B O 1
ATOM 3112 N N . GLU B 1 148 ? -9.273 -6.848 -16.062 1 95.12 148 GLU B N 1
ATOM 3113 C CA . GLU B 1 148 ? -8.141 -5.973 -16.328 1 95.12 148 GLU B CA 1
ATOM 3114 C C . GLU B 1 148 ? -6.816 -6.684 -16.062 1 95.12 148 GLU B C 1
ATOM 3116 O O . GLU B 1 148 ? -5.84 -6.496 -16.781 1 95.12 148 GLU B O 1
ATOM 3121 N N . PHE B 1 149 ? -6.82 -7.461 -15.102 1 95.12 149 PHE B N 1
ATOM 3122 C CA . PHE B 1 149 ? -5.605 -8.188 -14.75 1 95.12 149 PHE B CA 1
ATOM 3123 C C . PHE B 1 149 ? -5.191 -9.133 -15.875 1 95.12 149 PHE B C 1
ATOM 3125 O O . PHE B 1 149 ? -4.016 -9.188 -16.25 1 95.12 149 PHE B O 1
ATOM 3132 N N . VAL B 1 150 ? -6.121 -9.836 -16.344 1 91.31 150 VAL B N 1
ATOM 3133 C CA . VAL B 1 150 ? -5.84 -10.828 -17.375 1 91.31 150 VAL B CA 1
ATOM 3134 C C . VAL B 1 150 ? -5.32 -10.125 -18.625 1 91.31 150 VAL B C 1
ATOM 3136 O O . VAL B 1 150 ? -4.5 -10.688 -19.359 1 91.31 150 VAL B O 1
ATOM 3139 N N . GLN B 1 151 ? -5.699 -8.898 -18.781 1 91.56 151 GLN B N 1
ATOM 3140 C CA . GLN B 1 151 ? -5.227 -8.133 -19.922 1 91.56 151 GLN B CA 1
ATOM 3141 C C . GLN B 1 151 ? -3.787 -7.672 -19.734 1 91.56 151 GLN B C 1
ATOM 3143 O O . GLN B 1 151 ? -3.047 -7.496 -20.703 1 91.56 151 GLN B O 1
ATOM 3148 N N . ILE B 1 152 ? -3.447 -7.602 -18.516 1 94.69 152 ILE B N 1
ATOM 3149 C CA . ILE B 1 152 ? -2.135 -7.051 -18.188 1 94.69 152 ILE B CA 1
ATOM 3150 C C . ILE B 1 152 ? -1.116 -8.18 -18.078 1 94.69 152 ILE B C 1
ATOM 3152 O O . ILE B 1 152 ? 0.026 -8.047 -18.516 1 94.69 152 ILE B O 1
ATOM 3156 N N . TYR B 1 153 ? -1.562 -9.25 -17.5 1 93.44 153 TYR B N 1
ATOM 3157 C CA . TYR B 1 153 ? -0.644 -10.336 -17.203 1 93.44 153 TYR B CA 1
ATOM 3158 C C . TYR B 1 153 ? -0.385 -11.195 -18.438 1 93.44 153 TYR B C 1
ATOM 3160 O O . TYR B 1 153 ? -1.294 -11.859 -18.938 1 93.44 153 TYR B O 1
ATOM 3168 N N . PRO B 1 154 ? 0.852 -11.266 -18.828 1 93.5 154 PRO B N 1
ATOM 3169 C CA . PRO B 1 154 ? 1.169 -12 -20.047 1 93.5 154 PRO B CA 1
ATOM 3170 C C . PRO B 1 154 ? 1.424 -13.484 -19.812 1 93.5 154 PRO B C 1
ATOM 3172 O O . PRO B 1 154 ? 2.539 -13.961 -20.016 1 93.5 154 PRO B O 1
ATOM 3175 N N . VAL B 1 155 ? 0.436 -14.203 -19.625 1 91.25 155 VAL B N 1
ATOM 3176 C CA . VAL B 1 155 ? 0.531 -15.594 -19.172 1 91.25 155 VAL B CA 1
ATOM 3177 C C . VAL B 1 155 ? 1.134 -16.438 -20.297 1 91.25 155 VAL B C 1
ATOM 3179 O O . VAL B 1 155 ? 1.96 -17.328 -20.031 1 91.25 155 VAL B O 1
ATOM 3182 N N . GLN B 1 156 ? 0.792 -16.234 -21.469 1 90.19 156 GLN B N 1
ATOM 3183 C CA . GLN B 1 156 ? 1.306 -17.016 -22.594 1 90.19 156 GLN B CA 1
ATOM 3184 C C . GLN B 1 156 ? 2.799 -16.781 -22.797 1 90.19 156 GLN B C 1
ATOM 3186 O O . GLN B 1 156 ? 3.562 -17.719 -23.016 1 90.19 156 GLN B O 1
ATOM 3191 N N . LEU B 1 157 ? 3.094 -15.547 -22.688 1 92 157 LEU B N 1
ATOM 3192 C CA . LEU B 1 157 ? 4.504 -15.203 -22.859 1 92 157 LEU B CA 1
ATOM 3193 C C . LEU B 1 157 ? 5.348 -15.844 -21.766 1 92 157 LEU B C 1
ATOM 3195 O O . LEU B 1 157 ? 6.375 -16.469 -22.047 1 92 157 LEU B O 1
ATOM 3199 N N . ILE B 1 158 ? 4.906 -15.734 -20.531 1 92.31 158 ILE B N 1
ATOM 3200 C CA . ILE B 1 158 ? 5.664 -16.281 -19.422 1 92.31 158 ILE B CA 1
ATOM 3201 C C . ILE B 1 158 ? 5.801 -17.797 -19.578 1 92.31 158 ILE B C 1
ATOM 3203 O O . ILE B 1 158 ? 6.887 -18.344 -19.375 1 92.31 158 ILE B O 1
ATOM 3207 N N . ARG B 1 159 ? 4.758 -18.391 -19.922 1 91.69 159 ARG B N 1
ATOM 3208 C CA . ARG B 1 159 ? 4.805 -19.828 -20.125 1 91.69 159 ARG B CA 1
ATOM 3209 C C . ARG B 1 159 ? 5.793 -20.188 -21.234 1 91.69 159 ARG B C 1
ATOM 3211 O O . ARG B 1 159 ? 6.586 -21.125 -21.078 1 91.69 159 ARG B O 1
ATOM 3218 N N . SER B 1 160 ? 5.738 -19.5 -22.312 1 91.5 160 SER B N 1
ATOM 3219 C CA . SER B 1 160 ? 6.598 -19.781 -23.453 1 91.5 160 SER B CA 1
ATOM 3220 C C . SER B 1 160 ? 8.07 -19.625 -23.094 1 91.5 160 SER B C 1
ATOM 3222 O O . SER B 1 160 ? 8.938 -20.297 -23.672 1 91.5 160 SER B O 1
ATOM 3224 N N . LEU B 1 161 ? 8.359 -18.812 -22.141 1 92.88 161 LEU B N 1
ATOM 3225 C CA . LEU B 1 161 ? 9.734 -18.562 -21.719 1 92.88 161 LEU B CA 1
ATOM 3226 C C . LEU B 1 161 ? 10.219 -19.672 -20.781 1 92.88 161 LEU B C 1
ATOM 3228 O O . LEU B 1 161 ? 11.43 -19.859 -20.609 1 92.88 161 LEU B O 1
ATOM 3232 N N . LEU B 1 162 ? 9.289 -20.344 -20.219 1 93.06 162 LEU B N 1
ATOM 3233 C CA . LEU B 1 162 ? 9.648 -21.375 -19.266 1 93.06 162 LEU B CA 1
ATOM 3234 C C . LEU B 1 162 ? 9.586 -22.75 -19.922 1 93.06 162 LEU B C 1
ATOM 3236 O O . LEU B 1 162 ? 10.438 -23.609 -19.672 1 93.06 162 LEU B O 1
ATOM 3240 N N . GLU B 1 163 ? 8.625 -22.922 -20.703 1 92.94 163 GLU B N 1
ATOM 3241 C CA . GLU B 1 163 ? 8.383 -24.219 -21.344 1 92.94 163 GLU B CA 1
ATOM 3242 C C . GLU B 1 163 ? 9.445 -24.516 -22.391 1 92.94 163 GLU B C 1
ATOM 3244 O O . GLU B 1 163 ? 9.734 -23.688 -23.25 1 92.94 163 GLU B O 1
ATOM 3249 N N . PRO B 1 164 ? 9.961 -25.719 -22.203 1 88.62 164 PRO B N 1
ATOM 3250 C CA . PRO B 1 164 ? 10.93 -26.094 -23.234 1 88.62 164 PRO B CA 1
ATOM 3251 C C . PRO B 1 164 ? 10.328 -26.094 -24.641 1 88.62 164 PRO B C 1
ATOM 3253 O O . PRO B 1 164 ? 9.219 -26.609 -24.844 1 88.62 164 PRO B O 1
ATOM 3256 N N . SER B 1 165 ? 11.016 -25.391 -25.406 1 87.25 165 SER B N 1
ATOM 3257 C CA . SER B 1 165 ? 10.625 -25.281 -26.812 1 87.25 165 SER B CA 1
ATOM 3258 C C . SER B 1 165 ? 11.836 -25.047 -27.703 1 87.25 165 SER B C 1
ATOM 3260 O O . SER B 1 165 ? 12.977 -25.172 -27.266 1 87.25 165 SER B O 1
ATOM 3262 N N . ALA B 1 166 ? 11.438 -24.844 -28.953 1 77.62 166 ALA B N 1
ATOM 3263 C CA . ALA B 1 166 ? 12.516 -24.562 -29.891 1 77.62 166 ALA B CA 1
ATOM 3264 C C . ALA B 1 166 ? 13.242 -23.266 -29.547 1 77.62 166 ALA B C 1
ATOM 3266 O O . ALA B 1 166 ? 14.445 -23.141 -29.781 1 77.62 166 ALA B O 1
ATOM 3267 N N . THR B 1 167 ? 12.523 -22.438 -28.922 1 79.69 167 THR B N 1
ATOM 3268 C CA . THR B 1 167 ? 13.078 -21.125 -28.609 1 79.69 167 THR B CA 1
ATOM 3269 C C . THR B 1 167 ? 13.641 -21.109 -27.188 1 79.69 167 THR B C 1
ATOM 3271 O O . THR B 1 167 ? 14.578 -20.375 -26.891 1 79.69 167 THR B O 1
ATOM 3274 N N . GLN B 1 168 ? 13.102 -21.906 -26.406 1 83.62 168 GLN B N 1
ATOM 3275 C CA . GLN B 1 168 ? 13.586 -22.016 -25.031 1 83.62 168 GLN B CA 1
ATOM 3276 C C . GLN B 1 168 ? 14.383 -23.312 -24.844 1 83.62 168 GLN B C 1
ATOM 3278 O O . GLN B 1 168 ? 13.797 -24.391 -24.688 1 83.62 168 GLN B O 1
ATOM 3283 N N . THR B 1 169 ? 15.688 -23.047 -24.734 1 84.38 169 THR B N 1
ATOM 3284 C CA . THR B 1 169 ? 16.516 -24.25 -24.734 1 84.38 169 THR B CA 1
ATOM 3285 C C . THR B 1 169 ? 17.391 -24.297 -23.484 1 84.38 169 THR B C 1
ATOM 3287 O O . THR B 1 169 ? 18.281 -25.141 -23.359 1 84.38 169 THR B O 1
ATOM 3290 N N . SER B 1 170 ? 17.172 -23.469 -22.547 1 90.19 170 SER B N 1
ATOM 3291 C CA . SER B 1 170 ? 17.953 -23.469 -21.312 1 90.19 170 SER B CA 1
ATOM 3292 C C . SER B 1 170 ? 17.703 -24.719 -20.5 1 90.19 170 SER B C 1
ATOM 3294 O O . SER B 1 170 ? 16.562 -25.016 -20.125 1 90.19 170 SER B O 1
ATOM 3296 N N . PRO B 1 171 ? 18.766 -25.469 -20.234 1 92.44 171 PRO B N 1
ATOM 3297 C CA . PRO B 1 171 ? 18.578 -26.703 -19.484 1 92.44 171 PRO B CA 1
ATOM 3298 C C . PRO B 1 171 ? 18 -26.469 -18.078 1 92.44 171 PRO B C 1
ATOM 3300 O O . PRO B 1 171 ? 17.156 -27.234 -17.609 1 92.44 171 PRO B O 1
ATOM 3303 N N . LEU B 1 172 ? 18.453 -25.469 -17.438 1 94.44 172 LEU B N 1
ATOM 3304 C CA . LEU B 1 172 ? 18.016 -25.219 -16.062 1 94.44 172 LEU B CA 1
ATOM 3305 C C . LEU B 1 172 ? 16.594 -24.672 -16.047 1 94.44 172 LEU B C 1
ATOM 3307 O O . LEU B 1 172 ? 15.812 -24.984 -15.133 1 94.44 172 LEU B O 1
ATOM 3311 N N . LEU B 1 173 ? 16.25 -23.938 -17.062 1 95.38 173 LEU B N 1
ATOM 3312 C CA . LEU B 1 173 ? 14.859 -23.5 -17.141 1 95.38 173 LEU B CA 1
ATOM 3313 C C . LEU B 1 173 ? 13.945 -24.672 -17.5 1 95.38 173 LEU B C 1
ATOM 3315 O O . LEU B 1 173 ? 12.82 -24.75 -17 1 95.38 173 LEU B O 1
ATOM 3319 N N . SER B 1 174 ? 14.469 -25.484 -18.297 1 94.94 174 SER B N 1
ATOM 3320 C CA . SER B 1 174 ? 13.703 -26.688 -18.625 1 94.94 174 SER B CA 1
ATOM 3321 C C . SER B 1 174 ? 13.492 -27.562 -17.375 1 94.94 174 SER B C 1
ATOM 3323 O O . SER B 1 174 ? 12.414 -28.141 -17.203 1 94.94 174 SER B O 1
ATOM 3325 N N . GLU B 1 175 ? 14.539 -27.672 -16.625 1 96.19 175 GLU B N 1
ATOM 3326 C CA . GLU B 1 175 ? 14.414 -28.422 -15.375 1 96.19 175 GLU B CA 1
ATOM 3327 C C . GLU B 1 175 ? 13.414 -27.75 -14.43 1 96.19 175 GLU B C 1
ATOM 3329 O O . GLU B 1 175 ? 12.625 -28.422 -13.773 1 96.19 175 GLU B O 1
ATOM 3334 N N . LEU B 1 176 ? 13.469 -26.438 -14.359 1 96.12 176 LEU B N 1
ATOM 3335 C CA . LEU B 1 176 ? 12.484 -25.719 -13.562 1 96.12 176 LEU B CA 1
ATOM 3336 C C . LEU B 1 176 ? 11.062 -26.031 -14.031 1 96.12 176 LEU B C 1
ATOM 3338 O O . LEU B 1 176 ? 10.188 -26.312 -13.219 1 96.12 176 LEU B O 1
ATOM 3342 N N . TRP B 1 177 ? 10.914 -25.984 -15.336 1 96.06 177 TRP B N 1
ATOM 3343 C CA . TRP B 1 177 ? 9.609 -26.281 -15.914 1 96.06 177 TRP B CA 1
ATOM 3344 C C . TRP B 1 177 ? 9.141 -27.688 -15.523 1 96.06 177 TRP B C 1
ATOM 3346 O O . TRP B 1 177 ? 8.008 -27.859 -15.086 1 96.06 177 TRP B O 1
ATOM 3356 N N . ARG B 1 178 ? 9.984 -28.625 -15.594 1 97 178 ARG B N 1
ATOM 3357 C CA . ARG B 1 178 ? 9.656 -30 -15.242 1 97 178 ARG B CA 1
ATOM 3358 C C . ARG B 1 178 ? 9.219 -30.109 -13.781 1 97 178 ARG B C 1
ATOM 3360 O O . ARG B 1 178 ? 8.25 -30.797 -13.469 1 97 178 ARG B O 1
ATOM 3367 N N . ARG B 1 179 ? 9.891 -29.469 -12.961 1 96.56 179 ARG B N 1
ATOM 3368 C CA . ARG B 1 179 ? 9.578 -29.5 -11.531 1 96.56 179 ARG B CA 1
ATOM 3369 C C . ARG B 1 179 ? 8.258 -28.812 -11.242 1 96.56 179 ARG B C 1
ATOM 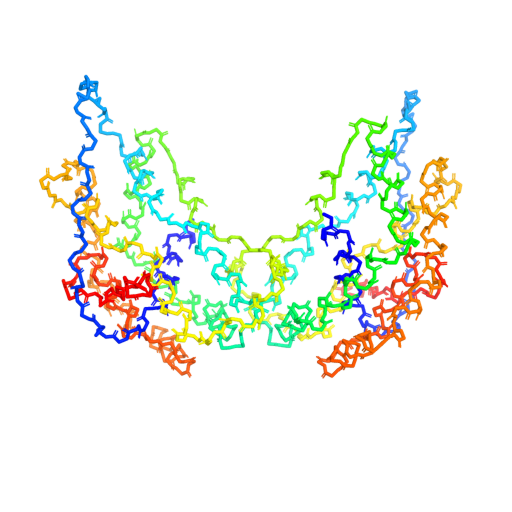3371 O O . ARG B 1 179 ? 7.5 -29.234 -10.367 1 96.56 179 ARG B O 1
ATOM 3378 N N . LEU B 1 180 ? 7.988 -27.75 -11.977 1 95.94 180 LEU B N 1
ATOM 3379 C CA . LEU B 1 180 ? 6.723 -27.047 -11.812 1 95.94 180 LEU B CA 1
ATOM 3380 C C . LEU B 1 180 ? 5.555 -27.906 -12.273 1 95.94 180 LEU B C 1
ATOM 3382 O O . LEU B 1 180 ? 4.527 -27.984 -11.594 1 95.94 180 LEU B O 1
ATOM 3386 N N . VAL B 1 181 ? 5.75 -28.516 -13.398 1 95.88 181 VAL B N 1
ATOM 3387 C CA . VAL B 1 181 ? 4.711 -29.391 -13.93 1 95.88 181 VAL B CA 1
ATOM 3388 C C . VAL B 1 181 ? 4.438 -30.531 -12.945 1 95.88 181 VAL B C 1
ATOM 3390 O O . VAL B 1 181 ? 3.285 -30.922 -12.742 1 95.88 181 VAL B O 1
ATOM 3393 N N . ALA B 1 182 ? 5.398 -30.953 -12.242 1 97.12 182 ALA B N 1
ATOM 3394 C CA . ALA B 1 182 ? 5.305 -32.094 -11.336 1 97.12 182 ALA B CA 1
ATOM 3395 C C . ALA B 1 182 ? 4.551 -31.734 -10.062 1 97.12 182 ALA B C 1
ATOM 3397 O O . ALA B 1 182 ? 4.168 -32.594 -9.281 1 97.12 182 ALA B O 1
ATOM 3398 N N . LEU B 1 183 ? 4.219 -30.484 -9.875 1 96.81 183 LEU B N 1
ATOM 3399 C CA . LEU B 1 183 ? 3.574 -30.031 -8.641 1 96.81 183 LEU B CA 1
ATOM 3400 C C . LEU B 1 183 ? 2.059 -30.156 -8.742 1 96.81 183 LEU B C 1
ATOM 3402 O O . LEU B 1 183 ? 1.343 -29.891 -7.777 1 96.81 183 LEU B O 1
ATOM 3406 N N . ARG B 1 184 ? 1.525 -30.609 -9.859 1 96.06 184 ARG B N 1
ATOM 3407 C CA . ARG B 1 184 ? 0.083 -30.672 -10.07 1 96.06 184 ARG B CA 1
ATOM 3408 C C . ARG B 1 184 ? -0.591 -31.484 -8.961 1 96.06 184 ARG B C 1
ATOM 3410 O O . ARG B 1 184 ? -1.567 -31.016 -8.359 1 96.06 184 ARG B O 1
ATOM 3417 N N . PRO B 1 185 ? -0.05 -32.625 -8.586 1 97.12 185 PRO B N 1
ATOM 3418 C CA . PRO B 1 185 ? -0.712 -33.375 -7.52 1 97.12 185 PRO B CA 1
ATOM 3419 C C . PRO B 1 185 ? -0.721 -32.625 -6.188 1 97.12 185 PRO B C 1
ATOM 3421 O O . PRO B 1 185 ? -1.668 -32.781 -5.406 1 97.12 185 PRO B O 1
ATOM 3424 N N . VAL B 1 186 ? 0.297 -31.953 -5.887 1 96.38 186 VAL B N 1
ATOM 3425 C CA . VAL B 1 186 ? 0.375 -31.172 -4.652 1 96.38 186 VAL B CA 1
ATOM 3426 C C . VAL B 1 186 ? -0.711 -30.109 -4.645 1 96.38 186 VAL B C 1
ATOM 3428 O O . VAL B 1 186 ? -1.389 -29.906 -3.633 1 96.38 186 VAL B O 1
ATOM 3431 N N . TYR B 1 187 ? -0.854 -29.469 -5.781 1 94.62 187 TYR B N 1
ATOM 3432 C CA . TYR B 1 187 ? -1.864 -28.422 -5.934 1 94.62 187 TYR B CA 1
ATOM 3433 C C . TYR B 1 187 ? -3.262 -28.984 -5.68 1 94.62 187 TYR B C 1
ATOM 3435 O O . TYR B 1 187 ? -4.031 -28.406 -4.906 1 94.62 187 TYR B O 1
ATOM 3443 N N . GLU B 1 188 ? -3.498 -30.062 -6.23 1 95.81 188 GLU B N 1
ATOM 3444 C CA . GLU B 1 188 ? -4.809 -30.688 -6.078 1 95.81 188 GLU B CA 1
ATOM 3445 C C . GLU B 1 188 ? -5.027 -31.172 -4.645 1 95.81 188 GLU B C 1
ATOM 3447 O O . GLU B 1 188 ? -6.117 -31 -4.094 1 95.81 188 GLU B O 1
ATOM 3452 N N . ARG B 1 189 ? -4.02 -31.656 -4.062 1 96.5 189 ARG B N 1
ATOM 3453 C CA . ARG B 1 189 ? -4.094 -32.125 -2.686 1 96.5 189 ARG B CA 1
ATOM 3454 C C . ARG B 1 189 ? -4.371 -30.984 -1.72 1 96.5 189 ARG B C 1
ATOM 3456 O O . ARG B 1 189 ? -5.23 -31.094 -0.841 1 96.5 189 ARG B O 1
ATOM 3463 N N . VAL B 1 190 ? -3.689 -29.922 -1.905 1 94.56 190 VAL B N 1
ATOM 3464 C CA . VAL B 1 190 ? -3.807 -28.797 -0.977 1 94.56 190 VAL B CA 1
ATOM 3465 C C . VAL B 1 190 ? -5.176 -28.141 -1.134 1 94.56 190 VAL B C 1
ATOM 3467 O O . VAL B 1 190 ? -5.789 -27.734 -0.146 1 94.56 190 VAL B O 1
ATOM 3470 N N . LEU B 1 191 ? -5.688 -28.047 -2.365 1 94.25 191 LEU B N 1
ATOM 3471 C CA . LEU B 1 191 ? -6.996 -27.453 -2.621 1 94.25 191 LEU B CA 1
ATOM 3472 C C . LEU B 1 191 ? -8.102 -28.281 -1.97 1 94.25 191 LEU B C 1
ATOM 3474 O O . LEU B 1 191 ? -9.141 -27.734 -1.585 1 94.25 191 LEU B O 1
ATOM 3478 N N . ALA B 1 192 ? -7.793 -29.484 -1.788 1 95.31 192 ALA B N 1
ATOM 3479 C CA . ALA B 1 192 ? -8.805 -30.406 -1.259 1 95.31 192 ALA B CA 1
ATOM 3480 C C . ALA B 1 192 ? -8.805 -30.406 0.267 1 95.31 192 ALA B C 1
ATOM 3482 O O . ALA B 1 192 ? -9.719 -30.922 0.897 1 95.31 192 ALA B O 1
ATOM 3483 N N . THR B 1 193 ? -7.832 -29.828 0.902 1 94.56 193 THR B N 1
ATOM 3484 C CA . THR B 1 193 ? -7.785 -29.75 2.359 1 94.56 193 THR B CA 1
ATOM 3485 C C . THR B 1 193 ? -8.883 -28.844 2.893 1 94.56 193 THR B C 1
ATOM 3487 O O . THR B 1 193 ? -9.414 -28 2.16 1 94.56 193 THR B O 1
ATOM 3490 N N . PRO B 1 194 ? -9.148 -28.938 4.148 1 94.75 194 PRO B N 1
ATOM 3491 C CA . PRO B 1 194 ? -10.18 -28.078 4.734 1 94.75 194 PRO B CA 1
ATOM 3492 C C . PRO B 1 194 ? -9.859 -26.594 4.598 1 94.75 194 PRO B C 1
ATOM 3494 O O . PRO B 1 194 ? -10.695 -25.812 4.141 1 94.75 194 PRO B O 1
ATOM 3497 N N . PRO B 1 195 ? -8.633 -26.203 4.859 1 93.5 195 PRO B N 1
ATOM 3498 C CA . PRO B 1 195 ? -8.328 -24.781 4.648 1 93.5 195 PRO B CA 1
ATOM 3499 C C . PRO B 1 195 ? -8.469 -24.359 3.189 1 93.5 195 PRO B C 1
ATOM 3501 O O . PRO B 1 195 ? -8.914 -23.25 2.904 1 93.5 195 PRO B O 1
ATOM 3504 N N . GLY B 1 196 ? -8.062 -25.25 2.352 1 94.12 196 GLY B N 1
ATOM 3505 C CA . GLY B 1 196 ? -8.219 -24.969 0.933 1 94.12 196 GLY B CA 1
ATOM 3506 C C . GLY B 1 196 ? -9.664 -24.766 0.515 1 94.12 196 GLY B C 1
ATOM 3507 O O . GLY B 1 196 ? -9.977 -23.828 -0.206 1 94.12 196 GLY B O 1
ATOM 3508 N N . LYS B 1 197 ? -10.469 -25.531 1.019 1 95.56 197 LYS B N 1
ATOM 3509 C CA . LYS B 1 197 ? -11.891 -25.422 0.701 1 95.56 197 LYS B CA 1
ATOM 3510 C C . LYS B 1 197 ? -12.5 -24.156 1.303 1 95.56 197 LYS B C 1
ATOM 3512 O O . LYS B 1 197 ? -13.312 -23.5 0.663 1 95.56 197 LYS B O 1
ATOM 3517 N N . VAL B 1 198 ? -12.07 -23.875 2.445 1 95.5 198 VAL B N 1
ATOM 3518 C CA . VAL B 1 198 ? -12.609 -22.703 3.143 1 95.5 198 VAL B CA 1
ATOM 3519 C C . VAL B 1 198 ? -12.25 -21.438 2.381 1 95.5 198 VAL B C 1
ATOM 3521 O O . VAL B 1 198 ? -13.109 -20.594 2.133 1 95.5 198 VAL B O 1
ATOM 3524 N N . ILE B 1 199 ? -11.031 -21.344 2.014 1 94.38 199 ILE B N 1
ATOM 3525 C CA . ILE B 1 199 ? -10.594 -20.109 1.354 1 94.38 199 ILE B CA 1
ATOM 3526 C C . ILE B 1 199 ? -11.211 -20.031 -0.041 1 94.38 199 ILE B C 1
ATOM 3528 O O . ILE B 1 199 ? -11.57 -18.953 -0.505 1 94.38 199 ILE B O 1
ATOM 3532 N N . THR B 1 200 ? -11.336 -21.172 -0.706 1 95.38 200 THR B N 1
ATOM 3533 C CA . THR B 1 200 ? -11.961 -21.188 -2.023 1 95.38 200 THR B CA 1
ATOM 3534 C C . THR B 1 200 ? -13.43 -20.766 -1.929 1 95.38 200 THR B C 1
ATOM 3536 O O . THR B 1 200 ? -13.906 -19.969 -2.742 1 95.38 200 THR B O 1
ATOM 3539 N N . ALA B 1 201 ? -14.094 -21.219 -0.977 1 96.81 201 ALA B N 1
ATOM 3540 C CA . ALA B 1 201 ? -15.5 -20.875 -0.773 1 96.81 201 ALA B CA 1
ATOM 3541 C C . ALA B 1 201 ? -15.656 -19.391 -0.43 1 96.81 201 ALA B C 1
ATOM 3543 O O . ALA B 1 201 ? -16.578 -18.734 -0.917 1 96.81 201 ALA B O 1
ATOM 3544 N N . GLU B 1 202 ? -14.781 -18.953 0.35 1 96.75 202 GLU B N 1
ATOM 3545 C CA . GLU B 1 202 ? -14.836 -17.547 0.75 1 96.75 202 GLU B CA 1
ATOM 3546 C C . GLU B 1 202 ? -14.602 -16.625 -0.443 1 96.75 202 GLU B C 1
ATOM 3548 O O . GLU B 1 202 ? -15.305 -15.625 -0.608 1 96.75 202 GLU B O 1
ATOM 3553 N N . LEU B 1 203 ? -13.664 -16.953 -1.223 1 96.12 203 LEU B N 1
ATOM 3554 C CA . LEU B 1 203 ? -13.375 -16.156 -2.408 1 96.12 203 LEU B CA 1
ATOM 3555 C C . LEU B 1 203 ? -14.547 -16.203 -3.389 1 96.12 203 LEU B C 1
ATOM 3557 O O . LEU B 1 203 ? -14.906 -15.172 -3.975 1 96.12 203 LEU B O 1
ATOM 3561 N N . GLN B 1 204 ? -15.117 -17.312 -3.492 1 96.31 204 GLN B N 1
ATOM 3562 C CA . GLN B 1 204 ? -16.297 -17.453 -4.344 1 96.31 204 GLN B CA 1
ATOM 3563 C C . GLN B 1 204 ? -17.453 -16.594 -3.818 1 96.31 204 GLN B C 1
ATOM 3565 O O . GLN B 1 204 ? -18.141 -15.945 -4.594 1 96.31 204 GLN B O 1
ATOM 3570 N N . ARG B 1 205 ? -17.594 -16.656 -2.619 1 97 205 ARG B N 1
ATOM 3571 C CA . ARG B 1 205 ? -18.656 -15.875 -1.99 1 97 205 ARG B CA 1
ATOM 3572 C C . ARG B 1 205 ? -18.453 -14.383 -2.246 1 97 205 ARG B C 1
ATOM 3574 O O . ARG B 1 205 ? -19.422 -13.641 -2.412 1 97 205 ARG B O 1
ATOM 3581 N N . LEU B 1 206 ? -17.219 -14.031 -2.367 1 96.19 206 LEU B N 1
ATOM 3582 C CA . LEU B 1 206 ? -16.875 -12.633 -2.564 1 96.19 206 LEU B CA 1
ATOM 3583 C C . LEU B 1 206 ? -16.938 -12.258 -4.043 1 96.19 206 LEU B C 1
ATOM 3585 O O . LEU B 1 206 ? -16.656 -11.117 -4.414 1 96.19 206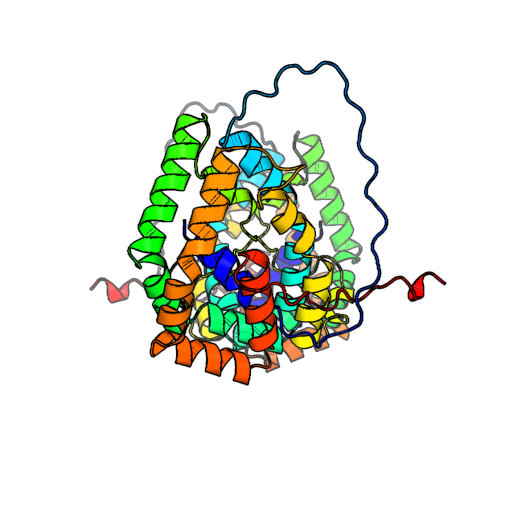 LEU B O 1
ATOM 3589 N N . GLY B 1 207 ? -17.203 -13.188 -4.895 1 95.31 207 GLY B N 1
ATOM 3590 C CA . GLY B 1 207 ? -17.422 -12.906 -6.309 1 95.31 207 GLY B CA 1
ATOM 3591 C C . GLY B 1 207 ? -16.203 -13.203 -7.164 1 95.31 207 GLY B C 1
ATOM 3592 O O . GLY B 1 207 ? -16.188 -12.898 -8.359 1 95.31 207 GLY B O 1
ATOM 3593 N N . VAL B 1 208 ? -15.266 -13.742 -6.57 1 94.56 208 VAL B N 1
ATOM 3594 C CA . VAL B 1 208 ? -14.062 -14.086 -7.328 1 94.56 208 VAL B CA 1
ATOM 3595 C C . VAL B 1 208 ? -14.352 -15.273 -8.242 1 94.56 208 VAL B C 1
ATOM 3597 O O . VAL B 1 208 ? -14.984 -16.25 -7.82 1 94.56 208 VAL B O 1
ATOM 3600 N N . ASP B 1 209 ? -13.922 -15.133 -9.492 1 93.75 209 ASP B N 1
ATOM 3601 C CA . ASP B 1 209 ? -13.969 -16.281 -10.398 1 93.75 209 ASP B CA 1
ATOM 3602 C C . ASP B 1 209 ? -12.844 -17.266 -10.102 1 93.75 209 ASP B C 1
ATOM 3604 O O . ASP B 1 209 ? -11.836 -17.297 -10.805 1 93.75 209 ASP B O 1
ATOM 3608 N N . VAL B 1 210 ? -13.141 -18.109 -9.148 1 92.56 210 VAL B N 1
ATOM 3609 C CA . VAL B 1 210 ? -12.133 -19.062 -8.688 1 92.56 210 VAL B CA 1
ATOM 3610 C C . VAL B 1 210 ? -11.797 -20.047 -9.805 1 92.56 210 VAL B C 1
ATOM 3612 O O . VAL B 1 210 ? -10.648 -20.469 -9.945 1 92.56 210 VAL B O 1
ATOM 3615 N N . GLY B 1 211 ? -12.781 -20.438 -10.555 1 90.62 211 GLY B N 1
ATOM 3616 C CA . GLY B 1 211 ? -12.531 -21.297 -11.703 1 90.62 211 GLY B CA 1
ATOM 3617 C C . GLY B 1 211 ? -11.578 -20.688 -12.711 1 90.62 211 GLY B C 1
ATOM 3618 O O . GLY B 1 211 ? -10.68 -21.359 -13.211 1 90.62 211 GLY B O 1
ATOM 3619 N N . GLY B 1 212 ? -11.805 -19.406 -12.969 1 89.38 212 GLY B N 1
ATOM 3620 C CA . GLY B 1 212 ? -10.914 -18.688 -13.875 1 89.38 212 GLY B CA 1
ATOM 3621 C C . GLY B 1 212 ? -9.492 -18.594 -13.352 1 89.38 212 GLY B C 1
ATOM 3622 O O . GLY B 1 212 ? -8.539 -18.766 -14.102 1 89.38 212 GLY B O 1
ATOM 3623 N N . VAL B 1 213 ? -9.406 -18.344 -12.086 1 91 213 VAL B N 1
ATOM 3624 C CA . VAL B 1 213 ? -8.086 -18.25 -11.461 1 91 213 VAL B CA 1
ATOM 3625 C C . VAL B 1 213 ? -7.402 -19.625 -11.516 1 91 213 VAL B C 1
ATOM 3627 O O . VAL B 1 213 ? -6.215 -19.703 -11.844 1 91 213 VAL B O 1
ATOM 3630 N N . ASP B 1 214 ? -8.102 -20.609 -11.227 1 91.56 214 ASP B N 1
ATOM 3631 C CA . ASP B 1 214 ? -7.586 -21.969 -11.297 1 91.56 214 ASP B CA 1
ATOM 3632 C C . ASP B 1 214 ? -7.113 -22.312 -12.711 1 91.56 214 ASP B C 1
ATOM 3634 O O . ASP B 1 214 ? -6.031 -22.875 -12.891 1 91.56 214 ASP B O 1
ATOM 3638 N N . ALA B 1 215 ? -7.852 -21.953 -13.648 1 90.94 215 ALA B N 1
ATOM 3639 C CA . ALA B 1 215 ? -7.508 -22.219 -15.047 1 90.94 215 ALA B CA 1
ATOM 3640 C C . ALA B 1 215 ? -6.215 -21.516 -15.43 1 90.94 215 ALA B C 1
ATOM 3642 O O . ALA B 1 215 ? -5.379 -22.078 -16.141 1 90.94 215 ALA B O 1
ATOM 3643 N N . LEU B 1 216 ? -6.094 -20.328 -14.984 1 90.12 216 LEU B N 1
ATOM 3644 C CA . LEU B 1 216 ? -4.887 -19.562 -15.25 1 90.12 216 LEU B CA 1
ATOM 3645 C C . LEU B 1 216 ? -3.66 -20.25 -14.656 1 90.12 216 LEU B C 1
ATOM 3647 O O . LEU B 1 216 ? -2.619 -20.344 -15.312 1 90.12 216 LEU B O 1
ATOM 3651 N N . ILE B 1 217 ? -3.844 -20.703 -13.461 1 92.19 217 ILE B N 1
ATOM 3652 C CA . ILE B 1 217 ? -2.746 -21.375 -12.766 1 92.19 217 ILE B CA 1
ATOM 3653 C C . ILE B 1 217 ? -2.381 -22.656 -13.5 1 92.19 217 ILE B C 1
ATOM 3655 O O . ILE B 1 217 ? -1.204 -22.922 -13.766 1 92.19 217 ILE B O 1
ATOM 3659 N N . ARG B 1 218 ? -3.326 -23.359 -13.82 1 93.12 218 ARG B N 1
ATOM 3660 C CA . ARG B 1 218 ? -3.102 -24.625 -14.508 1 93.12 218 ARG B CA 1
ATOM 3661 C C . ARG B 1 218 ? -2.461 -24.406 -15.875 1 93.12 218 ARG B C 1
ATOM 3663 O O . ARG B 1 218 ? -1.597 -25.188 -16.297 1 93.12 218 ARG B O 1
ATOM 3670 N N . TYR B 1 219 ? -2.852 -23.406 -16.484 1 92.31 219 TYR B N 1
ATOM 3671 C CA . TYR B 1 219 ? -2.248 -23.078 -17.781 1 92.31 219 TYR B CA 1
ATOM 3672 C C . TYR B 1 219 ? -0.799 -22.641 -17.609 1 92.31 219 TYR B C 1
ATOM 3674 O O . TYR B 1 219 ? 0.091 -23.109 -18.312 1 92.31 219 TYR B O 1
ATOM 3682 N N . GLN B 1 220 ? -0.566 -21.797 -16.672 1 91.81 220 GLN B N 1
ATOM 3683 C CA . GLN B 1 220 ? 0.755 -21.219 -16.438 1 91.81 220 GLN B CA 1
ATOM 3684 C C . GLN B 1 220 ? 1.784 -22.312 -16.156 1 91.81 220 GLN B C 1
ATOM 3686 O O . GLN B 1 220 ? 2.93 -22.219 -16.594 1 91.81 220 GLN B O 1
ATOM 3691 N N . PHE B 1 221 ? 1.351 -23.344 -15.484 1 92.88 221 PHE B N 1
ATOM 3692 C CA . PHE B 1 221 ? 2.307 -24.344 -15.031 1 92.88 221 PHE B CA 1
ATOM 3693 C C . PHE B 1 221 ? 2.229 -25.594 -15.898 1 92.88 221 PHE B C 1
ATOM 3695 O O . PHE B 1 221 ? 2.764 -26.656 -15.531 1 92.88 221 PHE B O 1
ATOM 3702 N N . GLY B 1 222 ? 1.48 -25.484 -16.938 1 92.06 222 GLY B N 1
ATOM 3703 C CA . GLY B 1 222 ? 1.46 -26.562 -17.922 1 92.06 222 GLY B CA 1
ATOM 3704 C C . GLY B 1 222 ? 0.571 -27.719 -17.516 1 92.06 222 GLY B C 1
ATOM 3705 O O . GLY B 1 222 ? 0.727 -28.828 -18.016 1 92.06 222 GLY B O 1
ATOM 3706 N N . TRP B 1 223 ? -0.285 -27.562 -16.562 1 94.12 223 TRP B N 1
ATOM 3707 C CA . TRP B 1 223 ? -1.183 -28.609 -16.094 1 94.12 223 TRP B CA 1
ATOM 3708 C C . TRP B 1 223 ? -2.4 -28.734 -17 1 94.12 223 TRP B C 1
ATOM 3710 O O . TRP B 1 223 ? -3.102 -29.75 -16.969 1 94.12 223 TRP B O 1
ATOM 3720 N N . SER B 1 224 ? -2.646 -27.641 -17.672 1 91.44 224 SER B N 1
ATOM 3721 C CA . SER B 1 224 ? -3.73 -27.609 -18.656 1 91.44 224 SER B CA 1
ATOM 3722 C C . SER B 1 224 ? -3.396 -26.688 -19.812 1 91.44 224 SER B C 1
ATOM 3724 O O . SER B 1 224 ? -2.684 -25.688 -19.641 1 91.44 224 SER B O 1
ATOM 3726 N N . ASN B 1 225 ? -3.85 -26.984 -21 1 87.25 225 ASN B N 1
ATOM 3727 C CA . ASN B 1 225 ? -3.635 -26.156 -22.172 1 87.25 225 ASN B CA 1
ATOM 3728 C C . ASN B 1 225 ? -4.887 -25.359 -22.531 1 87.25 225 ASN B C 1
ATOM 3730 O O . ASN B 1 225 ? -4.914 -24.641 -23.547 1 87.25 225 ASN B O 1
ATOM 3734 N N . VAL B 1 226 ? -5.879 -25.469 -21.734 1 70.69 226 VAL B N 1
ATOM 3735 C CA . VAL B 1 226 ? -7.102 -24.719 -22.016 1 70.69 226 VAL B CA 1
ATOM 3736 C C . VAL B 1 226 ? -6.832 -23.219 -21.875 1 70.69 226 VAL B C 1
ATOM 3738 O O . VAL B 1 226 ? -6.277 -22.766 -20.875 1 70.69 226 VAL B O 1
ATOM 3741 N N . THR B 1 227 ? -6.652 -22.438 -23.078 1 59.66 227 THR B N 1
ATOM 3742 C CA . THR B 1 227 ? -6.246 -21.031 -23.156 1 59.66 227 THR B CA 1
ATOM 3743 C C . THR B 1 227 ? -7.34 -20.125 -22.609 1 59.66 227 THR B C 1
ATOM 3745 O O . THR B 1 227 ? -8.523 -20.469 -22.625 1 59.66 227 THR B O 1
ATOM 3748 N N . PHE B 1 228 ? -6.961 -19.078 -21.719 1 54.41 228 PHE B N 1
ATOM 3749 C CA . PHE B 1 228 ? -7.844 -18 -21.297 1 54.41 228 PHE B CA 1
ATOM 3750 C C . PHE B 1 228 ? -8.328 -17.188 -22.5 1 54.41 228 PHE B C 1
ATOM 3752 O O . PHE B 1 228 ? -7.59 -16.984 -23.453 1 54.41 228 PHE B O 1
ATOM 3759 N N . PRO B 1 229 ? -9.531 -16.938 -22.656 1 44.09 229 PRO B N 1
ATOM 3760 C CA . PRO B 1 229 ? -9.961 -16.094 -23.766 1 44.09 229 PRO B CA 1
ATOM 3761 C C . PRO B 1 229 ? -9.336 -14.703 -23.734 1 44.09 229 PRO B C 1
ATOM 3763 O O . PRO B 1 229 ? -9.336 -14.047 -22.672 1 44.09 229 PRO B O 1
ATOM 3766 N N . SER B 1 230 ? -8.18 -14.414 -24.188 1 40.56 230 SER B N 1
ATOM 3767 C CA . SER B 1 230 ? -7.637 -13.062 -24.328 1 40.56 230 SER B CA 1
ATOM 3768 C C . SER B 1 230 ? -8.688 -12.109 -24.891 1 40.56 230 SER B C 1
ATOM 3770 O O . SER B 1 230 ? -9.391 -12.453 -25.844 1 40.56 230 SER B O 1
ATOM 3772 N N . TYR B 1 231 ? -9.25 -11.172 -24.078 1 35.22 231 TYR B N 1
ATOM 3773 C CA . TYR B 1 231 ? -10.094 -10.117 -24.641 1 35.22 231 TYR B CA 1
ATOM 3774 C C . TYR B 1 231 ? -9.367 -9.359 -25.75 1 35.22 231 TYR B C 1
ATOM 3776 O O . TYR B 1 231 ? -8.258 -8.859 -25.531 1 35.22 231 TYR B O 1
ATOM 3784 N N . ASP B 1 232 ? -9.508 -9.539 -26.938 1 31.89 232 ASP B N 1
ATOM 3785 C CA . ASP B 1 232 ? -9.062 -8.742 -28.078 1 31.89 232 ASP B CA 1
ATOM 3786 C C . ASP B 1 232 ? -9.633 -7.328 -28.016 1 31.89 232 ASP B C 1
ATOM 3788 O O . ASP B 1 232 ? -10.836 -7.133 -28.172 1 31.89 232 ASP B O 1
ATOM 3792 N N . TYR B 1 233 ? -9.094 -6.352 -27.25 1 31.5 233 TYR B N 1
ATOM 3793 C CA . TYR B 1 233 ? -9.43 -4.934 -27.344 1 31.5 233 TYR B CA 1
ATOM 3794 C C . TYR B 1 233 ? -9.258 -4.438 -28.781 1 31.5 233 TYR B C 1
ATOM 3796 O O . TYR B 1 233 ? -9.133 -3.234 -29.016 1 31.5 233 TYR B O 1
ATOM 3804 N N . THR B 1 234 ? -9.125 -5.199 -29.766 1 30.75 234 THR B N 1
ATOM 3805 C CA . THR B 1 234 ? -8.953 -4.582 -31.078 1 30.75 234 THR B CA 1
ATOM 3806 C C . THR B 1 234 ? -10.211 -3.82 -31.484 1 30.75 234 THR B C 1
ATOM 3808 O O . THR B 1 234 ? -10.211 -3.105 -32.5 1 30.75 234 THR B O 1
ATOM 3811 N N . ASP B 1 235 ? -11.398 -4.02 -30.875 1 30.47 235 ASP B N 1
ATOM 3812 C CA . ASP B 1 235 ? -12.477 -3.387 -31.641 1 30.47 235 ASP B CA 1
ATOM 3813 C C . ASP B 1 235 ? -12.523 -1.883 -31.375 1 30.47 235 ASP B C 1
ATOM 3815 O O . ASP B 1 235 ? -13.344 -1.17 -31.953 1 30.47 235 ASP B O 1
ATOM 3819 N N . TYR B 1 236 ? -12.078 -1.352 -30.25 1 28.89 236 TYR B N 1
ATOM 3820 C CA . TYR B 1 236 ? -12.484 0.048 -30.156 1 28.89 236 TYR B CA 1
ATOM 3821 C C . TYR B 1 236 ? -11.625 0.919 -31.062 1 28.89 236 TYR B C 1
ATOM 3823 O O . TYR B 1 236 ? -11.695 2.148 -31 1 28.89 236 TYR B O 1
ATOM 3831 N N . LEU B 1 237 ? -10.508 0.411 -31.594 1 24.73 237 LEU B N 1
ATOM 3832 C CA . LEU B 1 237 ? -9.844 1.39 -32.438 1 24.73 237 LEU B CA 1
ATOM 3833 C C . LEU B 1 237 ? -10.57 1.521 -33.781 1 24.73 237 LEU B C 1
ATOM 3835 O O . LEU B 1 237 ? -10.094 2.217 -34.688 1 24.73 237 LEU B O 1
ATOM 3839 N N . TYR B 1 238 ? -11.734 0.812 -34.031 1 24.55 238 TYR B N 1
ATOM 3840 C CA . TYR B 1 238 ? -12.312 1.404 -35.25 1 24.55 238 TYR B CA 1
ATOM 3841 C C . TYR B 1 238 ? -13.078 2.68 -34.906 1 24.55 238 TYR B C 1
ATOM 3843 O O . TYR B 1 238 ? -13.711 2.771 -33.844 1 24.55 238 TYR B O 1
#

InterPro domains:
  IPR010629 Insect allergen-related [PF06757] (44-211)
  IPR010629 Insect allergen-related [PTHR21163] (31-228)

Foldseek 3Di:
DLLVLVVLVVLLQQFQDDAADAPDPDDDDDPDDDDPPVPPLQVQVLVLVLVVVQPLVVLLLLLQLCCQAPPLSVLLVCLCVDPLVVVLSVLLCPPPLNVVLVVVSQVSQVVSVHGPCSSVVNDHDHDNDHPDPCSNPPDDHSNSSSLVVLLRGDLVVSLVSQDDDPVHDRPVSNVSLVSLLVCVVSVVVSCPDPSNVVSLVSSVVSPTNSVRSVVSSCCSSVVDVSDGNNPPPVPVVD/DLLVLVVLVVLLQQFQADFAAAPDDDPDDDPDDDDPPVPPLQVQVLVLVLVVVQPLVVLLLLLQLCCQAPPLSVLLVCLCVDPLVVVLSVLLCPPPLNVVLVVVSQVSQVVSVHGPCSSVVNDHDHDNDHPDPCSNPPDDHSNSSSLVVVLRGDLVVSLVSQDDDPVHDRPVSNVSLVSLLVCVVSVVVSCPDPSNVVSLVSSVVSPTNSVRSVVSSCCSSVVDVSDGNNPPPVPVVD

Radius of gyration: 26.34 Å; Cα contacts (8 Å, |Δi|>4): 623; chains: 2; bounding box: 53×66×71 Å

Secondary structure (DSSP, 8-state):
-HHHHHHHHHHHTT----------------------------HHHHHHHHHTTS-HHHHHHHHHHHHHH-HHHHHHHHHHTSHHHHHHHHHHHTSHHHHHHHHHHHHHHHHTT--GGGGGGG--EEESS-SSGGGGGS--HHHHHHHHHHHH--HHHHHHHHS--SS---HHHHHHHHHHHTTHHHHHHHHHSHHHHHHHHHHHHTT--HHHHHHHHHHHTTS---------TTGGG-/-HHHHHHHHHHHHT----------------------------HHHHHHHHHTTS-HHHHHHHHHHHHHH-HHHHHHHHHHTSHHHHHHHHHHHTSHHHHHHHHHHHHHHHHTT--GGGGGGG--EEESS-SSGGGGGS--HHHHHHHHHHHH--HHHHHHHHS--SS---HHHHHHHHHHHTTHHHHHHHHHSHHHHHHHHHHHHTT--HHHHHHHHHHHTTS---------GGGGG-

Sequence (476 aa):
MRFIGCTFFGVCCLAAFPPATPAFLAPIRSYGQNGTLALQNNFALELKAVIRQIPVDNIEKLVQTYLLNDIEFQGVIRAINSLPAYRFYRQLINQPEVRQLQQWVTQQLILSGGGPKIFEYLELEIKIFNKYPYWSQIVSGIQGFQAEFVQIYPVQLIRSLLEPSATQTSPLLSELWRRLVALRPVYERVLATPPGKVITAELQRLGVDVGGVDALIRYQFGWSNVTFPSYDYTDYLYMRFIGCTFFGVCCLAAFPPATPAFLAPIRSYGQNGTLALQNNFALELKAVIRQIPVDNIEKLVQTYLLNDIEFQGVIRAINSLPAYRFYRQLINQPEVRQLQQWVTQQLILSGGGPKIFEYLELEIKIFNKYPYWSQIVSGIQGFQAEFVQIYPVQLIRSLLEPSATQTSPLLSELWRRLVALRPVYERVLATPPGKVITAELQRLGVDVGGVDALIRYQFGWSNVTFPSYDYTDYLY

Solvent-accessible surface area (backbone atoms only — not comparable to full-atom values): 26142 Å² total; per-residue (Å²): 113,70,54,60,59,38,50,53,50,60,55,28,54,37,24,31,59,76,78,43,70,77,64,84,76,77,83,76,81,78,80,79,83,67,84,73,69,72,72,75,90,31,51,31,60,52,51,46,55,55,56,64,65,52,56,50,69,63,49,32,50,52,49,34,40,31,57,41,45,24,71,49,38,39,50,50,45,29,51,63,35,23,57,56,32,47,51,32,49,51,54,50,58,64,31,67,71,47,42,50,50,53,50,50,52,47,49,47,17,43,74,44,73,39,50,76,67,67,56,59,67,73,61,53,63,29,55,85,59,65,91,47,63,62,44,49,69,68,62,58,48,46,61,41,49,16,48,53,44,58,72,61,50,57,54,67,60,52,32,53,66,34,38,70,45,96,84,27,72,54,65,65,46,32,51,49,37,53,56,49,41,65,40,53,64,57,52,54,52,46,47,67,34,70,44,28,42,50,46,53,50,50,40,41,72,63,55,34,28,52,68,28,3,49,44,49,49,30,33,52,43,65,73,36,80,70,74,75,32,48,78,66,76,64,65,73,79,106,113,71,55,61,59,40,50,55,50,60,57,30,60,40,26,31,55,74,75,41,70,76,62,83,73,77,81,76,81,77,80,79,81,70,83,76,69,71,72,72,91,31,52,31,59,53,50,47,55,54,56,65,64,52,56,49,70,62,51,34,50,51,50,35,41,30,58,39,45,23,70,50,38,39,51,49,44,28,50,62,35,24,57,56,31,46,50,32,49,51,54,49,58,65,32,65,70,46,43,49,48,52,48,50,52,48,50,48,17,45,76,44,74,40,50,76,68,67,57,58,67,71,61,54,66,31,55,85,59,65,92,47,62,64,45,49,70,68,62,57,48,45,60,40,48,15,47,53,43,59,72,61,51,57,53,66,60,53,30,54,66,35,38,69,43,95,85,27,71,51,65,65,45,33,50,49,37,53,56,50,43,65,40,52,64,57,54,55,52,46,48,67,33,70,45,26,43,51,46,52,50,50,40,41,73,63,55,37,29,56,67,30,4,49,44,50,50,30,34,54,42,65,73,36,80,70,76,74,29,47,79,64,74,68,67,73,79,106

Organism: Drosophila simulans (NCBI:txid7240)

pLDDT: mean 80.1, std 25.76, range [24.28, 98.0]

Nearest PDB structures (foldseek):
  4jrb-assembly1_A  TM=6.999E-01  e=7.010E-03  Aequorea victoria
  6xrx-assembly1_A  TM=7.221E-01  e=3.656E-02  Escherichia coli K-12
  4jrb-assembly1_A  TM=6.993E-01  e=9.919E-03  Aequorea victoria
  6xrx-assembly1_A  TM=7.218E-01  e=2.903E-02  Escherichia coli K-12
  4tx5-assembly1_B  TM=1.826E-01  e=7.864E+00  Homo sapiens